Protein 3HSY (pdb70)

Structure (mmCIF, N/CA/C/O backbone):
data_3HSY
#
_entry.id   3HSY
#
_cell.length_a   82.452
_cell.length_b   93.695
_cell.length_c   101.466
_cell.angle_alpha   90.00
_cell.angle_beta   90.00
_cell.angle_gamma   90.00
#
_symmetry.space_group_name_H-M   'P 21 21 21'
#
loop_
_entity.id
_entity.type
_entity.pdbx_description
1 polymer 'Glutamate receptor 2'
2 branched beta-D-mannopyranose-(1-4)-2-acetamido-2-deoxy-beta-D-glucopyranose-(1-4)-2-acetamido-2-deoxy-beta-D-glucopyranose
3 non-polymer 2-acetamido-2-deoxy-beta-D-glucopyranose
4 non-polymer 'SULFATE ION'
5 water water
#
loop_
_atom_site.group_PDB
_atom_site.id
_atom_site.type_symbol
_atom_site.label_atom_id
_atom_site.label_alt_id
_atom_site.label_comp_id
_atom_site.label_asym_id
_atom_site.label_entity_id
_atom_site.label_seq_id
_atom_site.pdbx_PDB_ins_code
_atom_site.Cartn_x
_atom_site.Cartn_y
_atom_site.Cartn_z
_atom_site.occupancy
_atom_site.B_iso_or_equiv
_atom_site.auth_seq_id
_atom_site.auth_comp_id
_atom_site.auth_asym_id
_atom_site.auth_atom_id
_atom_site.pdbx_PDB_model_num
ATOM 1 N N . ASN A 1 1 ? -18.319 -4.972 11.057 1.00 51.62 4 ASN A N 1
ATOM 2 C CA . ASN A 1 1 ? -17.947 -3.634 10.615 1.00 53.23 4 ASN A CA 1
ATOM 3 C C . ASN A 1 1 ? -17.346 -3.641 9.211 1.00 46.11 4 ASN A C 1
ATOM 4 O O . ASN A 1 1 ? -17.248 -4.689 8.575 1.00 36.55 4 ASN A O 1
ATOM 9 N N . SER A 1 2 ? -16.953 -2.469 8.724 1.00 46.19 5 SER A N 1
ATOM 10 C CA . SER A 1 2 ? -16.348 -2.383 7.401 1.00 41.55 5 SER A CA 1
ATOM 11 C C . SER A 1 2 ? -14.837 -2.258 7.516 1.00 34.35 5 SER A C 1
ATOM 12 O O . SER A 1 2 ? -14.316 -1.616 8.426 1.00 36.55 5 SER A O 1
ATOM 15 N N . ILE A 1 3 ? -14.136 -2.892 6.586 1.00 31.00 6 ILE A N 1
ATOM 16 C CA . ILE A 1 3 ? -12.685 -2.834 6.552 1.00 25.15 6 ILE A CA 1
ATOM 17 C C . ILE A 1 3 ? -12.281 -2.175 5.246 1.00 23.30 6 ILE A C 1
ATOM 18 O O . ILE A 1 3 ? -12.606 -2.684 4.178 1.00 23.45 6 ILE A O 1
ATOM 23 N N . GLN A 1 4 ? -11.587 -1.040 5.334 1.00 23.24 7 GLN A N 1
ATOM 24 C CA . GLN A 1 4 ? -11.161 -0.299 4.148 1.00 20.92 7 GLN A CA 1
ATOM 25 C C . GLN A 1 4 ? -9.969 -0.968 3.475 1.00 18.41 7 GLN A C 1
ATOM 26 O O . GLN A 1 4 ? -8.975 -1.266 4.127 1.00 18.96 7 GLN A O 1
ATOM 32 N N . ILE A 1 5 ? -10.062 -1.182 2.169 1.00 17.28 8 ILE A N 1
ATOM 33 C CA . ILE A 1 5 ? -8.910 -1.659 1.411 1.00 18.67 8 ILE A CA 1
ATOM 34 C C . ILE A 1 5 ? -8.768 -0.844 0.140 1.00 22.68 8 ILE A C 1
ATOM 35 O O . ILE A 1 5 ? -9.731 -0.226 -0.312 1.00 21.39 8 ILE A O 1
ATOM 40 N N . GLY A 1 6 ? -7.564 -0.828 -0.424 1.00 18.77 9 GLY A N 1
ATOM 41 C CA . GLY A 1 6 ? -7.324 -0.077 -1.640 1.00 14.56 9 GLY A CA 1
ATOM 42 C C . GLY A 1 6 ? -7.257 -1.003 -2.837 1.00 20.44 9 GLY A C 1
ATOM 43 O O . GLY A 1 6 ? -7.021 -2.201 -2.680 1.00 16.77 9 GLY A O 1
ATOM 44 N N . GLY A 1 7 ? -7.495 -0.442 -4.026 1.00 19.45 10 GLY A N 1
ATOM 45 C CA . GLY A 1 7 ? -7.379 -1.166 -5.281 1.00 15.89 10 GLY A CA 1
ATOM 46 C C . GLY A 1 7 ? -6.651 -0.287 -6.285 1.00 18.18 10 GLY A C 1
ATOM 47 O O . GLY A 1 7 ? -7.133 0.783 -6.647 1.00 29.17 10 GLY A O 1
ATOM 48 N N . LEU A 1 8 ? -5.467 -0.710 -6.701 1.00 18.39 11 LEU A N 1
ATOM 49 C CA . LEU A 1 8 ? -4.663 0.070 -7.640 1.00 16.23 11 LEU A CA 1
ATOM 50 C C . LEU A 1 8 ? -4.597 -0.681 -8.964 1.00 19.82 11 LEU A C 1
ATOM 51 O O . LEU A 1 8 ? -3.807 -1.612 -9.106 1.00 19.72 11 LEU A O 1
ATOM 56 N N . PHE A 1 9 ? -5.437 -0.278 -9.914 1.00 18.71 12 PHE A N 1
ATOM 57 C CA . PHE A 1 9 ? -5.596 -1.004 -11.177 1.00 19.79 12 PHE A CA 1
ATOM 58 C C . PHE A 1 9 ? -5.004 -0.240 -12.357 1.00 23.96 12 PHE A C 1
ATOM 59 O O . PHE A 1 9 ? -5.113 0.977 -12.425 1.00 25.21 12 PHE A O 1
ATOM 67 N N . PRO A 1 10 ? -4.369 -0.961 -13.291 1.00 19.63 13 PRO A N 1
ATOM 68 C CA . PRO A 1 10 ? -3.902 -0.339 -14.534 1.00 25.66 13 PRO A CA 1
ATOM 69 C C . PRO A 1 10 ? -5.085 0.047 -15.399 1.00 25.43 13 PRO A C 1
ATOM 70 O O . PRO A 1 10 ? -6.092 -0.663 -15.416 1.00 27.65 13 PRO A O 1
ATOM 74 N N . ARG A 1 11 ? -4.976 1.156 -16.117 1.00 31.81 14 ARG A N 1
ATOM 75 C CA . ARG A 1 11 ? -6.024 1.511 -17.058 1.00 38.08 14 ARG A CA 1
ATOM 76 C C . ARG A 1 11 ? -6.149 0.386 -18.075 1.00 34.86 14 ARG A C 1
ATOM 77 O O . ARG A 1 11 ? -5.149 -0.081 -18.618 1.00 32.57 14 ARG A O 1
ATOM 85 N N . GLY A 1 12 ? -7.373 -0.067 -18.309 1.00 35.37 15 GLY A N 1
ATOM 86 C CA . GLY A 1 12 ? -7.605 -1.130 -19.271 1.00 36.74 15 GLY A CA 1
ATOM 87 C C . GLY A 1 12 ? -7.566 -2.548 -18.723 1.00 34.78 15 GLY A C 1
ATOM 88 O O . GLY A 1 12 ? -7.801 -3.497 -19.469 1.00 35.46 15 GLY A O 1
ATOM 89 N N . ALA A 1 13 ? -7.267 -2.708 -17.433 1.00 28.32 16 ALA A N 1
ATOM 90 C CA . ALA A 1 13 ? -7.286 -4.033 -16.814 1.00 19.19 16 ALA A CA 1
ATOM 91 C C . ALA A 1 13 ? -8.723 -4.408 -16.479 1.00 25.02 16 ALA A C 1
ATOM 92 O O . ALA A 1 13 ? -9.053 -4.657 -15.318 1.00 20.78 16 ALA A O 1
ATOM 94 N N . ASP A 1 14 ? -9.576 -4.434 -17.502 1.00 21.42 17 ASP A N 1
ATOM 95 C CA . ASP A 1 14 ? -11.010 -4.635 -17.314 1.00 17.75 17 ASP A CA 1
ATOM 96 C C . ASP A 1 14 ? -11.346 -6.008 -16.769 1.00 19.11 17 ASP A C 1
ATOM 97 O O . ASP A 1 14 ? -12.126 -6.134 -15.829 1.00 20.28 17 ASP A O 1
ATOM 102 N N . GLN A 1 15 ? -10.794 -7.056 -17.372 1.00 16.45 18 GLN A N 1
ATOM 103 C CA . GLN A 1 15 ? -11.152 -8.380 -16.904 1.00 15.33 18 GLN A CA 1
ATOM 104 C C . GLN A 1 15 ? -10.721 -8.558 -15.464 1.00 16.11 18 GLN A C 1
ATOM 105 O O . GLN A 1 15 ? -11.437 -9.162 -14.669 1.00 17.73 18 GLN A O 1
ATOM 111 N N . GLU A 1 16 ? -9.553 -8.026 -15.122 1.00 15.69 19 GLU A N 1
ATOM 112 C CA . GLU A 1 16 ? -9.048 -8.190 -13.763 1.00 14.77 19 GLU A CA 1
ATOM 113 C C . GLU A 1 16 ? -9.948 -7.492 -12.738 1.00 17.09 19 GLU A C 1
ATOM 114 O O . GLU A 1 16 ? -10.218 -8.024 -11.665 1.00 15.41 19 GLU A O 1
ATOM 120 N N . TYR A 1 17 ? -10.423 -6.301 -13.070 1.00 16.37 20 TYR A N 1
ATOM 121 C CA . TYR A 1 17 ? -11.321 -5.613 -12.161 1.00 17.11 20 TYR A CA 1
ATOM 122 C C . TYR A 1 17 ? -12.650 -6.361 -12.042 1.00 17.33 20 TYR A C 1
ATOM 123 O O . TYR A 1 17 ? -13.226 -6.444 -10.959 1.00 15.84 20 TYR A O 1
ATOM 132 N N . SER A 1 18 ? -13.144 -6.912 -13.149 1.00 17.10 21 SER A N 1
ATOM 133 C CA . SER A 1 18 ? -14.358 -7.712 -13.067 1.00 21.89 21 SER A CA 1
ATOM 134 C C . SER A 1 18 ? -14.130 -8.908 -12.155 1.00 18.87 21 SER A C 1
ATOM 135 O O . SER A 1 18 ? -15.002 -9.282 -11.383 1.00 16.95 21 SER A O 1
ATOM 138 N N . ALA A 1 19 ? -12.950 -9.512 -12.233 1.00 14.29 22 ALA A N 1
ATOM 139 C CA . ALA A 1 19 ? -12.674 -10.665 -11.391 1.00 12.73 22 ALA A CA 1
ATOM 140 C C . ALA A 1 19 ? -12.602 -10.253 -9.923 1.00 13.07 22 ALA A C 1
ATOM 141 O O . ALA A 1 19 ? -13.025 -10.998 -9.042 1.00 16.38 22 ALA A O 1
ATOM 143 N N . PHE A 1 20 ? -12.060 -9.063 -9.677 1.00 13.92 23 PHE A N 1
ATOM 144 C CA . PHE A 1 20 ? -11.997 -8.491 -8.330 1.00 15.02 23 PHE A CA 1
ATOM 145 C C . PHE A 1 20 ? -13.411 -8.300 -7.788 1.00 16.21 23 PHE A C 1
ATOM 146 O O . PHE A 1 20 ? -13.716 -8.709 -6.669 1.00 14.93 23 PHE A O 1
ATOM 154 N N . ARG A 1 21 ? -14.278 -7.688 -8.590 1.00 16.22 24 ARG A N 1
ATOM 155 C CA . ARG A 1 21 ? -15.668 -7.478 -8.179 1.00 15.77 24 ARG A CA 1
ATOM 156 C C . ARG A 1 21 ? -16.408 -8.794 -7.924 1.00 17.91 24 ARG A C 1
ATOM 157 O O . ARG A 1 21 ? -17.182 -8.910 -6.966 1.00 20.73 24 ARG A O 1
ATOM 165 N N . VAL A 1 22 ? -16.206 -9.772 -8.798 1.00 15.54 25 VAL A N 1
ATOM 166 C CA . VAL A 1 22 ? -16.849 -11.077 -8.627 1.00 16.67 25 VAL A CA 1
ATOM 167 C C . VAL A 1 22 ? -16.342 -11.740 -7.352 1.00 19.20 25 VAL A C 1
ATOM 168 O O . VAL A 1 22 ? -17.096 -12.395 -6.635 1.00 21.90 25 VAL A O 1
ATOM 172 N N . GLY A 1 23 ? -15.058 -11.558 -7.056 1.00 16.64 26 GLY A N 1
ATOM 173 C CA . GLY A 1 23 ? -14.512 -12.081 -5.813 1.00 16.88 26 GLY A CA 1
ATOM 174 C C . GLY A 1 23 ? -15.106 -11.379 -4.595 1.00 18.03 26 GLY A C 1
ATOM 175 O O . GLY A 1 23 ? -15.348 -12.004 -3.564 1.00 17.31 26 GLY A O 1
ATOM 176 N N . MET A 1 24 ? -15.329 -10.073 -4.703 1.00 18.94 27 MET A N 1
ATOM 177 C CA . MET A 1 24 ? -15.884 -9.327 -3.570 1.00 23.45 27 MET A CA 1
ATOM 178 C C . MET A 1 24 ? -17.265 -9.865 -3.202 1.00 26.25 27 MET A C 1
ATOM 179 O O . MET A 1 24 ? -17.632 -9.915 -2.027 1.00 26.87 27 MET A O 1
ATOM 184 N N . VAL A 1 25 ? -18.025 -10.271 -4.211 1.00 21.38 28 VAL A N 1
ATOM 185 C CA . VAL A 1 25 ? -19.351 -10.849 -3.977 1.00 25.29 28 VAL A CA 1
ATOM 186 C C . VAL A 1 25 ? -19.241 -12.259 -3.419 1.00 21.35 28 VAL A C 1
ATOM 187 O O . VAL A 1 25 ? -19.881 -12.604 -2.430 1.00 26.08 28 VAL A O 1
ATOM 191 N N . GLN A 1 26 ? -18.401 -13.072 -4.047 1.00 21.90 29 GLN A N 1
ATOM 192 C CA . GLN A 1 26 ? -18.326 -14.483 -3.709 1.00 21.22 29 GLN A CA 1
ATOM 193 C C . GLN A 1 26 ? -17.810 -14.733 -2.295 1.00 25.17 29 GLN A C 1
ATOM 194 O O . GLN A 1 26 ? -18.245 -15.670 -1.630 1.00 23.25 29 GLN A O 1
ATOM 200 N N . PHE A 1 27 ? -16.873 -13.902 -1.844 1.00 20.74 30 PHE A N 1
ATOM 201 C CA . PHE A 1 27 ? -16.215 -14.138 -0.562 1.00 23.38 30 PHE A CA 1
ATOM 202 C C . PHE A 1 27 ? -16.741 -13.197 0.518 1.00 23.81 30 PHE A C 1
ATOM 203 O O . PHE A 1 27 ? -16.163 -13.087 1.599 1.00 25.50 30 PHE A O 1
ATOM 211 N N . SER A 1 28 ? -17.848 -12.528 0.225 1.00 29.20 31 SER A N 1
ATOM 212 C CA . SER A 1 28 ? -18.487 -11.679 1.222 1.00 33.66 31 SER A CA 1
ATOM 213 C C . SER A 1 28 ? -18.924 -12.535 2.407 1.00 36.34 31 SER A C 1
ATOM 214 O O . SER A 1 28 ? -19.291 -13.698 2.236 1.00 30.06 31 SER A O 1
ATOM 217 N N . THR A 1 29 ? -18.860 -11.956 3.604 1.00 33.14 32 THR A N 1
ATOM 218 C CA . THR A 1 29 ? -19.246 -12.637 4.837 1.00 42.78 32 THR A CA 1
ATOM 219 C C . THR A 1 29 ? -20.030 -11.680 5.730 1.00 41.57 32 THR A C 1
ATOM 220 O O . THR A 1 29 ? -19.914 -10.459 5.598 1.00 38.30 32 THR A O 1
ATOM 224 N N . SER A 1 30 ? -20.824 -12.237 6.641 1.00 34.26 33 SER A N 1
ATOM 225 C CA . SER A 1 30 ? -21.603 -11.424 7.570 1.00 33.37 33 SER A CA 1
ATOM 226 C C . SER A 1 30 ? -20.730 -10.803 8.660 1.00 35.69 33 SER A C 1
ATOM 227 O O . SER A 1 30 ? -21.160 -9.895 9.366 1.00 38.16 33 SER A O 1
ATOM 230 N N . GLU A 1 31 ? -19.500 -11.289 8.788 1.00 41.88 34 GLU A N 1
ATOM 231 C CA . GLU A 1 31 ? -18.602 -10.854 9.856 1.00 47.86 34 GLU A CA 1
ATOM 232 C C . GLU A 1 31 ? -18.094 -9.424 9.662 1.00 43.28 34 GLU A C 1
ATOM 233 O O . GLU A 1 31 ? -17.967 -8.659 10.621 1.00 43.11 34 GLU A O 1
ATOM 239 N N . PHE A 1 32 ? -17.785 -9.076 8.419 1.00 30.25 35 PHE A N 1
ATOM 240 C CA . PHE A 1 32 ? -17.296 -7.744 8.096 1.00 32.31 35 PHE A CA 1
ATOM 241 C C . PHE A 1 32 ? -17.525 -7.495 6.618 1.00 33.56 35 PHE A C 1
ATOM 242 O O . PHE A 1 32 ? -17.710 -8.434 5.842 1.00 32.66 35 PHE A O 1
ATOM 250 N N . ARG A 1 33 ? -17.504 -6.228 6.229 1.00 33.11 36 ARG A N 1
ATOM 251 C CA . ARG A 1 33 ? -17.599 -5.874 4.825 1.00 34.64 36 ARG A CA 1
ATOM 252 C C . ARG A 1 33 ? -16.285 -5.254 4.371 1.00 30.99 36 ARG A C 1
ATOM 253 O O . ARG A 1 33 ? -15.756 -4.369 5.039 1.00 33.78 36 ARG A O 1
ATOM 261 N N . LEU A 1 34 ? -15.745 -5.738 3.256 1.00 29.58 37 LEU A N 1
ATOM 262 C CA . LEU A 1 34 ? -14.581 -5.108 2.643 1.00 31.29 37 LEU A CA 1
ATOM 263 C C . LEU A 1 34 ? -15.041 -3.909 1.836 1.00 30.90 37 LEU A C 1
ATOM 264 O O . LEU A 1 34 ? -15.873 -4.037 0.943 1.00 26.67 37 LEU A O 1
ATOM 269 N N . THR A 1 35 ? -14.501 -2.740 2.150 1.00 29.39 38 THR A N 1
ATOM 270 C CA . THR A 1 35 ? -14.896 -1.529 1.451 1.00 30.41 38 THR A CA 1
ATOM 271 C C . THR A 1 35 ? -13.727 -1.042 0.629 1.00 22.76 38 THR A C 1
ATOM 272 O O . THR A 1 35 ? -12.801 -0.452 1.162 1.00 24.64 38 THR A O 1
ATOM 276 N N . PRO A 1 36 ? -13.756 -1.315 -0.679 1.00 24.38 39 PRO A N 1
ATOM 277 C CA . PRO A 1 36 ? -12.614 -0.948 -1.516 1.00 22.26 39 PRO A CA 1
ATOM 278 C C . PRO A 1 36 ? -12.662 0.478 -2.031 1.00 23.03 39 PRO A C 1
ATOM 279 O O . PRO A 1 36 ? -13.729 0.994 -2.373 1.00 31.05 39 PRO A O 1
ATOM 283 N N A HIS A 1 37 ? -11.488 1.096 -2.107 0.56 19.48 40 HIS A N 1
ATOM 284 N N B HIS A 1 37 ? -11.516 1.146 -2.032 0.44 20.26 40 HIS A N 1
ATOM 285 C CA A HIS A 1 37 ? -11.320 2.397 -2.734 0.56 24.01 40 HIS A CA 1
ATOM 286 C CA B HIS A 1 37 ? -11.407 2.378 -2.789 0.44 23.33 40 HIS A CA 1
ATOM 287 C C A HIS A 1 37 ? -10.438 2.218 -3.966 0.56 22.14 40 HIS A C 1
ATOM 288 C C B HIS A 1 37 ? -10.485 2.145 -3.964 0.44 22.32 40 HIS A C 1
ATOM 289 O O A HIS A 1 37 ? -9.240 1.952 -3.841 0.56 23.04 40 HIS A O 1
ATOM 290 O O B HIS A 1 37 ? -9.318 1.783 -3.803 0.44 23.25 40 HIS A O 1
ATOM 303 N N . ILE A 1 38 ? -11.032 2.363 -5.149 1.00 21.45 41 ILE A N 1
ATOM 304 C CA . ILE A 1 38 ? -10.352 2.039 -6.390 1.00 26.00 41 ILE A CA 1
ATOM 305 C C . ILE A 1 38 ? -9.697 3.243 -7.048 1.00 30.08 41 ILE A C 1
ATOM 306 O O . ILE A 1 38 ? -10.272 4.334 -7.099 1.00 27.17 41 ILE A O 1
ATOM 311 N N . ASP A 1 39 ? -8.478 3.041 -7.534 1.00 26.25 42 ASP A N 1
ATOM 312 C CA . ASP A 1 39 ? -7.809 4.030 -8.369 1.00 30.70 42 ASP A CA 1
ATOM 313 C C . ASP A 1 39 ? -7.409 3.344 -9.665 1.00 29.09 42 ASP A C 1
ATOM 314 O O . ASP A 1 39 ? -6.947 2.208 -9.646 1.00 26.11 42 ASP A O 1
ATOM 319 N N . ASN A 1 40 ? -7.616 4.023 -10.789 1.00 20.92 43 ASN A N 1
ATOM 320 C CA . ASN A 1 40 ? -7.155 3.539 -12.081 1.00 20.69 43 ASN A CA 1
ATOM 321 C C . ASN A 1 40 ? -6.058 4.482 -12.537 1.00 33.09 43 ASN A C 1
ATOM 322 O O . ASN A 1 40 ? -6.283 5.689 -12.625 1.00 29.73 43 ASN A O 1
ATOM 327 N N . LEU A 1 41 ? -4.878 3.951 -12.828 1.00 26.61 44 LEU A N 1
ATOM 328 C CA . LEU A 1 41 ? -3.750 4.817 -13.170 1.00 24.75 44 LEU A CA 1
ATOM 329 C C . LEU A 1 41 ? -2.748 4.125 -14.075 1.00 22.24 44 LEU A C 1
ATOM 330 O O . LEU A 1 41 ? -2.867 2.928 -14.348 1.00 20.88 44 LEU A O 1
ATOM 335 N N . GLU A 1 42 ? -1.756 4.883 -14.545 1.00 19.36 45 GLU A N 1
ATOM 336 C CA . GLU A 1 42 ? -0.677 4.294 -15.317 1.00 21.43 45 GLU A CA 1
ATOM 337 C C . GLU A 1 42 ? 0.332 3.751 -14.335 1.00 21.05 45 GLU A C 1
ATOM 338 O O . GLU A 1 42 ? 1.069 4.526 -13.713 1.00 15.19 45 GLU A O 1
ATOM 344 N N . VAL A 1 43 ? 0.380 2.429 -14.200 1.00 18.32 46 VAL A N 1
ATOM 345 C CA . VAL A 1 43 ? 1.279 1.823 -13.223 1.00 15.75 46 VAL A CA 1
ATOM 346 C C . VAL A 1 43 ? 2.763 1.972 -13.572 1.00 15.14 46 VAL A C 1
ATOM 347 O O . VAL A 1 43 ? 3.618 1.829 -12.706 1.00 21.20 46 VAL A O 1
ATOM 351 N N . ALA A 1 44 ? 3.069 2.296 -14.824 1.00 18.12 47 ALA A N 1
ATOM 352 C CA . ALA A 1 44 ? 4.453 2.565 -15.203 1.00 20.32 47 ALA A CA 1
ATOM 353 C C . ALA A 1 44 ? 4.959 3.929 -14.706 1.00 17.94 47 ALA A C 1
ATOM 354 O O . ALA A 1 44 ? 6.138 4.248 -14.849 1.00 18.36 47 ALA A O 1
ATOM 356 N N . ASN A 1 45 ? 4.065 4.729 -14.131 1.00 17.62 48 ASN A N 1
ATOM 357 C CA . ASN A 1 45 ? 4.390 6.097 -13.722 1.00 17.22 48 ASN A CA 1
ATOM 358 C C . ASN A 1 45 ? 4.575 6.165 -12.204 1.00 16.68 48 ASN A C 1
ATOM 359 O O . ASN A 1 45 ? 3.597 6.177 -11.468 1.00 14.86 48 ASN A O 1
ATOM 364 N N . SER A 1 46 ? 5.820 6.203 -11.725 1.00 14.30 49 SER A N 1
ATOM 365 C CA . SER A 1 46 ? 6.053 6.096 -10.270 1.00 13.80 49 SER A CA 1
ATOM 366 C C . SER A 1 46 ? 5.487 7.283 -9.483 1.00 11.18 49 SER A C 1
ATOM 367 O O . SER A 1 46 ? 5.098 7.154 -8.331 1.00 12.76 49 SER A O 1
ATOM 370 N N . PHE A 1 47 ? 5.453 8.449 -10.105 1.00 11.15 50 PHE A N 1
ATOM 371 C CA . PHE A 1 47 ? 4.794 9.593 -9.464 1.00 9.25 50 PHE A CA 1
ATOM 372 C C . PHE A 1 47 ? 3.303 9.316 -9.249 1.00 12.26 50 PHE A C 1
ATOM 373 O O . PHE A 1 47 ? 2.765 9.554 -8.171 1.00 14.38 50 PHE A O 1
ATOM 381 N N . ALA A 1 48 ? 2.633 8.847 -10.296 1.00 11.41 51 ALA A N 1
ATOM 382 C CA . ALA A 1 48 ? 1.206 8.538 -10.203 1.00 14.60 51 ALA A CA 1
ATOM 383 C C . ALA A 1 48 ? 0.932 7.447 -9.171 1.00 13.90 51 ALA A C 1
ATOM 384 O O . ALA A 1 48 ? -0.068 7.502 -8.436 1.00 14.88 51 ALA A O 1
ATOM 386 N N . VAL A 1 49 ? 1.821 6.459 -9.124 1.00 10.76 52 VAL A N 1
ATOM 387 C CA . VAL A 1 49 ? 1.690 5.357 -8.176 1.00 11.53 52 VAL A CA 1
ATOM 388 C C . VAL A 1 49 ? 1.868 5.890 -6.761 1.00 14.31 52 VAL A C 1
ATOM 389 O O . VAL A 1 49 ? 1.114 5.534 -5.860 1.00 15.47 52 VAL A O 1
ATOM 393 N N . THR A 1 50 ? 2.845 6.772 -6.574 1.00 12.09 53 THR A N 1
ATOM 394 C CA . THR A 1 50 ? 3.036 7.422 -5.277 1.00 11.81 53 THR A CA 1
ATOM 395 C C . THR A 1 50 ? 1.803 8.197 -4.857 1.00 16.81 53 THR A C 1
ATOM 396 O O . THR A 1 50 ? 1.365 8.110 -3.702 1.00 16.73 53 THR A O 1
ATOM 400 N N . ASN A 1 51 ? 1.244 8.973 -5.779 1.00 13.68 54 ASN A N 1
ATOM 401 C CA A ASN A 1 51 ? 0.036 9.738 -5.480 0.64 12.81 54 ASN A CA 1
ATOM 402 C CA B ASN A 1 51 ? 0.040 9.737 -5.480 0.36 13.78 54 ASN A CA 1
ATOM 403 C C . ASN A 1 51 ? -1.132 8.841 -5.065 1.00 18.39 54 ASN A C 1
ATOM 404 O O . ASN A 1 51 ? -1.841 9.127 -4.095 1.00 18.22 54 ASN A O 1
ATOM 413 N N . ALA A 1 52 ? -1.324 7.750 -5.796 1.00 16.58 55 ALA A N 1
ATOM 414 C CA . ALA A 1 52 ? -2.400 6.807 -5.480 1.00 20.10 55 ALA A CA 1
ATOM 415 C C . ALA A 1 52 ? -2.164 6.115 -4.145 1.00 17.26 55 ALA A C 1
ATOM 416 O O . ALA A 1 52 ? -3.085 5.985 -3.331 1.00 17.16 55 ALA A O 1
ATOM 418 N N . PHE A 1 53 ? -0.926 5.682 -3.911 1.00 15.79 56 PHE A N 1
ATOM 419 C CA . PHE A 1 53 ? -0.572 5.037 -2.650 1.00 17.55 56 PHE A CA 1
ATOM 420 C C . PHE A 1 53 ? -0.872 5.981 -1.489 1.00 19.48 56 PHE A C 1
ATOM 421 O O . PHE A 1 53 ? -1.508 5.598 -0.514 1.00 18.27 56 PHE A O 1
ATOM 429 N N . CYS A 1 54 ? -0.428 7.229 -1.598 1.00 14.28 57 CYS A N 1
ATOM 430 C CA . CYS A 1 54 ? -0.638 8.172 -0.501 1.00 17.28 57 CYS A CA 1
ATOM 431 C C . CYS A 1 54 ? -2.121 8.456 -0.259 1.00 17.27 57 CYS A C 1
ATOM 432 O O . CYS A 1 54 ? -2.544 8.611 0.883 1.00 18.26 57 CYS A O 1
ATOM 435 N N . SER A 1 55 ? -2.892 8.542 -1.337 1.00 18.87 58 SER A N 1
ATOM 436 C CA A SER A 1 55 ? -4.339 8.713 -1.252 0.51 23.93 58 SER A CA 1
ATOM 437 C CA B SER A 1 55 ? -4.334 8.728 -1.219 0.49 23.59 58 SER A CA 1
ATOM 438 C C . SER A 1 55 ? -4.975 7.593 -0.429 1.00 22.82 58 SER A C 1
ATOM 439 O O . SER A 1 55 ? -5.773 7.835 0.476 1.00 19.33 58 SER A O 1
ATOM 444 N N . GLN A 1 56 ? -4.625 6.357 -0.761 1.00 18.80 59 GLN A N 1
ATOM 445 C CA . GLN A 1 56 ? -5.144 5.202 -0.027 1.00 18.40 59 GLN A CA 1
ATOM 446 C C . GLN A 1 56 ? -4.717 5.246 1.436 1.00 22.16 59 GLN A C 1
ATOM 447 O O . GLN A 1 56 ? -5.532 5.041 2.341 1.00 22.23 59 GLN A O 1
ATOM 453 N N . PHE A 1 57 ? -3.427 5.488 1.655 1.00 19.59 60 PHE A N 1
ATOM 454 C CA . PHE A 1 57 ? -2.863 5.580 2.996 1.00 18.00 60 PHE A CA 1
ATOM 455 C C . PHE A 1 57 ? -3.667 6.569 3.833 1.00 22.74 60 PHE A C 1
ATOM 456 O O . PHE A 1 57 ? -3.999 6.301 4.990 1.00 24.28 60 PHE A O 1
ATOM 464 N N . SER A 1 58 ? -3.988 7.713 3.243 1.00 18.45 61 SER A N 1
ATOM 465 C CA . SER A 1 58 ? -4.695 8.748 3.985 1.00 17.58 61 SER A CA 1
ATOM 466 C C . SER A 1 58 ? -6.149 8.398 4.264 1.00 26.78 61 SER A C 1
ATOM 467 O O . SER A 1 58 ? -6.757 8.955 5.183 1.00 25.67 61 SER A O 1
ATOM 470 N N . ARG A 1 59 ? -6.705 7.486 3.472 1.00 22.28 62 ARG A N 1
ATOM 471 C CA . ARG A 1 59 ? -8.062 6.996 3.719 1.00 25.50 62 ARG A CA 1
ATOM 472 C C . ARG A 1 59 ? -8.044 5.916 4.788 1.00 31.14 62 ARG A C 1
ATOM 473 O O . ARG A 1 59 ? -9.083 5.357 5.138 1.00 35.66 62 ARG A O 1
ATOM 481 N N . GLY A 1 60 ? -6.855 5.612 5.292 1.00 24.58 63 GLY A N 1
ATOM 482 C CA . GLY A 1 60 ? -6.704 4.636 6.357 1.00 26.21 63 GLY A CA 1
ATOM 483 C C . GLY A 1 60 ? -6.818 3.189 5.910 1.00 36.22 63 GLY A C 1
ATOM 484 O O . GLY A 1 60 ? -7.159 2.321 6.717 1.00 28.63 63 GLY A O 1
ATOM 485 N N . VAL A 1 61 ? -6.524 2.909 4.641 1.00 27.48 64 VAL A N 1
ATOM 486 C CA . VAL A 1 61 ? -6.697 1.544 4.139 1.00 23.96 64 VAL A CA 1
ATOM 487 C C . VAL A 1 61 ? -5.853 0.566 4.931 1.00 24.56 64 VAL A C 1
ATOM 488 O O . VAL A 1 61 ? -4.741 0.889 5.337 1.00 28.25 64 VAL A O 1
ATOM 492 N N . TYR A 1 62 ? -6.398 -0.621 5.182 1.00 32.01 65 TYR A N 1
ATOM 493 C CA . TYR A 1 62 ? -5.669 -1.659 5.908 1.00 32.63 65 TYR A CA 1
ATOM 494 C C . TYR A 1 62 ? -4.800 -2.567 5.031 1.00 33.92 65 TYR A C 1
ATOM 495 O O . TYR A 1 62 ? -3.936 -3.279 5.525 1.00 35.65 65 TYR A O 1
ATOM 504 N N . ALA A 1 63 ? -5.069 -2.560 3.735 1.00 25.59 66 ALA A N 1
ATOM 505 C CA . ALA A 1 63 ? -4.280 -3.311 2.779 1.00 17.10 66 ALA A CA 1
ATOM 506 C C . ALA A 1 63 ? -4.564 -2.757 1.397 1.00 14.40 66 ALA A C 1
ATOM 507 O O . ALA A 1 63 ? -5.618 -2.184 1.167 1.00 18.54 66 ALA A O 1
ATOM 509 N N . ILE A 1 64 ? -3.644 -2.954 0.469 1.00 12.17 67 ILE A N 1
ATOM 510 C CA . ILE A 1 64 ? -3.890 -2.519 -0.887 1.00 11.62 67 ILE A CA 1
ATOM 511 C C . ILE A 1 64 ? -3.730 -3.674 -1.859 1.00 10.74 67 ILE A C 1
ATOM 512 O O . ILE A 1 64 ? -2.688 -4.305 -1.892 1.00 13.57 67 ILE A O 1
ATOM 517 N N . PHE A 1 65 ? -4.752 -3.927 -2.666 1.00 10.59 68 PHE A N 1
ATOM 518 C CA . PHE A 1 65 ? -4.586 -4.845 -3.773 1.00 11.85 68 PHE A CA 1
ATOM 519 C C . PHE A 1 65 ? -4.189 -4.038 -5.010 1.00 10.84 68 PHE A C 1
ATOM 520 O O . PHE A 1 65 ? -4.814 -3.038 -5.319 1.00 13.87 68 PHE A O 1
ATOM 528 N N . GLY A 1 66 ? -3.172 -4.466 -5.745 1.00 12.20 69 GLY A N 1
ATOM 529 C CA . GLY A 1 66 ? -2.879 -3.765 -6.986 1.00 13.02 69 GLY A CA 1
ATOM 530 C C . GLY A 1 66 ? -1.823 -4.388 -7.871 1.00 14.25 69 GLY A C 1
ATOM 531 O O . GLY A 1 66 ? -1.432 -5.539 -7.691 1.00 13.95 69 GLY A O 1
ATOM 532 N N . PHE A 1 67 ? -1.341 -3.583 -8.812 1.00 12.51 70 PHE A N 1
ATOM 533 C CA . PHE A 1 67 ? -0.378 -4.015 -9.807 1.00 12.56 70 PHE A CA 1
ATOM 534 C C . PHE A 1 67 ? 0.794 -3.052 -9.813 1.00 13.31 70 PHE A C 1
ATOM 535 O O . PHE A 1 67 ? 0.644 -1.877 -9.480 1.00 13.91 70 PHE A O 1
ATOM 543 N N . TYR A 1 68 ? 1.961 -3.549 -10.199 1.00 12.96 71 TYR A N 1
ATOM 544 C CA . TYR A 1 68 ? 3.083 -2.664 -10.491 1.00 11.50 71 TYR A CA 1
ATOM 545 C C . TYR A 1 68 ? 3.706 -3.096 -11.798 1.00 13.60 71 TYR A C 1
ATOM 546 O O . TYR A 1 68 ? 3.292 -4.085 -12.408 1.00 15.01 71 TYR A O 1
ATOM 555 N N . ASP A 1 69 ? 4.708 -2.363 -12.242 1.00 12.20 72 ASP A N 1
ATOM 556 C CA . ASP A 1 69 ? 5.496 -2.894 -13.335 1.00 15.53 72 ASP A CA 1
ATOM 557 C C . ASP A 1 69 ? 6.966 -2.633 -13.075 1.00 15.19 72 ASP A C 1
ATOM 558 O O . ASP A 1 69 ? 7.335 -2.193 -11.985 1.00 13.42 72 ASP A O 1
ATOM 563 N N . LYS A 1 70 ? 7.818 -2.925 -14.056 1.00 11.62 73 LYS A N 1
ATOM 564 C CA . LYS A 1 70 ? 9.244 -2.849 -13.788 1.00 15.89 73 LYS A CA 1
ATOM 565 C C . LYS A 1 70 ? 9.658 -1.451 -13.325 1.00 15.93 73 LYS A C 1
ATOM 566 O O . LYS A 1 70 ? 10.599 -1.305 -12.541 1.00 16.13 73 LYS A O 1
ATOM 572 N N . LYS A 1 71 ? 8.942 -0.428 -13.789 1.00 13.32 74 LYS A N 1
ATOM 573 C CA . LYS A 1 71 ? 9.308 0.946 -13.457 1.00 15.03 74 LYS A CA 1
ATOM 574 C C . LYS A 1 71 ? 8.821 1.405 -12.086 1.00 16.16 74 LYS A C 1
ATOM 575 O O . LYS A 1 71 ? 9.384 2.339 -11.519 1.00 15.65 74 LYS A O 1
ATOM 581 N N . SER A 1 72 ? 7.770 0.773 -11.569 1.00 11.20 75 SER A N 1
ATOM 582 C CA . SER A 1 72 ? 7.166 1.222 -10.308 1.00 11.74 75 SER A CA 1
ATOM 583 C C . SER A 1 72 ? 7.315 0.246 -9.141 1.00 12.92 75 SER A C 1
ATOM 584 O O . SER A 1 72 ? 6.954 0.570 -8.009 1.00 11.83 75 SER A O 1
ATOM 587 N N . VAL A 1 73 ? 7.859 -0.935 -9.400 1.00 14.70 76 VAL A N 1
ATOM 588 C CA . VAL A 1 73 ? 7.942 -1.947 -8.346 1.00 12.53 76 VAL A CA 1
ATOM 589 C C . VAL A 1 73 ? 8.733 -1.445 -7.138 1.00 8.78 76 VAL A C 1
ATOM 590 O O . VAL A 1 73 ? 8.392 -1.759 -5.983 1.00 10.90 76 VAL A O 1
ATOM 594 N N . ASN A 1 74 ? 9.781 -0.659 -7.376 1.00 12.83 77 ASN A N 1
ATOM 595 C CA . ASN A 1 74 ? 10.589 -0.156 -6.262 1.00 12.65 77 ASN A CA 1
ATOM 596 C C . ASN A 1 74 ? 9.851 0.892 -5.428 1.00 12.01 77 ASN A C 1
ATOM 597 O O . ASN A 1 74 ? 10.021 0.976 -4.210 1.00 14.03 77 ASN A O 1
ATOM 602 N N . THR A 1 75 ? 9.005 1.685 -6.076 1.00 10.33 78 THR A N 1
ATOM 603 C CA . THR A 1 75 ? 8.154 2.612 -5.329 1.00 10.15 78 THR A CA 1
ATOM 604 C C . THR A 1 75 ? 7.241 1.857 -4.379 1.00 12.76 78 THR A C 1
ATOM 605 O O . THR A 1 75 ? 7.144 2.176 -3.187 1.00 11.03 78 THR A O 1
ATOM 609 N N . ILE A 1 76 ? 6.574 0.842 -4.906 1.00 11.48 79 ILE A N 1
ATOM 610 C CA . ILE A 1 76 ? 5.678 0.031 -4.101 1.00 11.37 79 ILE A CA 1
ATOM 611 C C . ILE A 1 76 ? 6.403 -0.646 -2.951 1.00 11.92 79 ILE A C 1
ATOM 612 O O . ILE A 1 76 ? 5.961 -0.580 -1.801 1.00 14.43 79 ILE A O 1
ATOM 617 N N . THR A 1 77 ? 7.521 -1.293 -3.249 1.00 13.19 80 THR A N 1
ATOM 618 C CA A THR A 1 77 ? 8.223 -2.047 -2.218 0.55 14.13 80 THR A CA 1
ATOM 619 C CA B THR A 1 77 ? 8.264 -2.043 -2.246 0.45 14.30 80 THR A CA 1
ATOM 620 C C . THR A 1 77 ? 8.739 -1.110 -1.126 1.00 17.10 80 THR A C 1
ATOM 621 O O . THR A 1 77 ? 8.622 -1.410 0.065 1.00 13.73 80 THR A O 1
ATOM 628 N N . SER A 1 78 ? 9.283 0.035 -1.518 1.00 13.52 81 SER A N 1
ATOM 629 C CA . SER A 1 78 ? 9.796 0.970 -0.537 1.00 13.38 81 SER A CA 1
ATOM 630 C C . SER A 1 78 ? 8.692 1.628 0.293 1.00 10.41 81 SER A C 1
ATOM 631 O O . SER A 1 78 ? 8.836 1.776 1.503 1.00 14.55 81 SER A O 1
ATOM 634 N N . PHE A 1 79 ? 7.610 2.058 -0.352 1.00 12.17 82 PHE A N 1
ATOM 635 C CA . PHE A 1 79 ? 6.513 2.672 0.389 1.00 12.99 82 PHE A CA 1
ATOM 636 C C . PHE A 1 79 ? 5.830 1.651 1.303 1.00 13.82 82 PHE A C 1
ATOM 637 O O . PHE A 1 79 ? 5.544 1.955 2.461 1.00 13.71 82 PHE A O 1
ATOM 645 N N . CYS A 1 80 ? 5.579 0.443 0.799 1.00 13.25 83 CYS A N 1
ATOM 646 C CA . CYS A 1 80 ? 5.003 -0.594 1.663 1.00 13.69 83 CYS A CA 1
ATOM 647 C C . CYS A 1 80 ? 5.864 -0.843 2.892 1.00 12.65 83 CYS A C 1
ATOM 648 O O . CYS A 1 80 ? 5.353 -0.930 4.012 1.00 16.27 83 CYS A O 1
ATOM 651 N N . GLY A 1 81 ? 7.166 -0.992 2.676 1.00 12.70 84 GLY A N 1
ATOM 652 C CA . GLY A 1 81 ? 8.078 -1.313 3.763 1.00 17.71 84 GLY A CA 1
ATOM 653 C C . GLY A 1 81 ? 8.201 -0.186 4.773 1.00 20.03 84 GLY A C 1
ATOM 654 O O . GLY A 1 81 ? 8.352 -0.420 5.971 1.00 19.40 84 GLY A O 1
ATOM 655 N N . THR A 1 82 ? 8.150 1.045 4.281 1.00 15.43 85 THR A N 1
ATOM 656 C CA . THR A 1 82 ? 8.249 2.225 5.129 1.00 18.01 85 THR A CA 1
ATOM 657 C C . THR A 1 82 ? 6.990 2.415 5.972 1.00 20.50 85 THR A C 1
ATOM 658 O O . THR A 1 82 ? 7.072 2.629 7.182 1.00 17.94 85 THR A O 1
ATOM 662 N N . LEU A 1 83 ? 5.829 2.337 5.329 1.00 14.11 86 LEU A N 1
ATOM 663 C CA . LEU A 1 83 ? 4.554 2.637 5.997 1.00 11.55 86 LEU A CA 1
ATOM 664 C C . LEU A 1 83 ? 3.869 1.418 6.620 1.00 17.89 86 LEU A C 1
ATOM 665 O O . LEU A 1 83 ? 2.849 1.557 7.312 1.00 19.25 86 LEU A O 1
ATOM 670 N N . HIS A 1 84 ? 4.425 0.235 6.371 1.00 16.12 87 HIS A N 1
ATOM 671 C CA . HIS A 1 84 ? 3.854 -1.028 6.867 1.00 15.06 87 HIS A CA 1
ATOM 672 C C . HIS A 1 84 ? 2.452 -1.284 6.333 1.00 19.10 87 HIS A C 1
ATOM 673 O O . HIS A 1 84 ? 1.588 -1.833 7.023 1.00 15.95 87 HIS A O 1
ATOM 680 N N . VAL A 1 85 ? 2.237 -0.893 5.090 1.00 13.59 88 VAL A N 1
ATOM 681 C CA . VAL A 1 85 ? 0.978 -1.132 4.419 1.00 13.76 88 VAL A CA 1
ATOM 682 C C . VAL A 1 85 ? 1.198 -2.312 3.481 1.00 14.50 88 VAL A C 1
ATOM 683 O O . VAL A 1 85 ? 2.146 -2.298 2.693 1.00 16.60 88 VAL A O 1
ATOM 687 N N . SER A 1 86 ? 0.345 -3.336 3.572 1.00 10.65 89 SER A N 1
ATOM 688 C CA . SER A 1 86 ? 0.563 -4.544 2.784 1.00 11.24 89 SER A CA 1
ATOM 689 C C . SER A 1 86 ? 0.015 -4.369 1.375 1.00 12.74 89 SER A C 1
ATOM 690 O O . SER A 1 86 ? -1.083 -3.869 1.200 1.00 15.64 89 SER A O 1
ATOM 693 N N . PHE A 1 87 ? 0.776 -4.814 0.383 1.00 11.25 90 PHE A N 1
ATOM 694 C CA . PHE A 1 87 ? 0.359 -4.739 -1.013 1.00 12.01 90 PHE A CA 1
ATOM 695 C C . PHE A 1 87 ? 0.241 -6.163 -1.535 1.00 14.45 90 PHE A C 1
ATOM 696 O O . PHE A 1 87 ? 1.224 -6.910 -1.554 1.00 16.12 90 PHE A O 1
ATOM 704 N N . ILE A 1 88 ? -0.969 -6.551 -1.933 1.00 12.13 91 ILE A N 1
ATOM 705 C CA . ILE A 1 88 ? -1.215 -7.880 -2.477 1.00 9.79 91 ILE A CA 1
ATOM 706 C C . ILE A 1 88 ? -1.379 -7.740 -3.979 1.00 11.24 91 ILE A C 1
ATOM 707 O O . ILE A 1 88 ? -2.166 -6.915 -4.431 1.00 12.94 91 ILE A O 1
ATOM 712 N N . THR A 1 89 ? -0.646 -8.538 -4.753 1.00 10.91 92 THR A N 1
ATOM 713 C CA . THR A 1 89 ? -0.536 -8.268 -6.183 1.00 10.45 92 THR A CA 1
ATOM 714 C C . THR A 1 89 ? -0.431 -9.525 -7.048 1.00 12.25 92 THR A C 1
ATOM 715 O O . THR A 1 89 ? 0.165 -10.516 -6.639 1.00 12.70 92 THR A O 1
ATOM 719 N N . PRO A 1 90 ? -1.007 -9.478 -8.262 1.00 10.18 93 PRO A N 1
ATOM 720 C CA . PRO A 1 90 ? -0.819 -10.540 -9.249 1.00 10.60 93 PRO A CA 1
ATOM 721 C C . PRO A 1 90 ? 0.344 -10.238 -10.201 1.00 12.00 93 PRO A C 1
ATOM 722 O O . PRO A 1 90 ? 0.581 -10.987 -11.151 1.00 12.62 93 PRO A O 1
ATOM 726 N N . SER A 1 91 ? 1.078 -9.165 -9.932 1.00 12.22 94 SER A N 1
ATOM 727 C CA . SER A 1 91 ? 2.177 -8.767 -10.814 1.00 12.09 94 SER A CA 1
ATOM 728 C C . SER A 1 91 ? 3.390 -9.687 -10.692 1.00 14.35 94 SER A C 1
ATOM 729 O O . SER A 1 91 ? 3.435 -10.568 -9.837 1.00 12.78 94 SER A O 1
ATOM 732 N N . PHE A 1 92 ? 4.376 -9.484 -11.561 1.00 12.87 95 PHE A N 1
ATOM 733 C CA . PHE A 1 92 ? 5.531 -10.381 -11.570 1.00 13.20 95 PHE A CA 1
ATOM 734 C C . PHE A 1 92 ? 6.220 -10.425 -10.208 1.00 14.76 95 PHE A C 1
ATOM 735 O O . PHE A 1 92 ? 6.370 -9.411 -9.536 1.00 15.54 95 PHE A O 1
ATOM 743 N N . PRO A 1 93 ? 6.629 -11.621 -9.775 1.00 15.83 96 PRO A N 1
ATOM 744 C CA . PRO A 1 93 ? 7.255 -11.678 -8.456 1.00 14.49 96 PRO A CA 1
ATOM 745 C C . PRO A 1 93 ? 8.701 -11.194 -8.509 1.00 18.64 96 PRO A C 1
ATOM 746 O O . PRO A 1 93 ? 9.327 -11.137 -9.576 1.00 21.36 96 PRO A O 1
ATOM 750 N N . THR A 1 94 ? 9.227 -10.832 -7.351 1.00 21.42 97 THR A N 1
ATOM 751 C CA . THR A 1 94 ? 10.632 -10.462 -7.266 1.00 25.69 97 THR A CA 1
ATOM 752 C C . THR A 1 94 ? 11.341 -11.316 -6.220 1.00 27.23 97 THR A C 1
ATOM 753 O O . THR A 1 94 ? 10.708 -11.861 -5.310 1.00 29.70 97 THR A O 1
ATOM 757 N N . ASP A 1 95 ? 12.656 -11.427 -6.345 1.00 31.36 98 ASP A N 1
ATOM 758 C CA . ASP A 1 95 ? 13.427 -12.299 -5.462 1.00 40.80 98 ASP A CA 1
ATOM 759 C C . ASP A 1 95 ? 13.996 -11.578 -4.242 1.00 42.84 98 ASP A C 1
ATOM 760 O O . ASP A 1 95 ? 14.393 -12.217 -3.268 1.00 41.02 98 ASP A O 1
ATOM 765 N N . GLY A 1 96 ? 14.035 -10.252 -4.296 1.00 33.80 99 GLY A N 1
ATOM 766 C CA . GLY A 1 96 ? 14.628 -9.479 -3.220 1.00 40.53 99 GLY A CA 1
ATOM 767 C C . GLY A 1 96 ? 13.870 -9.573 -1.910 1.00 47.45 99 GLY A C 1
ATOM 768 O O . GLY A 1 96 ? 12.872 -10.286 -1.798 1.00 47.73 99 GLY A O 1
ATOM 769 N N . THR A 1 97 ? 14.359 -8.849 -0.909 1.00 50.92 100 THR A N 1
ATOM 770 C CA . THR A 1 97 ? 13.676 -8.749 0.369 1.00 52.15 100 THR A CA 1
ATOM 771 C C . THR A 1 97 ? 12.606 -7.685 0.265 1.00 48.61 100 THR A C 1
ATOM 772 O O . THR A 1 97 ? 12.910 -6.496 0.181 1.00 59.48 100 THR A O 1
ATOM 776 N N . HIS A 1 98 ? 11.347 -8.103 0.256 1.00 26.11 101 HIS A N 1
ATOM 777 C CA . HIS A 1 98 ? 10.273 -7.138 0.175 1.00 23.89 101 HIS A CA 1
ATOM 778 C C . HIS A 1 98 ? 9.219 -7.400 1.222 1.00 27.10 101 HIS A C 1
ATOM 779 O O . HIS A 1 98 ? 8.145 -7.913 0.908 1.00 31.53 101 HIS A O 1
ATOM 786 N N . PRO A 1 99 ? 9.513 -7.013 2.470 1.00 21.92 102 PRO A N 1
ATOM 787 C CA . PRO A 1 99 ? 8.472 -7.074 3.486 1.00 27.37 102 PRO A CA 1
ATOM 788 C C . PRO A 1 99 ? 7.277 -6.276 2.990 1.00 22.27 102 PRO A C 1
ATOM 789 O O . PRO A 1 99 ? 7.444 -5.277 2.284 1.00 24.44 102 PRO A O 1
ATOM 793 N N . PHE A 1 100 ? 6.088 -6.733 3.356 1.00 13.88 103 PHE A N 1
ATOM 794 C CA . PHE A 1 100 ? 4.831 -6.041 3.068 1.00 13.74 103 PHE A CA 1
ATOM 795 C C . PHE A 1 100 ? 4.361 -6.136 1.626 1.00 15.00 103 PHE A C 1
ATOM 796 O O . PHE A 1 100 ? 3.466 -5.404 1.220 1.00 15.94 103 PHE A O 1
ATOM 804 N N . VAL A 1 101 ? 4.954 -7.051 0.866 1.00 14.70 104 VAL A N 1
ATOM 805 C CA . VAL A 1 101 ? 4.468 -7.327 -0.481 1.00 15.45 104 VAL A CA 1
ATOM 806 C C . VAL A 1 101 ? 4.107 -8.811 -0.529 1.00 19.24 104 VAL A C 1
ATOM 807 O O . VAL A 1 101 ? 4.936 -9.677 -0.232 1.00 23.72 104 VAL A O 1
ATOM 811 N N . ILE A 1 102 ? 2.850 -9.096 -0.855 1.00 11.80 105 ILE A N 1
ATOM 812 C CA . ILE A 1 102 ? 2.363 -10.463 -0.932 1.00 12.81 105 ILE A CA 1
ATOM 813 C C . ILE A 1 102 ? 2.173 -10.761 -2.401 1.00 12.14 105 ILE A C 1
ATOM 814 O O . ILE A 1 102 ? 1.330 -10.142 -3.068 1.00 12.62 105 ILE A O 1
ATOM 819 N N . GLN A 1 103 ? 2.962 -11.701 -2.919 1.00 10.70 106 GLN A N 1
ATOM 820 C CA . GLN A 1 103 ? 2.993 -11.916 -4.370 1.00 10.58 106 GLN A CA 1
ATOM 821 C C . GLN A 1 103 ? 2.152 -13.130 -4.756 1.00 12.27 106 GLN A C 1
ATOM 822 O O . GLN A 1 103 ? 2.537 -14.271 -4.508 1.00 12.58 106 GLN A O 1
ATOM 828 N N . MET A 1 104 ? 0.971 -12.869 -5.324 1.00 10.32 107 MET A N 1
ATOM 829 C CA . MET A 1 104 ? 0.038 -13.953 -5.683 1.00 9.65 107 MET A CA 1
ATOM 830 C C . MET A 1 104 ? 0.591 -14.814 -6.806 1.00 11.85 107 MET A C 1
ATOM 831 O O . MET A 1 104 ? 0.200 -15.967 -6.943 1.00 11.72 107 MET A O 1
ATOM 836 N N . ARG A 1 105 ? 1.463 -14.251 -7.639 1.00 10.41 108 ARG A N 1
ATOM 837 C CA . ARG A 1 105 ? 1.942 -15.012 -8.803 1.00 9.82 108 ARG A CA 1
ATOM 838 C C . ARG A 1 105 ? 3.126 -15.899 -8.454 1.00 10.08 108 ARG A C 1
ATOM 839 O O . ARG A 1 105 ? 4.158 -15.401 -8.026 1.00 12.52 108 ARG A O 1
ATOM 847 N N . PRO A 1 106 ? 2.993 -17.219 -8.651 1.00 11.73 109 PRO A N 1
ATOM 848 C CA . PRO A 1 106 ? 4.120 -18.121 -8.386 1.00 12.76 109 PRO A CA 1
ATOM 849 C C . PRO A 1 106 ? 5.307 -17.827 -9.304 1.00 18.96 109 PRO A C 1
ATOM 850 O O . PRO A 1 106 ? 5.136 -17.394 -10.444 1.00 15.04 109 PRO A O 1
ATOM 854 N N . ASP A 1 107 ? 6.509 -18.056 -8.792 1.00 18.49 110 ASP A N 1
ATOM 855 C CA . ASP A 1 107 ? 7.731 -17.947 -9.581 1.00 16.99 110 ASP A CA 1
ATOM 856 C C . ASP A 1 107 ? 7.771 -19.068 -10.624 1.00 15.17 110 ASP A C 1
ATOM 857 O O . ASP A 1 107 ? 7.454 -20.227 -10.322 1.00 19.29 110 ASP A O 1
ATOM 862 N N . LEU A 1 108 ? 8.101 -18.707 -11.859 1.00 14.02 111 LEU A N 1
ATOM 863 C CA . LEU A 1 108 ? 8.112 -19.642 -12.979 1.00 13.43 111 LEU A CA 1
ATOM 864 C C . LEU A 1 108 ? 9.525 -20.156 -13.272 1.00 13.99 111 LEU A C 1
ATOM 865 O O . LEU A 1 108 ? 9.688 -21.133 -13.999 1.00 15.92 111 LEU A O 1
ATOM 870 N N . LYS A 1 109 ? 10.542 -19.499 -12.716 1.00 14.80 112 LYS A N 1
ATOM 871 C CA . LYS A 1 109 ? 11.934 -19.808 -13.092 1.00 16.91 112 LYS A CA 1
ATOM 872 C C . LYS A 1 109 ? 12.291 -21.280 -12.907 1.00 18.52 112 LYS A C 1
ATOM 873 O O . LYS A 1 109 ? 12.898 -21.896 -13.777 1.00 17.73 112 LYS A O 1
ATOM 879 N N . GLY A 1 110 ? 11.920 -21.843 -11.768 1.00 16.15 113 GLY A N 1
ATOM 880 C CA . GLY A 1 110 ? 12.228 -23.239 -11.497 1.00 21.02 113 GLY A CA 1
ATOM 881 C C . GLY A 1 110 ? 11.587 -24.197 -12.484 1.00 18.30 113 GLY A C 1
ATOM 882 O O . GLY A 1 110 ? 12.229 -25.145 -12.936 1.00 18.31 113 GLY A O 1
ATOM 883 N N . ALA A 1 111 ? 10.321 -23.959 -12.827 1.00 17.91 114 ALA A N 1
ATOM 884 C CA . ALA A 1 111 ? 9.635 -24.837 -13.777 1.00 16.78 114 ALA A CA 1
ATOM 885 C C . ALA A 1 111 ? 10.253 -24.699 -15.154 1.00 17.58 114 ALA A C 1
ATOM 886 O O . ALA A 1 111 ? 10.379 -25.680 -15.882 1.00 15.61 114 ALA A O 1
ATOM 888 N N . LEU A 1 112 ? 10.658 -23.481 -15.505 1.00 14.19 115 LEU A N 1
ATOM 889 C CA . LEU A 1 112 ? 11.273 -23.256 -16.811 1.00 15.09 115 LEU A CA 1
ATOM 890 C C . LEU A 1 112 ? 12.609 -24.002 -16.927 1.00 15.93 115 LEU A C 1
ATOM 891 O O . LEU A 1 112 ? 12.853 -24.686 -17.917 1.00 15.55 115 LEU A O 1
ATOM 896 N N . LEU A 1 113 ? 13.473 -23.847 -15.928 1.00 18.04 116 LEU A N 1
ATOM 897 C CA . LEU A 1 113 ? 14.751 -24.559 -15.915 1.00 16.07 116 LEU A CA 1
ATOM 898 C C . LEU A 1 113 ? 14.554 -26.071 -15.980 1.00 19.97 116 LEU A C 1
ATOM 899 O O . LEU A 1 113 ? 15.263 -26.763 -16.710 1.00 19.12 116 LEU A O 1
ATOM 904 N N . SER A 1 114 ? 13.589 -26.585 -15.227 1.00 18.30 117 SER A N 1
ATOM 905 C CA . SER A 1 114 ? 13.291 -28.013 -15.258 1.00 15.79 117 SER A CA 1
ATOM 906 C C . SER A 1 114 ? 12.809 -28.483 -16.622 1.00 18.86 117 SER A C 1
ATOM 907 O O . SER A 1 114 ? 13.103 -29.615 -17.026 1.00 17.45 117 SER A O 1
ATOM 910 N N . LEU A 1 115 ? 12.068 -27.627 -17.330 1.00 15.55 118 LEU A N 1
ATOM 911 C CA . LEU A 1 115 ? 11.549 -27.990 -18.652 1.00 19.55 118 LEU A CA 1
ATOM 912 C C . LEU A 1 115 ? 12.659 -28.034 -19.701 1.00 15.63 118 LEU A C 1
ATOM 913 O O . LEU A 1 115 ? 12.687 -28.919 -20.550 1.00 17.39 118 LEU A O 1
ATOM 918 N N . ILE A 1 116 ? 13.570 -27.071 -19.647 1.00 18.72 119 ILE A N 1
ATOM 919 C CA . ILE A 1 116 ? 14.715 -27.080 -20.547 1.00 16.63 119 ILE A CA 1
ATOM 920 C C . ILE A 1 116 ? 15.467 -28.395 -20.384 1.00 21.15 119 ILE A C 1
ATOM 921 O O . ILE A 1 116 ? 15.884 -29.017 -21.370 1.00 20.33 119 ILE A O 1
ATOM 926 N N . GLU A 1 117 ? 15.627 -28.815 -19.134 1.00 21.24 120 GLU A N 1
ATOM 927 C CA . GLU A 1 117 ? 16.352 -30.054 -18.822 1.00 23.67 120 GLU A CA 1
ATOM 928 C C . GLU A 1 117 ? 15.585 -31.291 -19.269 1.00 28.12 120 GLU A C 1
ATOM 929 O O . GLU A 1 117 ? 16.179 -32.270 -19.722 1.00 24.86 120 GLU A O 1
ATOM 935 N N . TYR A 1 118 ? 14.262 -31.238 -19.141 1.00 22.58 121 TYR A N 1
ATOM 936 C CA . TYR A 1 118 ? 13.395 -32.342 -19.545 1.00 24.15 121 TYR A CA 1
ATOM 937 C C . TYR A 1 118 ? 13.474 -32.600 -21.051 1.00 28.89 121 TYR A C 1
ATOM 938 O O . TYR A 1 118 ? 13.452 -33.751 -21.495 1.00 27.62 121 TYR A O 1
ATOM 947 N N . TYR A 1 119 ? 13.557 -31.528 -21.833 1.00 20.92 122 TYR A N 1
ATOM 948 C CA . TYR A 1 119 ? 13.663 -31.641 -23.284 1.00 20.37 122 TYR A CA 1
ATOM 949 C C . TYR A 1 119 ? 15.107 -31.904 -23.697 1.00 20.46 122 TYR A C 1
ATOM 950 O O . TYR A 1 119 ? 15.411 -32.050 -24.882 1.00 22.41 122 TYR A O 1
ATOM 959 N N . GLN A 1 120 ? 15.989 -31.948 -22.706 1.00 23.24 123 GLN A N 1
ATOM 960 C CA . GLN A 1 120 ? 17.421 -32.147 -22.925 1.00 26.83 123 GLN A CA 1
ATOM 961 C C . GLN A 1 120 ? 18.072 -31.118 -23.852 1.00 28.35 123 GLN A C 1
ATOM 962 O O . GLN A 1 120 ? 18.994 -31.439 -24.601 1.00 26.12 123 GLN A O 1
ATOM 968 N N . TRP A 1 121 ? 17.602 -29.877 -23.791 1.00 23.39 124 TRP A N 1
ATOM 969 C CA . TRP A 1 121 ? 18.214 -28.797 -24.552 1.00 19.75 124 TRP A CA 1
ATOM 970 C C . TRP A 1 121 ? 19.581 -28.460 -23.974 1.00 24.78 124 TRP A C 1
ATOM 971 O O . TRP A 1 121 ? 19.733 -28.363 -22.760 1.00 32.41 124 TRP A O 1
ATOM 982 N N . ASP A 1 122 ? 20.575 -28.263 -24.832 1.00 25.08 125 ASP A N 1
ATOM 983 C CA . ASP A 1 122 ? 21.852 -27.752 -24.346 1.00 27.78 125 ASP A CA 1
ATOM 984 C C . ASP A 1 122 ? 22.305 -26.544 -25.148 1.00 29.03 125 ASP A C 1
ATOM 985 O O . ASP A 1 122 ? 23.313 -25.915 -24.833 1.00 33.30 125 ASP A O 1
ATOM 990 N N . LYS A 1 123 ? 21.539 -26.221 -26.182 1.00 26.24 126 LYS A N 1
ATOM 991 C CA . LYS A 1 123 ? 21.825 -25.074 -27.028 1.00 22.48 126 LYS A CA 1
ATOM 992 C C . LYS A 1 123 ? 20.512 -24.426 -27.440 1.00 23.60 126 LYS A C 1
ATOM 993 O O . LYS A 1 123 ? 19.667 -25.061 -28.067 1.00 22.93 126 LYS A O 1
ATOM 999 N N . PHE A 1 124 ? 20.326 -23.165 -27.078 1.00 22.09 127 PHE A N 1
ATOM 1000 C CA . PHE A 1 124 ? 19.041 -22.525 -27.335 1.00 16.40 127 PHE A CA 1
ATOM 1001 C C . PHE A 1 124 ? 19.109 -21.011 -27.221 1.00 22.22 127 PHE A C 1
ATOM 1002 O O . PHE A 1 124 ? 20.097 -20.454 -26.737 1.00 21.23 127 PHE A O 1
ATOM 1010 N N . ALA A 1 125 ? 18.061 -20.347 -27.697 1.00 19.76 128 ALA A N 1
ATOM 1011 C CA . ALA A 1 125 ? 17.962 -18.901 -27.568 1.00 17.19 128 ALA A CA 1
ATOM 1012 C C . ALA A 1 125 ? 16.984 -18.560 -26.461 1.00 18.27 128 ALA A C 1
ATOM 1013 O O . ALA A 1 125 ? 15.997 -19.270 -26.256 1.00 17.32 128 ALA A O 1
ATOM 1015 N N . TYR A 1 126 ? 17.277 -17.486 -25.736 1.00 14.81 129 TYR A N 1
ATOM 1016 C CA . TYR A 1 126 ? 16.359 -16.922 -24.761 1.00 16.57 129 TYR A CA 1
ATOM 1017 C C . TYR A 1 126 ? 16.084 -15.490 -25.226 1.00 16.03 129 TYR A C 1
ATOM 1018 O O . TYR A 1 126 ? 16.946 -14.613 -25.108 1.00 14.96 129 TYR A O 1
ATOM 1027 N N . LEU A 1 127 ? 14.907 -15.273 -25.809 1.00 11.92 130 LEU A N 1
ATOM 1028 C CA . LEU A 1 127 ? 14.545 -13.974 -26.355 1.00 12.19 130 LEU A CA 1
ATOM 1029 C C . LEU A 1 127 ? 13.591 -13.330 -25.372 1.00 15.20 130 LEU A C 1
ATOM 1030 O O . LEU A 1 127 ? 12.514 -13.855 -25.138 1.00 14.58 130 LEU A O 1
ATOM 1035 N N . TYR A 1 128 ? 13.991 -12.216 -24.771 1.00 11.50 131 TYR A N 1
ATOM 1036 C CA . TYR A 1 128 ? 13.254 -11.741 -23.601 1.00 15.34 131 TYR A CA 1
ATOM 1037 C C . TYR A 1 128 ? 13.088 -10.231 -23.601 1.00 15.29 131 TYR A C 1
ATOM 1038 O O . TYR A 1 128 ? 13.756 -9.521 -24.345 1.00 16.14 131 TYR A O 1
ATOM 1047 N N . ASP A 1 129 ? 12.166 -9.737 -22.780 1.00 14.04 132 ASP A N 1
ATOM 1048 C CA . ASP A 1 129 ? 12.192 -8.325 -22.420 1.00 18.83 132 ASP A CA 1
ATOM 1049 C C . ASP A 1 129 ? 12.165 -8.238 -20.898 1.00 16.08 132 ASP A C 1
ATOM 1050 O O . ASP A 1 129 ? 12.060 -9.264 -20.229 1.00 17.28 132 ASP A O 1
ATOM 1055 N N . SER A 1 130 ? 12.342 -7.040 -20.352 1.00 19.10 133 SER A N 1
ATOM 1056 C CA . SER A 1 130 ? 12.509 -6.893 -18.910 1.00 21.92 133 SER A CA 1
ATOM 1057 C C . SER A 1 130 ? 11.194 -6.634 -18.197 1.00 24.54 133 SER A C 1
ATOM 1058 O O . SER A 1 130 ? 11.187 -6.261 -17.028 1.00 26.41 133 SER A O 1
ATOM 1061 N N . ASP A 1 131 ? 10.082 -6.832 -18.892 1.00 25.72 134 ASP A N 1
ATOM 1062 C CA . ASP A 1 131 ? 8.785 -6.448 -18.341 1.00 27.13 134 ASP A CA 1
ATOM 1063 C C . ASP A 1 131 ? 8.319 -7.272 -17.126 1.00 29.27 134 ASP A C 1
ATOM 1064 O O . ASP A 1 131 ? 7.445 -6.831 -16.379 1.00 32.29 134 ASP A O 1
ATOM 1069 N N A ARG A 1 132 ? 8.913 -8.451 -16.944 0.55 28.90 135 ARG A N 1
ATOM 1070 N N B ARG A 1 132 ? 8.868 -8.465 -16.928 0.45 29.05 135 ARG A N 1
ATOM 1071 C CA A ARG A 1 132 ? 8.589 -9.332 -15.818 0.55 26.37 135 ARG A CA 1
ATOM 1072 C CA B ARG A 1 132 ? 8.547 -9.220 -15.714 0.45 26.06 135 ARG A CA 1
ATOM 1073 C C A ARG A 1 132 ? 9.794 -9.525 -14.893 0.55 29.94 135 ARG A C 1
ATOM 1074 C C B ARG A 1 132 ? 9.800 -9.526 -14.909 0.45 29.75 135 ARG A C 1
ATOM 1075 O O A ARG A 1 132 ? 9.868 -10.518 -14.168 0.55 34.99 135 ARG A O 1
ATOM 1076 O O B ARG A 1 132 ? 9.919 -10.588 -14.298 0.45 35.00 135 ARG A O 1
ATOM 1091 N N . GLY A 1 133 ? 10.730 -8.579 -14.913 1.00 23.05 136 GLY A N 1
ATOM 1092 C CA . GLY A 1 133 ? 11.967 -8.711 -14.158 1.00 29.97 136 GLY A CA 1
ATOM 1093 C C . GLY A 1 133 ? 13.100 -9.339 -14.957 1.00 29.62 136 GLY A C 1
ATOM 1094 O O . GLY A 1 133 ? 12.885 -9.825 -16.065 1.00 21.63 136 GLY A O 1
ATOM 1095 N N . LEU A 1 134 ? 14.310 -9.328 -14.398 1.00 27.09 137 LEU A N 1
ATOM 1096 C CA . LEU A 1 134 ? 15.450 -9.974 -15.049 1.00 23.75 137 LEU A CA 1
ATOM 1097 C C . LEU A 1 134 ? 15.975 -11.170 -14.239 1.00 19.85 137 LEU A C 1
ATOM 1098 O O . LEU A 1 134 ? 17.037 -11.706 -14.537 1.00 19.63 137 LEU A O 1
ATOM 1103 N N . SER A 1 135 ? 15.233 -11.579 -13.214 1.00 22.36 138 SER A N 1
ATOM 1104 C CA . SER A 1 135 ? 15.641 -12.734 -12.418 1.00 21.06 138 SER A CA 1
ATOM 1105 C C . SER A 1 135 ? 15.665 -14.001 -13.277 1.00 18.45 138 SER A C 1
ATOM 1106 O O . SER A 1 135 ? 16.499 -14.882 -13.073 1.00 21.09 138 SER A O 1
ATOM 1109 N N . THR A 1 136 ? 14.764 -14.087 -14.253 1.00 17.94 139 THR A N 1
ATOM 1110 C CA . THR A 1 136 ? 14.722 -15.275 -15.095 1.00 14.19 139 THR A CA 1
ATOM 1111 C C . THR A 1 136 ? 15.937 -15.293 -16.008 1.00 20.70 139 THR A C 1
ATOM 1112 O O . THR A 1 136 ? 16.569 -16.335 -16.188 1.00 16.20 139 THR A O 1
ATOM 1116 N N . LEU A 1 137 ? 16.275 -14.141 -16.577 1.00 16.53 140 LEU A N 1
ATOM 1117 C CA . LEU A 1 137 ? 17.526 -14.044 -17.329 1.00 16.63 140 LEU A CA 1
ATOM 1118 C C . LEU A 1 137 ? 18.698 -14.538 -16.476 1.00 15.79 140 LEU A C 1
ATOM 1119 O O . LEU A 1 137 ? 19.501 -15.365 -16.916 1.00 17.80 140 LEU A O 1
ATOM 1124 N N . GLN A 1 138 ? 18.804 -14.026 -15.253 1.00 20.84 141 GLN A N 1
ATOM 1125 C CA . GLN A 1 138 ? 19.937 -14.397 -14.405 1.00 19.40 141 GLN A CA 1
ATOM 1126 C C . GLN A 1 138 ? 19.940 -15.898 -14.113 1.00 21.21 141 GLN A C 1
ATOM 1127 O O . GLN A 1 138 ? 20.991 -16.538 -14.079 1.00 22.12 141 GLN A O 1
ATOM 1133 N N . ALA A 1 139 ? 18.756 -16.460 -13.900 1.00 17.52 142 ALA A N 1
ATOM 1134 C CA . ALA A 1 139 ? 18.653 -17.880 -13.586 1.00 17.63 142 ALA A CA 1
ATOM 1135 C C . ALA A 1 139 ? 19.071 -18.750 -14.770 1.00 18.69 142 ALA A C 1
ATOM 1136 O O . ALA A 1 139 ? 19.730 -19.777 -14.584 1.00 21.61 142 ALA A O 1
ATOM 1138 N N . VAL A 1 140 ? 18.677 -18.351 -15.979 1.00 15.19 143 VAL A N 1
ATOM 1139 C CA . VAL A 1 140 ? 19.078 -19.070 -17.192 1.00 15.34 143 VAL A CA 1
ATOM 1140 C C . VAL A 1 140 ? 20.604 -18.999 -17.397 1.00 19.44 143 VAL A C 1
ATOM 1141 O O . VAL A 1 140 ? 21.244 -19.998 -17.744 1.00 22.35 143 VAL A O 1
ATOM 1145 N N . LEU A 1 141 ? 21.177 -17.819 -17.185 1.00 20.29 144 LEU A N 1
ATOM 1146 C CA . LEU A 1 141 ? 22.626 -17.642 -17.310 1.00 19.76 144 LEU A CA 1
ATOM 1147 C C . LEU A 1 141 ? 23.386 -18.456 -16.255 1.00 26.15 144 LEU A C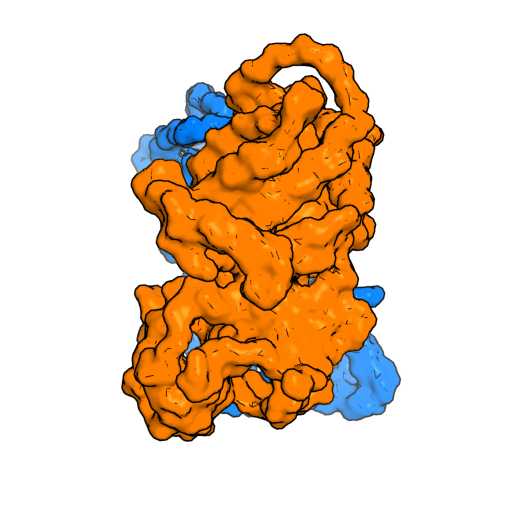 1
ATOM 1148 O O . LEU A 1 141 ? 24.422 -19.062 -16.545 1.00 25.69 144 LEU A O 1
ATOM 1153 N N . ASP A 1 142 ? 22.871 -18.462 -15.032 1.00 24.60 145 ASP A N 1
ATOM 1154 C CA . ASP A 1 142 ? 23.473 -19.262 -13.962 1.00 27.46 145 ASP A CA 1
ATOM 1155 C C . ASP A 1 142 ? 23.495 -20.746 -14.325 1.00 32.63 145 ASP A C 1
ATOM 1156 O O . ASP A 1 142 ? 24.528 -21.412 -14.210 1.00 32.50 145 ASP A O 1
ATOM 1161 N N . SER A 1 143 ? 22.352 -21.265 -14.760 1.00 26.16 146 SER A N 1
ATOM 1162 C CA . SER A 1 143 ? 22.237 -22.673 -15.129 1.00 28.69 146 SER A CA 1
ATOM 1163 C C . SER A 1 143 ? 23.049 -23.023 -16.375 1.00 30.96 146 SER A C 1
ATOM 1164 O O . SER A 1 143 ? 23.565 -24.135 -16.498 1.00 36.03 146 SER A O 1
ATOM 1167 N N . ALA A 1 144 ? 23.148 -22.073 -17.298 1.00 25.16 147 ALA A N 1
ATOM 1168 C CA . ALA A 1 144 ? 23.903 -22.282 -18.527 1.00 26.50 147 ALA A CA 1
ATOM 1169 C C . ALA A 1 144 ? 25.344 -22.651 -18.199 1.00 39.97 147 ALA A C 1
ATOM 1170 O O . ALA A 1 144 ? 25.880 -23.627 -18.725 1.00 39.92 147 ALA A O 1
ATOM 1172 N N . ALA A 1 145 ? 25.960 -21.856 -17.329 1.00 36.12 148 ALA A N 1
ATOM 1173 C CA . ALA A 1 145 ? 27.352 -22.052 -16.934 1.00 42.65 148 ALA A CA 1
ATOM 1174 C C . ALA A 1 145 ? 27.549 -23.341 -16.142 1.00 49.20 148 ALA A C 1
ATOM 1175 O O . ALA A 1 145 ? 28.604 -23.972 -16.215 1.00 53.12 148 ALA A O 1
ATOM 1177 N N . GLU A 1 146 ? 26.532 -23.723 -15.380 1.00 41.31 149 GLU A N 1
ATOM 1178 C CA . GLU A 1 146 ? 26.582 -24.936 -14.574 1.00 43.56 149 GLU A CA 1
ATOM 1179 C C . GLU A 1 146 ? 26.513 -26.182 -15.449 1.00 46.17 149 GLU A C 1
ATOM 1180 O O . GLU A 1 146 ? 27.313 -27.108 -15.303 1.00 42.38 149 GLU A O 1
ATOM 1186 N N . LYS A 1 147 ? 25.554 -26.198 -16.367 1.00 36.60 150 LYS A N 1
ATOM 1187 C CA . LYS A 1 147 ? 25.266 -27.395 -17.141 1.00 40.64 150 LYS A CA 1
ATOM 1188 C C . LYS A 1 147 ? 25.893 -27.388 -18.531 1.00 41.05 150 LYS A C 1
ATOM 1189 O O . LYS A 1 147 ? 25.624 -28.275 -19.340 1.00 47.37 150 LYS A O 1
ATOM 1195 N N . LYS A 1 148 ? 26.733 -26.395 -18.800 1.00 38.41 151 LYS A N 1
ATOM 1196 C CA . LYS A 1 148 ? 27.374 -26.265 -20.103 1.00 49.69 151 LYS A CA 1
ATOM 1197 C C . LYS A 1 148 ? 26.351 -26.080 -21.226 1.00 46.18 151 LYS A C 1
ATOM 1198 O O . LYS A 1 148 ? 26.403 -26.759 -22.252 1.00 48.86 151 LYS A O 1
ATOM 1204 N N . TRP A 1 149 ? 25.420 -25.155 -21.014 1.00 36.50 152 TRP A N 1
ATOM 1205 C CA . TRP A 1 149 ? 24.466 -24.763 -22.040 1.00 33.00 152 TRP A CA 1
ATOM 1206 C C . TRP A 1 149 ? 25.059 -23.633 -22.861 1.00 31.74 152 TRP A C 1
ATOM 1207 O O . TRP A 1 149 ? 25.763 -22.778 -22.321 1.00 29.56 152 TRP A O 1
ATOM 1218 N N . GLN A 1 150 ? 24.778 -23.625 -24.163 1.00 28.91 153 GLN A N 1
ATOM 1219 C CA . GLN A 1 150 ? 25.137 -22.490 -25.008 1.00 25.62 153 GLN A CA 1
ATOM 1220 C C . GLN A 1 150 ? 23.873 -21.699 -25.273 1.00 22.34 153 GLN A C 1
ATOM 1221 O O . GLN A 1 150 ? 23.024 -22.126 -26.050 1.00 26.09 153 GLN A O 1
ATOM 1227 N N . VAL A 1 151 ? 23.749 -20.557 -24.608 1.00 26.70 154 VAL A N 1
ATOM 1228 C CA . VAL A 1 151 ? 22.528 -19.765 -24.662 1.00 22.20 154 VAL A CA 1
ATOM 1229 C C . VAL A 1 151 ? 22.786 -18.464 -25.393 1.00 25.42 154 VAL A C 1
ATOM 1230 O O . VAL A 1 151 ? 23.753 -17.750 -25.101 1.00 24.31 154 VAL A O 1
ATOM 1234 N N . THR A 1 152 ? 21.914 -18.160 -26.344 1.00 17.02 155 THR A N 1
ATOM 1235 C CA . THR A 1 152 ? 21.909 -16.864 -26.990 1.00 19.36 155 THR A CA 1
ATOM 1236 C C . THR A 1 152 ? 20.799 -16.037 -26.357 1.00 21.09 155 THR A C 1
ATOM 1237 O O . THR A 1 152 ? 19.623 -16.283 -26.602 1.00 20.39 155 THR A O 1
ATOM 1241 N N . ALA A 1 153 ? 21.184 -15.064 -25.541 1.00 19.10 156 ALA A N 1
ATOM 1242 C CA . ALA A 1 153 ? 20.227 -14.286 -24.756 1.00 16.35 156 ALA A CA 1
ATOM 1243 C C . ALA A 1 153 ? 20.093 -12.877 -25.307 1.00 21.92 156 ALA A C 1
ATOM 1244 O O . ALA A 1 153 ? 20.996 -12.052 -25.130 1.00 22.10 156 ALA A O 1
ATOM 1246 N N . ILE A 1 154 ? 18.961 -12.588 -25.947 1.00 16.21 157 ILE A N 1
ATOM 1247 C CA . ILE A 1 154 ? 18.796 -11.325 -26.665 1.00 14.93 157 ILE A CA 1
ATOM 1248 C C . ILE A 1 154 ? 17.592 -10.549 -26.152 1.00 15.47 157 ILE A C 1
ATOM 1249 O O . ILE A 1 154 ? 16.489 -11.085 -26.044 1.00 15.07 157 ILE A O 1
ATOM 1254 N N . ASN A 1 155 ? 17.829 -9.285 -25.818 1.00 12.65 158 ASN A N 1
ATOM 1255 C CA . ASN A 1 155 ? 16.791 -8.395 -25.315 1.00 11.94 158 ASN A CA 1
ATOM 1256 C C . ASN A 1 155 ? 15.985 -7.868 -26.494 1.00 14.41 158 ASN A C 1
ATOM 1257 O O . ASN A 1 155 ? 16.469 -7.043 -27.271 1.00 18.54 158 ASN A O 1
ATOM 1262 N N . VAL A 1 156 ? 14.773 -8.385 -26.661 1.00 15.09 159 VAL A N 1
ATOM 1263 C CA . VAL A 1 156 ? 13.928 -7.931 -27.752 1.00 16.62 159 VAL A CA 1
ATOM 1264 C C . VAL A 1 156 ? 13.079 -6.722 -27.344 1.00 21.66 159 VAL A C 1
ATOM 1265 O O . VAL A 1 156 ? 12.330 -6.188 -28.153 1.00 26.31 159 VAL A O 1
ATOM 1269 N N . GLY A 1 157 ? 13.221 -6.283 -26.096 1.00 19.73 160 GLY A N 1
ATOM 1270 C CA . GLY A 1 157 ? 12.363 -5.243 -25.553 1.00 23.04 160 GLY A CA 1
ATOM 1271 C C . GLY A 1 157 ? 12.606 -3.846 -26.085 1.00 43.64 160 GLY A C 1
ATOM 1272 O O . GLY A 1 157 ? 11.751 -2.970 -25.951 1.00 46.36 160 GLY A O 1
ATOM 1273 N N . ASN A 1 158 ? 13.768 -3.631 -26.690 1.00 58.75 161 ASN A N 1
ATOM 1274 C CA . ASN A 1 158 ? 14.122 -2.303 -27.176 1.00 85.74 161 ASN A CA 1
ATOM 1275 C C . ASN A 1 158 ? 14.109 -2.187 -28.697 1.00 99.80 161 ASN A C 1
ATOM 1276 O O . ASN A 1 158 ? 14.549 -1.182 -29.253 1.00 103.09 161 ASN A O 1
ATOM 1281 N N . ILE A 1 159 ? 13.591 -3.214 -29.363 1.00 108.13 162 ILE A N 1
ATOM 1282 C CA . ILE A 1 159 ? 13.546 -3.241 -30.822 1.00 115.53 162 ILE A CA 1
ATOM 1283 C C . ILE A 1 159 ? 12.531 -2.255 -31.394 1.00 127.88 162 ILE A C 1
ATOM 1284 O O . ILE A 1 159 ? 11.359 -2.262 -31.017 1.00 129.13 162 ILE A O 1
ATOM 1289 N N . ASN A 1 160 ? 12.995 -1.412 -32.312 1.00 136.85 163 ASN A N 1
ATOM 1290 C CA . ASN A 1 160 ? 12.144 -0.416 -32.955 1.00 143.56 163 ASN A CA 1
ATOM 1291 C C . ASN A 1 160 ? 11.147 -1.045 -33.923 1.00 142.75 163 ASN A C 1
ATOM 1292 O O . ASN A 1 160 ? 10.179 -0.406 -34.337 1.00 141.81 163 ASN A O 1
ATOM 1297 N N . ARG A 1 181 ? 17.105 -24.195 -33.580 1.00 36.58 184 ARG A N 1
ATOM 1298 C CA . ARG A 1 181 ? 15.744 -23.682 -33.581 1.00 27.25 184 ARG A CA 1
ATOM 1299 C C . ARG A 1 181 ? 14.969 -23.995 -32.316 1.00 24.93 184 ARG A C 1
ATOM 1300 O O . ARG A 1 181 ? 13.766 -24.197 -32.369 1.00 24.84 184 ARG A O 1
ATOM 1308 N N . ARG A 1 182 ? 15.674 -24.035 -31.194 1.00 17.60 185 ARG A N 1
ATOM 1309 C CA . ARG A 1 182 ? 15.050 -24.108 -29.880 1.00 16.69 185 ARG A CA 1
ATOM 1310 C C . ARG A 1 182 ? 15.058 -22.720 -29.258 1.00 20.47 185 ARG A C 1
ATOM 1311 O O . ARG A 1 182 ? 16.114 -22.116 -29.079 1.00 18.32 185 ARG A O 1
ATOM 1319 N N . VAL A 1 183 ? 13.871 -22.220 -28.934 1.00 14.64 186 VAL A N 1
ATOM 1320 C CA . VAL A 1 183 ? 13.713 -20.814 -28.607 1.00 14.76 186 VAL A CA 1
ATOM 1321 C C . VAL A 1 183 ? 12.775 -20.653 -27.420 1.00 15.02 186 VAL A C 1
ATOM 1322 O O . VAL A 1 183 ? 11.661 -21.174 -27.436 1.00 16.39 186 VAL A O 1
ATOM 1326 N N . ILE A 1 184 ? 13.241 -19.955 -26.386 1.00 13.55 187 ILE A N 1
ATOM 1327 C CA . ILE A 1 184 ? 12.388 -19.560 -25.277 1.00 13.35 187 ILE A CA 1
ATOM 1328 C C . ILE A 1 184 ? 11.973 -18.121 -25.524 1.00 16.14 187 ILE A C 1
ATOM 1329 O O . ILE A 1 184 ? 12.815 -17.257 -25.799 1.00 15.07 187 ILE A O 1
ATOM 1334 N N . LEU A 1 185 ? 10.678 -17.862 -25.436 1.00 11.34 188 LEU A N 1
ATOM 1335 C CA . LEU A 1 185 ? 10.163 -16.505 -25.571 1.00 12.81 188 LEU A CA 1
ATOM 1336 C C . LEU A 1 185 ? 9.626 -16.034 -24.236 1.00 15.32 188 LEU A C 1
ATOM 1337 O O . LEU A 1 185 ? 8.624 -16.566 -23.735 1.00 14.59 188 LEU A O 1
ATOM 1342 N N . ASP A 1 186 ? 10.291 -15.031 -23.669 1.00 12.57 189 ASP A N 1
ATOM 1343 C CA . ASP A 1 186 ? 9.905 -14.488 -22.373 1.00 12.74 189 ASP A CA 1
ATOM 1344 C C . ASP A 1 186 ? 9.720 -13.003 -22.590 1.00 16.69 189 ASP A C 1
ATOM 1345 O O . ASP A 1 186 ? 10.552 -12.189 -22.185 1.00 16.37 189 ASP A O 1
ATOM 1350 N N . CYS A 1 187 ? 8.637 -12.658 -23.274 1.00 17.73 190 CYS A N 1
ATOM 1351 C CA . CYS A 1 187 ? 8.423 -11.284 -23.694 1.00 19.13 190 CYS A CA 1
ATOM 1352 C C . CYS A 1 187 ? 6.945 -10.966 -23.783 1.00 25.16 190 CYS A C 1
ATOM 1353 O O . CYS A 1 187 ? 6.098 -11.848 -23.596 1.00 23.42 190 CYS A O 1
ATOM 1356 N N . GLU A 1 188 ? 6.638 -9.701 -24.056 1.00 30.01 191 GLU A N 1
ATOM 1357 C CA . GLU A 1 188 ? 5.256 -9.265 -24.202 1.00 34.69 191 GLU A CA 1
ATOM 1358 C C . GLU A 1 188 ? 4.556 -10.078 -25.278 1.00 27.65 191 GLU A C 1
ATOM 1359 O O . GLU A 1 188 ? 5.170 -10.523 -26.241 1.00 26.78 191 GLU A O 1
ATOM 1365 N N . ARG A 1 189 ? 3.255 -10.274 -25.116 1.00 40.62 192 ARG A N 1
ATOM 1366 C CA . ARG A 1 189 ? 2.495 -11.082 -26.059 1.00 36.14 192 ARG A CA 1
ATOM 1367 C C . ARG A 1 189 ? 2.623 -10.572 -27.497 1.00 34.91 192 ARG A C 1
ATOM 1368 O O . ARG A 1 189 ? 2.722 -11.362 -28.437 1.00 30.88 192 ARG A O 1
ATOM 1376 N N . ASP A 1 190 ? 2.653 -9.252 -27.664 1.00 41.28 193 ASP A N 1
ATOM 1377 C CA . ASP A 1 190 ? 2.793 -8.655 -28.990 1.00 46.04 193 ASP A CA 1
ATOM 1378 C C . ASP A 1 190 ? 4.072 -9.112 -29.677 1.00 44.35 193 ASP A C 1
ATOM 1379 O O . ASP A 1 190 ? 4.090 -9.369 -30.882 1.00 42.98 193 ASP A O 1
ATOM 1384 N N . LYS A 1 191 ? 5.145 -9.207 -28.902 1.00 29.36 194 LYS A N 1
ATOM 1385 C CA . LYS A 1 191 ? 6.446 -9.564 -29.452 1.00 31.92 194 LYS A CA 1
ATOM 1386 C C . LYS A 1 191 ? 6.548 -11.038 -29.826 1.00 24.19 194 LYS A C 1
ATOM 1387 O O . LYS A 1 191 ? 7.254 -11.399 -30.765 1.00 22.62 194 LYS A O 1
ATOM 1393 N N . VAL A 1 192 ? 5.843 -11.892 -29.093 1.00 27.30 195 VAL A N 1
ATOM 1394 C CA . VAL A 1 192 ? 5.780 -13.296 -29.463 1.00 25.68 195 VAL A CA 1
ATOM 1395 C C . VAL A 1 192 ? 5.272 -13.394 -30.895 1.00 19.70 195 VAL A C 1
ATOM 1396 O O . VAL A 1 192 ? 5.874 -14.060 -31.732 1.00 21.27 195 VAL A O 1
ATOM 1400 N N . ASN A 1 193 ? 4.176 -12.698 -31.177 1.00 27.35 196 ASN A N 1
ATOM 1401 C CA . ASN A 1 193 ? 3.578 -12.732 -32.507 1.00 25.54 196 ASN A CA 1
ATOM 1402 C C . ASN A 1 193 ? 4.576 -12.273 -33.562 1.00 25.32 196 ASN A C 1
ATOM 1403 O O . ASN A 1 193 ? 4.803 -12.959 -34.560 1.00 29.47 196 ASN A O 1
ATOM 1408 N N . ASP A 1 194 ? 5.181 -11.113 -33.323 1.00 29.58 197 ASP A N 1
ATOM 1409 C CA . ASP A 1 194 ? 6.172 -10.566 -34.239 1.00 32.91 197 ASP A CA 1
ATOM 1410 C C . ASP A 1 194 ? 7.320 -11.541 -34.496 1.00 29.65 197 ASP A C 1
ATOM 1411 O O . ASP A 1 194 ? 7.760 -11.708 -35.629 1.00 25.59 197 ASP A O 1
ATOM 1416 N N . ILE A 1 195 ? 7.818 -12.180 -33.444 1.00 22.66 198 ILE A N 1
ATOM 1417 C CA . ILE A 1 195 ? 8.957 -13.080 -33.601 1.00 16.87 198 ILE A CA 1
ATOM 1418 C C . ILE A 1 195 ? 8.589 -14.332 -34.390 1.00 23.22 198 ILE A C 1
ATOM 1419 O O . ILE A 1 195 ? 9.273 -14.703 -35.349 1.00 25.94 198 ILE A O 1
ATOM 1424 N N . VAL A 1 196 ? 7.502 -14.984 -33.989 1.00 18.67 199 VAL A N 1
ATOM 1425 C CA . VAL A 1 196 ? 7.066 -16.185 -34.691 1.00 19.47 199 VAL A CA 1
ATOM 1426 C C . VAL A 1 196 ? 6.702 -15.859 -36.144 1.00 24.40 199 VAL A C 1
ATOM 1427 O O . VAL A 1 196 ? 7.068 -16.589 -37.057 1.00 32.43 199 VAL A O 1
ATOM 1431 N N . ASP A 1 197 ? 5.985 -14.758 -36.342 1.00 26.18 200 ASP A N 1
ATOM 1432 C CA . ASP A 1 197 ? 5.638 -14.299 -37.688 1.00 27.98 200 ASP A CA 1
ATOM 1433 C C . ASP A 1 197 ? 6.889 -14.209 -38.548 1.00 31.66 200 ASP A C 1
ATOM 1434 O O . ASP A 1 197 ? 6.868 -14.531 -39.734 1.00 35.46 200 ASP A O 1
ATOM 1439 N N . GLN A 1 198 ? 7.982 -13.754 -37.948 1.00 29.41 201 GLN A N 1
ATOM 1440 C CA . GLN A 1 198 ? 9.228 -13.591 -38.688 1.00 27.48 201 GLN A CA 1
ATOM 1441 C C . GLN A 1 198 ? 9.796 -14.939 -39.123 1.00 28.04 201 GLN A C 1
ATOM 1442 O O . GLN A 1 198 ? 10.252 -15.096 -40.254 1.00 31.78 201 GLN A O 1
ATOM 1448 N N . VAL A 1 199 ? 9.765 -15.917 -38.223 1.00 25.88 202 VAL A N 1
ATOM 1449 C CA . VAL A 1 199 ? 10.281 -17.245 -38.531 1.00 20.55 202 VAL A CA 1
ATOM 1450 C C . VAL A 1 199 ? 9.519 -17.903 -39.679 1.00 28.84 202 VAL A C 1
ATOM 1451 O O . VAL A 1 199 ? 10.110 -18.546 -40.540 1.00 32.99 202 VAL A O 1
ATOM 1455 N N . ILE A 1 200 ? 8.203 -17.749 -39.683 1.00 25.67 203 ILE A N 1
ATOM 1456 C CA . ILE A 1 200 ? 7.398 -18.360 -40.734 1.00 23.96 203 ILE A CA 1
ATOM 1457 C C . ILE A 1 200 ? 7.636 -17.622 -42.042 1.00 32.93 203 ILE A C 1
ATOM 1458 O O . ILE A 1 200 ? 7.614 -18.219 -43.120 1.00 37.63 203 ILE A O 1
ATOM 1463 N N . THR A 1 201 ? 7.875 -16.318 -41.937 1.00 34.10 204 THR A N 1
ATOM 1464 C CA . THR A 1 201 ? 8.129 -15.503 -43.119 1.00 33.26 204 THR A CA 1
ATOM 1465 C C . THR A 1 201 ? 9.440 -15.913 -43.785 1.00 40.03 204 THR A C 1
ATOM 1466 O O . THR A 1 201 ? 9.484 -16.129 -44.996 1.00 44.98 204 THR A O 1
ATOM 1470 N N . ILE A 1 202 ? 10.504 -16.028 -42.994 1.00 39.67 205 ILE A N 1
ATOM 1471 C CA . ILE A 1 202 ? 11.788 -16.500 -43.507 1.00 41.82 205 ILE A CA 1
ATOM 1472 C C . ILE A 1 202 ? 11.617 -17.802 -44.282 1.00 43.58 205 ILE A C 1
ATOM 1473 O O . ILE A 1 202 ? 12.269 -18.016 -45.305 1.00 38.05 205 ILE A O 1
ATOM 1478 N N . GLY A 1 203 ? 10.741 -18.670 -43.779 1.00 44.33 206 GLY A N 1
ATOM 1479 C CA . GLY A 1 203 ? 10.377 -19.893 -44.475 1.00 45.64 206 GLY A CA 1
ATOM 1480 C C . GLY A 1 203 ? 11.392 -21.019 -44.402 1.00 43.91 206 GLY A C 1
ATOM 1481 O O . GLY A 1 203 ? 11.339 -21.958 -45.194 1.00 45.51 206 GLY A O 1
ATOM 1482 N N . LYS A 1 204 ? 12.312 -20.935 -43.450 1.00 39.51 207 LYS A N 1
ATOM 1483 C CA . LYS A 1 204 ? 13.331 -21.966 -43.286 1.00 41.39 207 LYS A CA 1
ATOM 1484 C C . LYS A 1 204 ? 13.059 -22.867 -42.077 1.00 42.73 207 LYS A C 1
ATOM 1485 O O . LYS A 1 204 ? 13.021 -22.396 -40.939 1.00 38.25 207 LYS A O 1
ATOM 1491 N N . HIS A 1 205 ? 12.869 -24.159 -42.338 1.00 42.65 208 HIS A N 1
ATOM 1492 C CA . HIS A 1 205 ? 12.634 -25.161 -41.290 1.00 49.29 208 HIS A CA 1
ATOM 1493 C C . HIS A 1 205 ? 11.561 -24.763 -40.272 1.00 41.39 208 HIS A C 1
ATOM 1494 O O . HIS A 1 205 ? 11.710 -25.012 -39.078 1.00 37.27 208 HIS A O 1
ATOM 1501 N N . VAL A 1 206 ? 10.472 -24.172 -40.750 1.00 36.17 209 VAL A N 1
ATOM 1502 C CA . VAL A 1 206 ? 9.442 -23.632 -39.859 1.00 30.95 209 VAL A CA 1
ATOM 1503 C C . VAL A 1 206 ? 8.913 -24.657 -38.849 1.00 29.93 209 VAL A C 1
ATOM 1504 O O . VAL A 1 206 ? 8.733 -24.351 -37.661 1.00 24.23 209 VAL A O 1
ATOM 1508 N N . LYS A 1 207 ? 8.669 -25.876 -39.317 1.00 26.31 210 LYS A N 1
ATOM 1509 C CA . LYS A 1 207 ? 8.129 -26.925 -38.456 1.00 28.65 210 LYS A CA 1
ATOM 1510 C C . LYS A 1 207 ? 9.180 -27.505 -37.521 1.00 29.49 210 LYS A C 1
ATOM 1511 O O . LYS A 1 207 ? 8.850 -28.243 -36.595 1.00 27.22 210 LYS A O 1
ATOM 1517 N N . GLY A 1 208 ? 10.444 -27.182 -37.773 1.00 26.78 211 GLY A N 1
ATOM 1518 C CA . GLY A 1 208 ? 11.538 -27.746 -37.003 1.00 26.56 211 GLY A CA 1
ATOM 1519 C C . GLY A 1 208 ? 11.876 -26.928 -35.772 1.00 31.90 211 GLY A C 1
ATOM 1520 O O . GLY A 1 208 ? 12.780 -27.274 -35.005 1.00 32.73 211 GLY A O 1
ATOM 1521 N N . TYR A 1 209 ? 11.146 -25.837 -35.579 1.00 23.31 212 TYR A N 1
ATOM 1522 C CA . TYR A 1 209 ? 11.352 -24.988 -34.407 1.00 19.78 212 TYR A CA 1
ATOM 1523 C C . TYR A 1 209 ? 10.622 -25.551 -33.192 1.00 17.85 212 TYR A C 1
ATOM 1524 O O . TYR A 1 209 ? 9.644 -26.271 -33.327 1.00 18.71 212 TYR A O 1
ATOM 1533 N N . HIS A 1 210 ? 11.123 -25.241 -32.001 1.00 19.58 213 HIS A N 1
ATOM 1534 C CA . HIS A 1 210 ? 10.425 -25.597 -30.773 1.00 18.26 213 HIS A CA 1
ATOM 1535 C C . HIS A 1 210 ? 10.480 -24.373 -29.890 1.00 16.04 213 HIS A C 1
ATOM 1536 O O . HIS A 1 210 ? 11.565 -23.970 -29.469 1.00 18.34 213 HIS A O 1
ATOM 1543 N N . TYR A 1 211 ? 9.315 -23.781 -29.643 1.00 14.49 214 TYR A N 1
ATOM 1544 C CA . TYR A 1 211 ? 9.193 -22.597 -28.783 1.00 12.08 214 TYR A CA 1
ATOM 1545 C C . TYR A 1 211 ? 8.740 -23.012 -27.391 1.00 14.98 214 TYR A C 1
ATOM 1546 O O . TYR A 1 211 ? 7.843 -23.830 -27.255 1.00 17.73 214 TYR A O 1
ATOM 1555 N N . ILE A 1 212 ? 9.364 -22.444 -26.363 1.00 12.85 215 ILE A N 1
ATOM 1556 C CA . ILE A 1 212 ? 8.813 -22.521 -25.017 1.00 10.34 215 ILE A CA 1
ATOM 1557 C C . ILE A 1 212 ? 8.347 -21.115 -24.660 1.00 13.36 215 ILE A C 1
ATOM 1558 O O . ILE A 1 212 ? 9.131 -20.169 -24.719 1.00 12.84 215 ILE A O 1
ATOM 1563 N N . ILE A 1 213 ? 7.069 -20.962 -24.329 1.00 13.55 216 ILE A N 1
ATOM 1564 C CA . ILE A 1 213 ? 6.530 -19.646 -24.015 1.00 10.09 216 ILE A CA 1
ATOM 1565 C C . ILE A 1 213 ? 6.564 -19.484 -22.504 1.00 12.62 216 ILE A C 1
ATOM 1566 O O . ILE A 1 213 ? 5.852 -20.181 -21.784 1.00 14.49 216 ILE A O 1
ATOM 1571 N N . ALA A 1 214 ? 7.434 -18.601 -22.026 1.00 11.84 217 ALA A N 1
ATOM 1572 C CA . ALA A 1 214 ? 7.687 -18.498 -20.589 1.00 12.53 217 ALA A CA 1
ATOM 1573 C C . ALA A 1 214 ? 6.693 -17.580 -19.880 1.00 15.08 217 ALA A C 1
ATOM 1574 O O . ALA A 1 214 ? 7.072 -16.522 -19.383 1.00 18.72 217 ALA A O 1
ATOM 1576 N N . ASN A 1 215 ? 5.426 -17.992 -19.830 1.00 14.47 218 ASN A N 1
ATOM 1577 C CA . ASN A 1 215 ? 4.428 -17.286 -19.032 1.00 13.64 218 ASN A CA 1
ATOM 1578 C C . ASN A 1 215 ? 3.442 -18.302 -18.461 1.00 9.85 218 ASN A C 1
ATOM 1579 O O . ASN A 1 215 ? 3.487 -19.469 -18.832 1.00 14.58 218 ASN A O 1
ATOM 1584 N N . LEU A 1 216 ? 2.590 -17.871 -17.538 1.00 11.63 219 LEU A N 1
ATOM 1585 C CA . LEU A 1 216 ? 1.712 -18.803 -16.837 1.00 11.62 219 LEU A CA 1
ATOM 1586 C C . LEU A 1 216 ? 0.328 -18.919 -17.462 1.00 13.75 219 LEU A C 1
ATOM 1587 O O . LEU A 1 216 ? -0.584 -19.472 -16.849 1.00 17.09 219 LEU A O 1
ATOM 1592 N N . GLY A 1 217 ? 0.175 -18.432 -18.691 1.00 13.23 220 GLY A N 1
ATOM 1593 C CA . GLY A 1 217 ? -1.126 -18.435 -19.336 1.00 16.52 220 GLY A CA 1
ATOM 1594 C C . GLY A 1 217 ? -1.142 -19.038 -20.733 1.00 18.50 220 GLY A C 1
ATOM 1595 O O . GLY A 1 217 ? -1.639 -18.420 -21.671 1.00 16.86 220 GLY A O 1
ATOM 1596 N N . PHE A 1 218 ? -0.615 -20.253 -20.865 1.00 14.25 221 PHE A N 1
ATOM 1597 C CA . PHE A 1 218 ? -0.544 -20.925 -22.165 1.00 13.10 221 PHE A CA 1
ATOM 1598 C C . PHE A 1 218 ? -1.869 -20.882 -22.919 1.00 16.45 221 PHE A C 1
ATOM 1599 O O . PHE A 1 218 ? -1.886 -20.611 -24.117 1.00 18.01 221 PHE A O 1
ATOM 1607 N N . THR A 1 219 ? -2.973 -21.148 -22.229 1.00 17.80 222 THR A N 1
ATOM 1608 C CA . THR A 1 219 ? -4.268 -21.231 -22.916 1.00 17.44 222 THR A CA 1
ATOM 1609 C C . THR A 1 219 ? -5.108 -19.964 -22.741 1.00 25.43 222 THR A C 1
ATOM 1610 O O . THR A 1 219 ? -6.299 -19.954 -23.064 1.00 28.13 222 THR A O 1
ATOM 1614 N N . ASP A 1 220 ? -4.479 -18.889 -22.297 1.00 22.00 223 ASP A N 1
ATOM 1615 C CA . ASP A 1 220 ? -5.242 -17.694 -22.070 1.00 27.97 223 ASP A CA 1
ATOM 1616 C C . ASP A 1 220 ? -5.416 -17.063 -23.417 1.00 49.35 223 ASP A C 1
ATOM 1617 O O . ASP A 1 220 ? -4.529 -16.369 -23.908 1.00 47.91 223 ASP A O 1
ATOM 1622 N N . GLY A 1 221 ? -6.566 -17.313 -24.024 1.00 52.85 224 GLY A N 1
ATOM 1623 C CA . GLY A 1 221 ? -6.923 -16.567 -25.201 1.00 49.26 224 GLY A CA 1
ATOM 1624 C C . GLY A 1 221 ? -5.951 -16.527 -26.347 1.00 32.64 224 GLY A C 1
ATOM 1625 O O . GLY A 1 221 ? -5.859 -17.406 -27.198 1.00 46.27 224 GLY A O 1
ATOM 1626 N N . ASP A 1 222 ? -5.278 -15.392 -26.365 1.00 29.80 225 ASP A N 1
ATOM 1627 C CA . ASP A 1 222 ? -4.528 -14.827 -27.495 1.00 30.64 225 ASP A CA 1
ATOM 1628 C C . ASP A 1 222 ? -3.337 -15.638 -28.037 1.00 17.46 225 ASP A C 1
ATOM 1629 O O . ASP A 1 222 ? -3.122 -15.699 -29.254 1.00 23.62 225 ASP A O 1
ATOM 1634 N N . LEU A 1 223 ? -2.549 -16.221 -27.142 1.00 20.91 226 LEU A N 1
ATOM 1635 C CA . LEU A 1 223 ? -1.299 -16.866 -27.536 1.00 18.40 226 LEU A CA 1
ATOM 1636 C C . LEU A 1 223 ? -1.518 -17.929 -28.616 1.00 18.62 226 LEU A C 1
ATOM 1637 O O . LEU A 1 223 ? -0.803 -17.981 -29.621 1.00 18.76 226 LEU A O 1
ATOM 1642 N N . LEU A 1 224 ? -2.510 -18.779 -28.404 1.00 14.96 227 LEU A N 1
ATOM 1643 C CA . LEU A 1 224 ? -2.701 -19.921 -29.312 1.00 14.05 227 LEU A CA 1
ATOM 1644 C C . LEU A 1 224 ? -3.492 -19.582 -30.578 1.00 18.32 227 LEU A C 1
ATOM 1645 O O . LEU A 1 224 ? -3.810 -20.477 -31.381 1.00 13.20 227 LEU A O 1
ATOM 1650 N N . LYS A 1 225 ? -3.808 -18.301 -30.758 1.00 15.92 228 LYS A N 1
ATOM 1651 C CA . LYS A 1 225 ? -4.350 -17.827 -32.025 1.00 17.41 228 LYS A CA 1
ATOM 1652 C C . LYS A 1 225 ? -3.218 -17.560 -33.006 1.00 14.22 228 LYS A C 1
ATOM 1653 O O . LYS A 1 225 ? -3.449 -17.329 -34.191 1.00 17.13 228 LYS A O 1
ATOM 1659 N N . ILE A 1 226 ? -1.988 -17.581 -32.505 1.00 17.65 229 ILE A N 1
ATOM 1660 C CA . ILE A 1 226 ? -0.835 -17.362 -33.371 1.00 15.49 229 ILE A CA 1
ATOM 1661 C C . ILE A 1 226 ? -0.605 -18.566 -34.268 1.00 14.74 229 ILE A C 1
ATOM 1662 O O . ILE A 1 226 ? -0.719 -19.717 -33.828 1.00 15.48 229 ILE A O 1
ATOM 1667 N N . GLN A 1 227 ? -0.281 -18.301 -35.527 1.00 15.95 230 GLN A N 1
ATOM 1668 C CA . GLN A 1 227 ? 0.068 -19.369 -36.457 1.00 15.25 230 GLN A CA 1
ATOM 1669 C C . GLN A 1 227 ? 1.539 -19.736 -36.269 1.00 22.89 230 GLN A C 1
ATOM 1670 O O . GLN A 1 227 ? 2.429 -18.975 -36.656 1.00 19.47 230 GLN A O 1
ATOM 1676 N N . PHE A 1 228 ? 1.786 -20.891 -35.657 1.00 16.18 231 PHE A N 1
ATOM 1677 C CA . PHE A 1 228 ? 3.158 -21.345 -35.406 1.00 16.43 231 PHE A CA 1
ATOM 1678 C C . PHE A 1 228 ? 3.721 -22.190 -36.549 1.00 20.36 231 PHE A C 1
ATOM 1679 O O . PHE A 1 228 ? 4.867 -22.633 -36.486 1.00 23.60 231 PHE A O 1
ATOM 1687 N N . GLY A 1 229 ? 2.906 -22.420 -37.576 1.00 19.81 232 GLY A N 1
ATOM 1688 C CA . GLY A 1 229 ? 3.341 -23.131 -38.771 1.00 18.89 232 GLY A CA 1
ATOM 1689 C C . GLY A 1 229 ? 3.709 -24.588 -38.544 1.00 23.78 232 GLY A C 1
ATOM 1690 O O . GLY A 1 229 ? 4.484 -25.162 -39.306 1.00 24.69 232 GLY A O 1
ATOM 1691 N N . GLY A 1 230 ? 3.162 -25.187 -37.493 1.00 16.56 233 GLY A N 1
ATOM 1692 C CA . GLY A 1 230 ? 3.438 -26.581 -37.178 1.00 21.67 233 GLY A CA 1
ATOM 1693 C C . GLY A 1 230 ? 4.657 -26.827 -36.297 1.00 24.91 233 GLY A C 1
ATOM 1694 O O . GLY A 1 230 ? 5.036 -27.972 -36.036 1.00 24.45 233 GLY A O 1
ATOM 1695 N N . ALA A 1 231 ? 5.284 -25.755 -35.836 1.00 23.08 234 ALA A N 1
ATOM 1696 C CA . ALA A 1 231 ? 6.386 -25.894 -34.896 1.00 18.34 234 ALA A CA 1
ATOM 1697 C C . ALA A 1 231 ? 5.896 -26.504 -33.574 1.00 22.06 234 ALA A C 1
ATOM 1698 O O . ALA A 1 231 ? 4.710 -26.429 -33.246 1.00 19.30 234 ALA A O 1
ATOM 1700 N N . ASN A 1 232 ? 6.809 -27.106 -32.817 1.00 17.37 235 ASN A N 1
ATOM 1701 C CA . ASN A 1 232 ? 6.505 -27.521 -31.455 1.00 16.68 235 ASN A CA 1
ATOM 1702 C C . ASN A 1 232 ? 6.361 -26.279 -30.586 1.00 16.74 235 ASN A C 1
ATOM 1703 O O . ASN A 1 232 ? 7.130 -25.335 -30.747 1.00 14.96 235 ASN A O 1
ATOM 1708 N N . VAL A 1 233 ? 5.387 -26.284 -29.674 1.00 14.36 236 VAL A N 1
ATOM 1709 C CA . VAL A 1 233 ? 5.172 -25.165 -28.753 1.00 12.22 236 VAL A CA 1
ATOM 1710 C C . VAL A 1 233 ? 4.854 -25.718 -27.360 1.00 14.04 236 VAL A C 1
ATOM 1711 O O . VAL A 1 233 ? 3.971 -26.565 -27.205 1.00 16.39 236 VAL A O 1
ATOM 1715 N N . SER A 1 234 ? 5.580 -25.252 -26.351 1.00 11.79 237 SER A N 1
ATOM 1716 C CA . SER A 1 234 ? 5.344 -25.694 -24.986 1.00 12.74 237 SER A CA 1
ATOM 1717 C C . SER A 1 234 ? 5.135 -24.471 -24.102 1.00 15.37 237 SER A C 1
ATOM 1718 O O . SER A 1 234 ? 5.534 -23.362 -24.461 1.00 13.54 237 SER A O 1
ATOM 1721 N N . GLY A 1 235 ? 4.517 -24.670 -22.945 1.00 11.15 238 GLY A N 1
ATOM 1722 C CA . GLY A 1 235 ? 4.306 -23.549 -22.042 1.00 13.51 238 GLY A CA 1
ATOM 1723 C C . GLY A 1 235 ? 3.795 -24.016 -20.696 1.00 17.03 238 GLY A C 1
ATOM 1724 O O . GLY A 1 235 ? 3.926 -25.190 -20.348 1.00 17.22 238 GLY A O 1
ATOM 1725 N N . PHE A 1 236 ? 3.188 -23.093 -19.957 1.00 12.45 239 PHE A N 1
ATOM 1726 C CA . PHE A 1 236 ? 2.879 -23.318 -18.552 1.00 13.16 239 PHE A CA 1
ATOM 1727 C C . PHE A 1 236 ? 1.489 -22.819 -18.247 1.00 15.42 239 PHE A C 1
ATOM 1728 O O . PHE A 1 236 ? 0.987 -21.917 -18.915 1.00 14.73 239 PHE A O 1
ATOM 1736 N N A GLN A 1 237 ? 0.862 -23.395 -17.228 0.57 14.35 240 GLN A N 1
ATOM 1737 N N B GLN A 1 237 ? 0.883 -23.393 -17.211 0.43 14.54 240 GLN A N 1
ATOM 1738 C CA A GLN A 1 237 ? -0.485 -22.990 -16.859 0.57 15.39 240 GLN A CA 1
ATOM 1739 C CA B GLN A 1 237 ? -0.488 -23.077 -16.842 0.43 16.58 240 GLN A CA 1
ATOM 1740 C C A GLN A 1 237 ? -0.667 -23.188 -15.360 0.57 17.01 240 GLN A C 1
ATOM 1741 C C B GLN A 1 237 ? -0.631 -23.191 -15.330 0.43 16.69 240 GLN A C 1
ATOM 1742 O O A GLN A 1 237 ? -0.310 -24.231 -14.812 0.57 17.30 240 GLN A O 1
ATOM 1743 O O B GLN A 1 237 ? -0.212 -24.187 -14.740 0.43 16.85 240 GLN A O 1
ATOM 1754 N N . ILE A 1 238 ? -1.202 -22.168 -14.701 1.00 12.42 241 ILE A N 1
ATOM 1755 C CA . ILE A 1 238 ? -1.414 -22.211 -13.257 1.00 17.26 241 ILE A CA 1
ATOM 1756 C C . ILE A 1 238 ? -2.887 -22.412 -12.920 1.00 19.15 241 ILE A C 1
ATOM 1757 O O . ILE A 1 238 ? -3.229 -22.794 -11.806 1.00 18.42 241 ILE A O 1
ATOM 1762 N N . VAL A 1 239 ? -3.757 -22.155 -13.889 1.00 15.04 242 VAL A N 1
ATOM 1763 C CA . VAL A 1 239 ? -5.185 -22.404 -13.713 1.00 11.20 242 VAL A CA 1
ATOM 1764 C C . VAL A 1 239 ? -5.560 -23.703 -14.422 1.00 16.23 242 VAL A C 1
ATOM 1765 O O . VAL A 1 239 ? -5.418 -23.809 -15.632 1.00 20.62 242 VAL A O 1
ATOM 1769 N N . ASP A 1 240 ? -6.006 -24.695 -13.653 1.00 18.15 243 ASP A N 1
ATOM 1770 C CA . ASP A 1 240 ? -6.301 -26.024 -14.187 1.00 19.83 243 ASP A CA 1
ATOM 1771 C C . ASP A 1 240 ? -7.804 -26.169 -14.332 1.00 20.88 243 ASP A C 1
ATOM 1772 O O . ASP A 1 240 ? -8.518 -26.295 -13.340 1.00 23.93 243 ASP A O 1
ATOM 1777 N N . TYR A 1 241 ? -8.291 -26.149 -15.569 1.00 22.08 244 TYR A N 1
ATOM 1778 C CA . TYR A 1 241 ? -9.737 -26.154 -15.791 1.00 23.86 244 TYR A CA 1
ATOM 1779 C C . TYR A 1 241 ? -10.401 -27.489 -15.472 1.00 28.50 244 TYR A C 1
ATOM 1780 O O . TYR A 1 241 ? -11.623 -27.604 -15.539 1.00 30.03 244 TYR A O 1
ATOM 1789 N N . ASP A 1 242 ? -9.597 -28.484 -15.110 1.00 30.95 245 ASP A N 1
ATOM 1790 C CA . ASP A 1 242 ? -10.131 -29.760 -14.646 1.00 34.38 245 ASP A CA 1
ATOM 1791 C C . ASP A 1 242 ? -10.472 -29.687 -13.164 1.00 34.35 245 ASP A C 1
ATOM 1792 O O . ASP A 1 242 ? -11.207 -30.526 -12.642 1.00 37.01 245 ASP A O 1
ATOM 1797 N N . ASP A 1 243 ? -9.930 -28.679 -12.488 1.00 23.93 246 ASP A N 1
ATOM 1798 C CA . ASP A 1 243 ? -10.210 -28.482 -11.075 1.00 26.74 246 ASP A CA 1
ATOM 1799 C C . ASP A 1 243 ? -11.690 -28.189 -10.892 1.00 33.30 246 ASP A C 1
ATOM 1800 O O . ASP A 1 243 ? -12.272 -27.376 -11.619 1.00 27.73 246 ASP A O 1
ATOM 1805 N N . SER A 1 244 ? -12.292 -28.863 -9.918 1.00 32.54 247 SER A N 1
ATOM 1806 C CA . SER A 1 244 ? -13.665 -28.591 -9.525 1.00 37.01 247 SER A CA 1
ATOM 1807 C C . SER A 1 244 ? -13.909 -27.104 -9.273 1.00 28.60 247 SER A C 1
ATOM 1808 O O . SER A 1 244 ? -14.862 -26.534 -9.797 1.00 30.98 247 SER A O 1
ATOM 1811 N N . LEU A 1 245 ? -13.051 -26.479 -8.467 1.00 28.75 248 LEU A N 1
ATOM 1812 C CA . LEU A 1 245 ? -13.193 -25.057 -8.162 1.00 24.60 248 LEU A CA 1
ATOM 1813 C C . LEU A 1 245 ? -13.252 -24.211 -9.425 1.00 28.38 248 LEU A C 1
ATOM 1814 O O . LEU A 1 245 ? -14.057 -23.287 -9.526 1.00 27.54 248 LEU A O 1
ATOM 1819 N N . VAL A 1 246 ? -12.381 -24.525 -10.380 1.00 25.91 249 VAL A N 1
ATOM 1820 C CA . VAL A 1 246 ? -12.271 -23.725 -11.591 1.00 21.21 249 VAL A CA 1
ATOM 1821 C C . VAL A 1 246 ? -13.469 -23.928 -12.521 1.00 21.87 249 VAL A C 1
ATOM 1822 O O . VAL A 1 246 ? -14.048 -22.961 -13.005 1.00 24.14 249 VAL A O 1
ATOM 1826 N N . SER A 1 247 ? -13.843 -25.179 -12.772 1.00 25.78 250 SER A N 1
ATOM 1827 C CA . SER A 1 247 ? -14.976 -25.431 -13.659 1.00 25.53 250 SER A CA 1
ATOM 1828 C C . SER A 1 247 ? -16.255 -24.806 -13.096 1.00 25.74 250 SER A C 1
ATOM 1829 O O . SER A 1 247 ? -17.047 -24.221 -13.833 1.00 26.97 250 SER A O 1
ATOM 1832 N N . LYS A 1 248 ? -16.448 -24.918 -11.787 1.00 22.33 251 LYS A N 1
ATOM 1833 C CA . LYS A 1 248 ? -17.593 -24.275 -11.137 1.00 26.40 251 LYS A CA 1
ATOM 1834 C C . LYS A 1 248 ? -17.559 -22.758 -11.326 1.00 31.53 251 LYS A C 1
ATOM 1835 O O . LYS A 1 248 ? -18.578 -22.136 -11.642 1.00 26.20 251 LYS A O 1
ATOM 1841 N N . PHE A 1 249 ? -16.382 -22.162 -11.128 1.00 22.89 252 PHE A N 1
ATOM 1842 C CA . PHE A 1 249 ? -16.210 -20.734 -11.359 1.00 19.37 252 PHE A CA 1
ATOM 1843 C C . PHE A 1 249 ? -16.546 -20.347 -12.799 1.00 19.03 252 PHE A C 1
ATOM 1844 O O . PHE A 1 249 ? -17.261 -19.376 -13.035 1.00 22.48 252 PHE A O 1
ATOM 1852 N N . ILE A 1 250 ? -16.028 -21.105 -13.760 1.00 21.88 253 ILE A N 1
ATOM 1853 C CA . ILE A 1 250 ? -16.239 -20.785 -15.175 1.00 25.99 253 ILE A CA 1
ATOM 1854 C C . ILE A 1 250 ? -17.700 -20.943 -15.575 1.00 30.33 253 ILE A C 1
ATOM 1855 O O . ILE A 1 250 ? -18.209 -20.190 -16.413 1.00 28.24 253 ILE A O 1
ATOM 1860 N N . GLU A 1 251 ? -18.370 -21.921 -14.977 1.00 28.51 254 GLU A N 1
ATOM 1861 C CA . GLU A 1 251 ? -19.796 -22.111 -15.233 1.00 32.39 254 GLU A CA 1
ATOM 1862 C C . GLU A 1 251 ? -20.553 -20.811 -14.985 1.00 37.60 254 GLU A C 1
ATOM 1863 O O . GLU A 1 251 ? -21.480 -20.472 -15.725 1.00 36.05 254 GLU A O 1
ATOM 1869 N N . ARG A 1 252 ? -20.157 -20.083 -13.942 1.00 29.57 255 ARG A N 1
ATOM 1870 C CA . ARG A 1 252 ? -20.817 -18.822 -13.611 1.00 28.66 255 ARG A CA 1
ATOM 1871 C C . ARG A 1 252 ? -20.221 -17.650 -14.381 1.00 29.56 255 ARG A C 1
ATOM 1872 O O . ARG A 1 252 ? -20.945 -16.811 -14.907 1.00 32.36 255 ARG A O 1
ATOM 1880 N N . TRP A 1 253 ? -18.895 -17.598 -14.442 1.00 23.35 256 TRP A N 1
ATOM 1881 C CA . TRP A 1 253 ? -18.207 -16.527 -15.145 1.00 22.50 256 TRP A CA 1
ATOM 1882 C C . TRP A 1 253 ? -18.628 -16.445 -16.612 1.00 26.18 256 TRP A C 1
ATOM 1883 O O . TRP A 1 253 ? -18.807 -15.354 -17.154 1.00 27.18 256 TRP A O 1
ATOM 1894 N N . SER A 1 254 ? -18.781 -17.604 -17.245 1.00 25.76 257 SER A N 1
ATOM 1895 C CA . SER A 1 254 ? -19.076 -17.667 -18.672 1.00 29.95 257 SER A CA 1
ATOM 1896 C C . SER A 1 254 ? -20.480 -17.160 -19.002 1.00 37.11 257 SER A C 1
ATOM 1897 O O . SER A 1 254 ? -20.800 -16.920 -20.169 1.00 37.13 257 SER A O 1
ATOM 1900 N N . THR A 1 255 ? -21.310 -16.984 -17.978 1.00 29.51 258 THR A N 1
ATOM 1901 C CA . THR A 1 255 ? -22.682 -16.545 -18.202 1.00 39.88 258 THR A CA 1
ATOM 1902 C C . THR A 1 255 ? -22.969 -15.156 -17.632 1.00 35.73 258 THR A C 1
ATOM 1903 O O . THR A 1 255 ? -24.095 -14.671 -17.711 1.00 35.12 258 THR A O 1
ATOM 1907 N N . LEU A 1 256 ? -21.955 -14.516 -17.060 1.00 36.49 259 LEU A N 1
ATOM 1908 C CA . LEU A 1 256 ? -22.109 -13.164 -16.535 1.00 33.55 259 LEU A CA 1
ATOM 1909 C C . LEU A 1 256 ? -22.433 -12.161 -17.638 1.00 35.80 259 LEU A C 1
ATOM 1910 O O . LEU A 1 256 ? -22.019 -12.322 -18.789 1.00 34.38 259 LEU A O 1
ATOM 1915 N N . GLU A 1 257 ? -23.164 -11.114 -17.272 1.00 30.82 260 GLU A N 1
ATOM 1916 C CA . GLU A 1 257 ? -23.491 -10.044 -18.205 1.00 44.14 260 GLU A CA 1
ATOM 1917 C C . GLU A 1 257 ? -22.249 -9.218 -18.506 1.00 36.05 260 GLU A C 1
ATOM 1918 O O . GLU A 1 257 ? -21.769 -8.473 -17.655 1.00 35.16 260 GLU A O 1
ATOM 1924 N N . GLU A 1 258 ? -21.742 -9.350 -19.726 1.00 34.45 261 GLU A N 1
ATOM 1925 C CA . GLU A 1 258 ? -20.509 -8.682 -20.123 1.00 33.00 261 GLU A CA 1
ATOM 1926 C C . GLU A 1 258 ? -20.597 -7.158 -19.990 1.00 32.47 261 GLU A C 1
ATOM 1927 O O . GLU A 1 258 ? -19.591 -6.485 -19.755 1.00 35.39 261 GLU A O 1
ATOM 1933 N N . LYS A 1 259 ? -21.802 -6.619 -20.152 1.00 36.23 262 LYS A N 1
ATOM 1934 C CA . LYS A 1 259 ? -22.039 -5.196 -19.939 1.00 42.46 262 LYS A CA 1
ATOM 1935 C C . LYS A 1 259 ? -21.702 -4.823 -18.502 1.00 39.31 262 LYS A C 1
ATOM 1936 O O . LYS A 1 259 ? -21.070 -3.800 -18.236 1.00 44.68 262 LYS A O 1
ATOM 1942 N N . GLU A 1 260 ? -22.141 -5.662 -17.573 1.00 34.91 263 GLU A N 1
ATOM 1943 C CA . GLU A 1 260 ? -21.936 -5.408 -16.155 1.00 32.18 263 GLU A CA 1
ATOM 1944 C C . GLU A 1 260 ? -20.506 -5.763 -15.743 1.00 27.71 263 GLU A C 1
ATOM 1945 O O . GLU A 1 260 ? -19.899 -5.076 -14.931 1.00 31.88 263 GLU A O 1
ATOM 1951 N N . TYR A 1 261 ? -19.974 -6.834 -16.323 1.00 24.43 264 TYR A N 1
ATOM 1952 C CA . TYR A 1 261 ? -18.634 -7.314 -15.980 1.00 25.66 264 TYR A CA 1
ATOM 1953 C C . TYR A 1 261 ? -17.744 -7.443 -17.212 1.00 27.82 264 TYR A C 1
ATOM 1954 O O . TYR A 1 261 ? -17.572 -8.538 -17.732 1.00 25.94 264 TYR A O 1
ATOM 1963 N N . PRO A 1 262 ? -17.181 -6.327 -17.687 1.00 24.76 265 PRO A N 1
ATOM 1964 C CA . PRO A 1 262 ? -16.337 -6.387 -18.883 1.00 27.23 265 PRO A CA 1
ATOM 1965 C C . PRO A 1 262 ? -15.238 -7.436 -18.765 1.00 26.10 265 PRO A C 1
ATOM 1966 O O . PRO A 1 262 ? -14.633 -7.584 -17.698 1.00 24.79 265 PRO A O 1
ATOM 1970 N N . GLY A 1 263 ? -14.995 -8.165 -19.850 1.00 26.19 266 GLY A N 1
ATOM 1971 C CA . GLY A 1 263 ? -14.009 -9.230 -19.838 1.00 25.76 266 GLY A CA 1
ATOM 1972 C C . GLY A 1 263 ? -14.573 -10.570 -19.406 1.00 21.57 266 GLY A C 1
ATOM 1973 O O . GLY A 1 263 ? -13.940 -11.607 -19.587 1.00 25.67 266 GLY A O 1
ATOM 1974 N N . ALA A 1 264 ? -15.766 -10.562 -18.826 1.00 24.53 267 ALA A N 1
ATOM 1975 C CA . ALA A 1 264 ? -16.389 -11.812 -18.411 1.00 22.19 267 ALA A CA 1
ATOM 1976 C C . ALA A 1 264 ? -17.148 -12.445 -19.577 1.00 28.29 267 ALA A C 1
ATOM 1977 O O . ALA A 1 264 ? -16.959 -12.063 -20.729 1.00 29.23 267 ALA A O 1
ATOM 1979 N N . HIS A 1 265 ? -17.998 -13.415 -19.267 1.00 24.69 268 HIS A N 1
ATOM 1980 C CA . HIS A 1 265 ? -18.736 -14.132 -20.296 1.00 30.19 268 HIS A CA 1
ATOM 1981 C C . HIS A 1 265 ? -17.768 -14.756 -21.302 1.00 34.67 268 HIS A C 1
ATOM 1982 O O . HIS A 1 265 ? -17.980 -14.685 -22.515 1.00 34.63 268 HIS A O 1
ATOM 1989 N N . THR A 1 266 ? -16.700 -15.353 -20.778 1.00 29.66 269 THR A N 1
ATOM 1990 C CA . THR A 1 266 ? -15.699 -16.055 -21.578 1.00 26.45 269 THR A CA 1
ATOM 1991 C C . THR A 1 266 ? -15.526 -17.466 -21.025 1.00 30.08 269 THR A C 1
ATOM 1992 O O . THR A 1 266 ? -15.870 -17.733 -19.873 1.00 25.12 269 THR A O 1
ATOM 1996 N N . ALA A 1 267 ? -14.976 -18.367 -21.835 1.00 28.20 270 ALA A N 1
ATOM 1997 C CA . ALA A 1 267 ? -14.800 -19.759 -21.424 1.00 27.67 270 ALA A CA 1
ATOM 1998 C C . ALA A 1 267 ? -13.522 -19.950 -20.618 1.00 32.13 270 ALA A C 1
ATOM 1999 O O . ALA A 1 267 ? -13.346 -20.966 -19.934 1.00 26.02 270 ALA A O 1
ATOM 2001 N N . THR A 1 268 ? -12.626 -18.974 -20.723 1.00 26.55 271 THR A N 1
ATOM 2002 C CA . THR A 1 268 ? -11.377 -18.992 -19.985 1.00 24.83 271 THR A CA 1
ATOM 2003 C C . THR A 1 268 ? -11.204 -17.663 -19.267 1.00 22.61 271 THR A C 1
ATOM 2004 O O . THR A 1 268 ? -11.883 -16.690 -19.567 1.00 27.80 271 THR A O 1
ATOM 2008 N N . ILE A 1 269 ? -10.277 -17.639 -18.323 1.00 24.83 272 ILE A N 1
ATOM 2009 C CA . ILE A 1 269 ? -9.981 -16.432 -17.573 1.00 26.79 272 ILE A CA 1
ATOM 2010 C C . ILE A 1 269 ? -8.470 -16.248 -17.631 1.00 20.78 272 ILE A C 1
ATOM 2011 O O . ILE A 1 269 ? -7.739 -17.221 -17.505 1.00 23.68 272 ILE A O 1
ATOM 2016 N N . LYS A 1 270 ? -7.995 -15.026 -17.861 1.00 17.98 273 LYS A N 1
ATOM 2017 C CA . LYS A 1 270 ? -6.551 -14.793 -17.868 1.00 18.28 273 LYS A CA 1
ATOM 2018 C C . LYS A 1 270 ? -5.984 -15.108 -16.488 1.00 15.54 273 LYS A C 1
ATOM 2019 O O . LYS A 1 270 ? -6.661 -14.919 -15.485 1.00 14.71 273 LYS A O 1
ATOM 2025 N N . TYR A 1 271 ? -4.737 -15.564 -16.411 1.00 12.74 274 TYR A N 1
ATOM 2026 C CA . TYR A 1 271 ? -4.258 -15.998 -15.101 1.00 12.95 274 TYR A CA 1
ATOM 2027 C C . TYR A 1 271 ? -4.146 -14.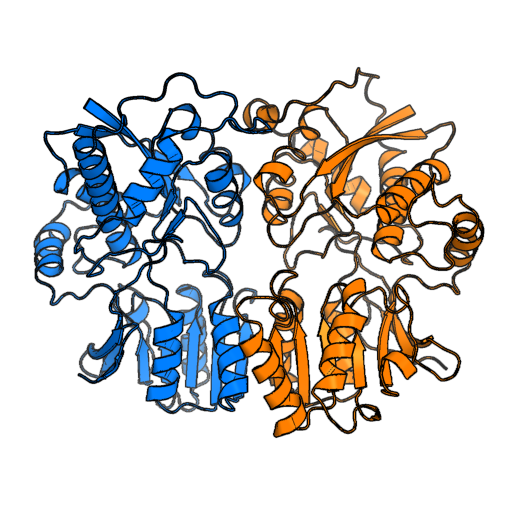824 -14.124 1.00 15.21 274 TYR A C 1
ATOM 2028 O O . TYR A 1 271 ? -4.321 -15.000 -12.922 1.00 14.39 274 TYR A O 1
ATOM 2037 N N . THR A 1 272 ? -3.881 -13.623 -14.632 1.00 11.53 275 THR A N 1
ATOM 2038 C CA . THR A 1 272 ? -3.818 -12.434 -13.786 1.00 11.09 275 THR A CA 1
ATOM 2039 C C . THR A 1 272 ? -5.200 -12.129 -13.214 1.00 12.47 275 THR A C 1
ATOM 2040 O O . THR A 1 272 ? -5.317 -11.700 -12.070 1.00 13.00 275 THR A O 1
ATOM 2044 N N . SER A 1 273 ? -6.248 -12.371 -13.999 1.00 12.60 276 SER A N 1
ATOM 2045 C CA . SER A 1 273 ? -7.608 -12.214 -13.467 1.00 13.44 276 SER A CA 1
ATOM 2046 C C . SER A 1 273 ? -7.919 -13.290 -12.414 1.00 15.52 276 SER A C 1
ATOM 2047 O O . SER A 1 273 ? -8.559 -13.006 -11.391 1.00 12.73 276 SER A O 1
ATOM 2050 N N . ALA A 1 274 ? -7.475 -14.523 -12.657 1.00 15.32 277 ALA A N 1
ATOM 2051 C CA . ALA A 1 274 ? -7.693 -15.592 -11.683 1.00 13.65 277 ALA A CA 1
ATOM 2052 C C . ALA A 1 274 ? -6.975 -15.271 -10.374 1.00 14.62 277 ALA A C 1
ATOM 2053 O O . ALA A 1 274 ? -7.507 -15.507 -9.291 1.00 13.23 277 ALA A O 1
ATOM 2055 N N . LEU A 1 275 ? -5.762 -14.734 -10.477 1.00 13.82 278 LEU A N 1
ATOM 2056 C CA . LEU A 1 275 ? -4.999 -14.366 -9.284 1.00 11.16 278 LEU A CA 1
ATOM 2057 C C . LEU A 1 275 ? -5.627 -13.204 -8.532 1.00 10.90 278 LEU A C 1
ATOM 2058 O O . LEU A 1 275 ? -5.454 -13.080 -7.317 1.00 13.33 278 LEU A O 1
ATOM 2063 N N . THR A 1 276 ? -6.321 -12.335 -9.266 1.00 11.52 279 THR A N 1
ATOM 2064 C CA . THR A 1 276 ? -7.011 -11.187 -8.679 1.00 10.70 279 THR A CA 1
ATOM 2065 C C . THR A 1 276 ? -8.195 -11.678 -7.853 1.00 14.39 279 THR A C 1
ATOM 2066 O O . THR A 1 276 ? -8.392 -11.246 -6.727 1.00 11.82 279 THR A O 1
ATOM 2070 N N . TYR A 1 277 ? -8.973 -12.595 -8.414 1.00 13.57 280 TYR A N 1
ATOM 2071 C CA . TYR A 1 277 ? -10.059 -13.242 -7.676 1.00 14.97 280 TYR A CA 1
ATOM 2072 C C . TYR A 1 277 ? -9.496 -13.963 -6.446 1.00 15.13 280 TYR A C 1
ATOM 2073 O O . TYR A 1 277 ? -10.038 -13.865 -5.343 1.00 13.07 280 TYR A O 1
ATOM 2082 N N . ASP A 1 278 ? -8.404 -14.690 -6.633 1.00 12.49 281 ASP A N 1
ATOM 2083 C CA . ASP A 1 278 ? -7.799 -15.415 -5.521 1.00 12.40 281 ASP A CA 1
ATO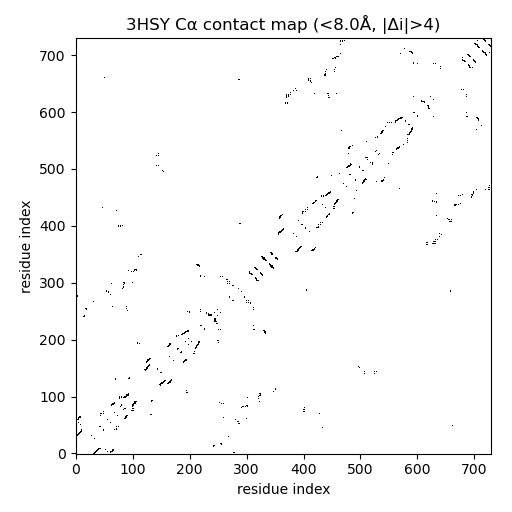M 2084 C C . ASP A 1 278 ? -7.315 -14.447 -4.454 1.00 14.21 281 ASP A C 1
ATOM 2085 O O . ASP A 1 278 ? -7.377 -14.744 -3.258 1.00 13.09 281 ASP A O 1
ATOM 2090 N N . ALA A 1 279 ? -6.814 -13.297 -4.881 1.00 12.62 282 ALA A N 1
ATOM 2091 C CA . ALA A 1 279 ? -6.350 -12.298 -3.915 1.00 13.98 282 ALA A CA 1
ATOM 2092 C C . ALA A 1 279 ? -7.471 -11.823 -2.983 1.00 12.02 282 ALA A C 1
ATOM 2093 O O . ALA A 1 279 ? -7.241 -11.557 -1.791 1.00 12.19 282 ALA A O 1
ATOM 2095 N N . VAL A 1 280 ? -8.681 -11.698 -3.522 1.00 13.22 283 VAL A N 1
ATOM 2096 C CA . VAL A 1 280 ? -9.823 -11.313 -2.690 1.00 13.16 283 VAL A CA 1
ATOM 2097 C C . VAL A 1 280 ? -10.096 -12.413 -1.644 1.00 13.44 283 VAL A C 1
ATOM 2098 O O . VAL A 1 280 ? -10.307 -12.122 -0.468 1.00 15.81 283 VAL A O 1
ATOM 2102 N N . GLN A 1 281 ? -10.038 -13.671 -2.065 1.00 13.96 284 GLN A N 1
ATOM 2103 C CA . GLN A 1 281 ? -10.128 -14.781 -1.120 1.00 16.75 284 GLN A CA 1
ATOM 2104 C C . GLN A 1 281 ? -9.062 -14.688 -0.016 1.00 13.18 284 GLN A C 1
ATOM 2105 O O . GLN A 1 281 ? -9.364 -14.857 1.168 1.00 16.68 284 GLN A O 1
ATOM 2111 N N . VAL A 1 282 ? -7.813 -14.448 -0.413 1.00 12.78 285 VAL A N 1
ATOM 2112 C CA . VAL A 1 282 ? -6.714 -14.347 0.549 1.00 11.72 285 VAL A CA 1
ATOM 2113 C C . VAL A 1 282 ? -6.927 -13.200 1.526 1.00 17.36 285 VAL A C 1
ATOM 2114 O O . VAL A 1 282 ? -6.740 -13.367 2.730 1.00 13.95 285 VAL A O 1
ATOM 2118 N N . MET A 1 283 ? -7.308 -12.031 1.018 1.00 12.35 286 MET A N 1
ATOM 2119 C CA . MET A 1 283 ? -7.531 -10.883 1.900 1.00 12.44 286 MET A CA 1
ATOM 2120 C C . MET A 1 283 ? -8.654 -11.147 2.898 1.00 16.05 286 MET A C 1
ATOM 2121 O O . MET A 1 283 ? -8.530 -10.854 4.083 1.00 13.07 286 MET A O 1
ATOM 2126 N N . THR A 1 284 ? -9.753 -11.699 2.406 1.00 11.05 287 THR A N 1
ATOM 2127 C CA . THR A 1 284 ? -10.886 -12.027 3.257 1.00 15.38 287 THR A CA 1
ATOM 2128 C C . THR A 1 284 ? -10.470 -13.004 4.356 1.00 16.86 287 THR A C 1
ATOM 2129 O O . THR A 1 284 ? -10.807 -12.837 5.529 1.00 16.90 287 THR A O 1
ATOM 2133 N N . GLU A 1 285 ? -9.715 -14.022 3.977 1.00 15.07 288 GLU A N 1
ATOM 2134 C CA . GLU A 1 285 ? -9.285 -15.022 4.949 1.00 17.94 288 GLU A CA 1
ATOM 2135 C C . GLU A 1 285 ? -8.367 -14.413 6.002 1.00 14.73 288 GLU A C 1
ATOM 2136 O O . GLU A 1 285 ? -8.452 -14.746 7.192 1.00 18.07 288 GLU A O 1
ATOM 2142 N N . ALA A 1 286 ? -7.473 -13.532 5.569 1.00 12.71 289 ALA A N 1
ATOM 2143 C CA . ALA A 1 286 ? -6.575 -12.880 6.515 1.00 13.84 289 ALA A CA 1
ATOM 2144 C C . ALA A 1 286 ? -7.365 -12.087 7.552 1.00 13.23 289 ALA A C 1
ATOM 2145 O O . ALA A 1 286 ? -7.093 -12.165 8.750 1.00 15.73 289 ALA A O 1
ATOM 2147 N N . PHE A 1 287 ? -8.342 -11.308 7.094 1.00 14.51 290 PHE A N 1
ATOM 2148 C CA . PHE A 1 287 ? -9.091 -10.472 8.019 1.00 14.01 290 PHE A CA 1
ATOM 2149 C C . PHE A 1 287 ? -9.995 -11.305 8.938 1.00 16.10 290 PHE A C 1
ATOM 2150 O O . PHE A 1 287 ? -10.218 -10.941 10.096 1.00 18.98 290 PHE A O 1
ATOM 2158 N N . ARG A 1 288 ? -10.496 -12.428 8.430 1.00 16.64 291 ARG A N 1
ATOM 2159 C CA . ARG A 1 288 ? -11.224 -13.363 9.279 1.00 16.99 291 ARG A CA 1
ATOM 2160 C C . ARG A 1 288 ? -10.318 -13.883 10.388 1.00 18.73 291 ARG A C 1
ATOM 2161 O O . ARG A 1 288 ? -10.722 -13.947 11.554 1.00 20.07 291 ARG A O 1
ATOM 2169 N N . ASN A 1 289 ? -9.087 -14.237 10.028 1.00 16.00 292 ASN A N 1
ATOM 2170 C CA . ASN A 1 289 ? -8.140 -14.781 11.000 1.00 16.67 292 ASN A CA 1
ATOM 2171 C C . ASN A 1 289 ? -7.708 -13.751 12.036 1.00 21.28 292 ASN A C 1
ATOM 2172 O O . ASN A 1 289 ? -7.575 -14.072 13.218 1.00 21.16 292 ASN A O 1
ATOM 2177 N N . LEU A 1 290 ? -7.498 -12.514 11.594 1.00 14.97 293 LEU A N 1
ATOM 2178 C CA . LEU A 1 290 ? -7.199 -11.432 12.537 1.00 17.81 293 LEU A CA 1
ATOM 2179 C C . LEU A 1 290 ? -8.349 -11.247 13.522 1.00 21.14 293 LEU A C 1
ATOM 2180 O O . LEU A 1 290 ? -8.128 -11.102 14.725 1.00 20.62 293 LEU A O 1
ATOM 2185 N N . ARG A 1 291 ? -9.578 -11.261 13.007 1.00 19.71 294 ARG A N 1
ATOM 2186 C CA . ARG A 1 291 ? -10.755 -11.127 13.858 1.00 23.90 294 ARG A CA 1
ATOM 2187 C C . ARG A 1 291 ? -10.776 -12.237 14.910 1.00 22.76 294 ARG A C 1
ATOM 2188 O O . ARG A 1 291 ? -11.088 -11.989 16.080 1.00 25.62 294 ARG A O 1
ATOM 2196 N N . LYS A 1 292 ? -10.433 -13.454 14.495 1.00 24.11 295 LYS A N 1
ATOM 2197 C CA . LYS A 1 292 ? -10.378 -14.596 15.407 1.00 25.18 295 LYS A CA 1
ATOM 2198 C C . LYS A 1 292 ? -9.343 -14.407 16.516 1.00 26.98 295 LYS A C 1
ATOM 2199 O O . LYS A 1 292 ? -9.502 -14.919 17.628 1.00 29.50 295 LYS A O 1
ATOM 2205 N N . GLN A 1 293 ? -8.287 -13.661 16.219 1.00 20.08 296 GLN A N 1
ATOM 2206 C CA . GLN A 1 293 ? -7.237 -13.426 17.208 1.00 27.25 296 GLN A CA 1
ATOM 2207 C C . GLN A 1 293 ? -7.447 -12.135 17.998 1.00 32.76 296 GLN A C 1
ATOM 2208 O O . GLN A 1 293 ? -6.605 -11.746 18.816 1.00 29.49 296 GLN A O 1
ATOM 2214 N N . ARG A 1 294 ? -8.573 -11.477 17.739 1.00 23.30 297 ARG A N 1
ATOM 2215 C CA . ARG A 1 294 ? -8.941 -10.229 18.409 1.00 21.46 297 ARG A CA 1
ATOM 2216 C C . ARG A 1 294 ? -7.990 -9.074 18.112 1.00 24.28 297 ARG A C 1
ATOM 2217 O O . ARG A 1 294 ? -7.860 -8.136 18.899 1.00 25.23 297 ARG A O 1
ATOM 2225 N N . ILE A 1 295 ? -7.346 -9.136 16.956 1.00 18.58 298 ILE A N 1
ATOM 2226 C CA . ILE A 1 295 ? -6.482 -8.049 16.515 1.00 19.08 298 ILE A CA 1
ATOM 2227 C C . ILE A 1 295 ? -7.302 -6.978 15.802 1.00 25.92 298 ILE A C 1
ATOM 2228 O O . ILE A 1 295 ? -7.952 -7.258 14.795 1.00 23.62 298 ILE A O 1
ATOM 2233 N N . GLU A 1 296 ? -7.266 -5.754 16.321 1.00 18.98 299 GLU A N 1
ATOM 2234 C CA . GLU A 1 296 ? -8.132 -4.686 15.826 1.00 22.50 299 GLU A CA 1
ATOM 2235 C C . GLU A 1 296 ? -7.852 -4.319 14.367 1.00 34.61 299 GLU A C 1
ATOM 2236 O O . GLU A 1 296 ? -6.708 -4.050 13.987 1.00 29.39 299 GLU A O 1
ATOM 2242 N N . ILE A 1 297 ? -8.913 -4.326 13.560 1.00 36.67 300 ILE A N 1
ATOM 2243 C CA . ILE A 1 297 ? -8.830 -3.988 12.140 1.00 43.72 300 ILE A CA 1
ATOM 2244 C C . ILE A 1 297 ? -9.994 -3.083 11.747 1.00 58.78 300 ILE A C 1
ATOM 2245 O O . ILE A 1 297 ? -10.319 -2.957 10.567 1.00 67.90 300 ILE A O 1
ATOM 2250 N N . SER A 1 298 ? -10.619 -2.455 12.738 1.00 59.39 301 SER A N 1
ATOM 2251 C CA . SER A 1 298 ? -11.819 -1.655 12.509 1.00 70.21 301 SER A CA 1
ATOM 2252 C C . SER A 1 298 ? -11.571 -0.402 11.665 1.00 76.86 301 SER A C 1
ATOM 2253 O O . SER A 1 298 ? -12.030 -0.313 10.525 1.00 74.50 301 SER A O 1
ATOM 2256 N N . ARG A 1 299 ? -10.851 0.563 12.229 1.00 84.49 302 ARG A N 1
ATOM 2257 C CA . ARG A 1 299 ? -10.629 1.838 11.554 1.00 94.23 302 ARG A CA 1
ATOM 2258 C C . ARG A 1 299 ? -9.410 2.562 12.124 1.00 95.27 302 ARG A C 1
ATOM 2259 O O . ARG A 1 299 ? -9.315 2.769 13.334 1.00 97.02 302 ARG A O 1
ATOM 2267 N N . ARG A 1 300 ? -8.481 2.944 11.251 1.00 92.91 303 ARG A N 1
ATOM 2268 C CA . ARG A 1 300 ? -7.308 3.705 11.673 1.00 91.88 303 ARG A CA 1
ATOM 2269 C C . ARG A 1 300 ? -7.698 5.114 12.111 1.00 99.12 303 ARG A C 1
ATOM 2270 O O . ARG A 1 300 ? -8.537 5.760 11.482 1.00 100.40 303 ARG A O 1
ATOM 2278 N N . GLY A 1 301 ? -7.079 5.587 13.188 1.00 104.29 304 GLY A N 1
ATOM 2279 C CA . GLY A 1 301 ? -7.398 6.889 13.747 1.00 106.37 304 GLY A CA 1
ATOM 2280 C C . GLY A 1 301 ? -6.900 8.055 12.914 1.00 106.66 304 GLY A C 1
ATOM 2281 O O . GLY A 1 301 ? -7.600 8.539 12.024 1.00 106.46 304 GLY A O 1
ATOM 2282 N N . ASN A 1 302 ? -5.687 8.510 13.207 1.00 105.29 305 ASN A N 1
ATOM 2283 C CA . ASN A 1 302 ? -5.117 9.658 12.513 1.00 102.02 305 ASN A CA 1
ATOM 2284 C C . ASN A 1 302 ? -3.817 9.323 11.787 1.00 97.93 305 ASN A C 1
ATOM 2285 O O . ASN A 1 302 ? -2.792 9.062 12.416 1.00 97.16 305 ASN A O 1
ATOM 2287 N N . ALA A 1 303 ? -3.871 9.331 10.459 1.00 94.57 306 ALA A N 1
ATOM 2288 C CA . ALA A 1 303 ? -2.688 9.090 9.641 1.00 90.78 306 ALA A CA 1
ATOM 2289 C C . ALA A 1 303 ? -2.069 10.417 9.224 1.00 89.54 306 ALA A C 1
ATOM 2290 O O . ALA A 1 303 ? -2.728 11.246 8.596 1.00 94.29 306 ALA A O 1
ATOM 2292 N N . GLY A 1 304 ? -0.804 10.619 9.578 1.00 79.60 307 GLY A N 1
ATOM 2293 C CA . GLY A 1 304 ? -0.123 11.869 9.293 1.00 69.74 307 GLY A CA 1
ATOM 2294 C C . GLY A 1 304 ? 0.147 12.070 7.814 1.00 57.44 307 GLY A C 1
ATOM 2295 O O . GLY A 1 304 ? -0.510 11.466 6.964 1.00 50.22 307 GLY A O 1
ATOM 2296 N N . ASP A 1 305 ? 1.109 12.932 7.500 1.00 49.04 308 ASP A N 1
ATOM 2297 C CA . ASP A 1 305 ? 1.510 13.120 6.115 1.00 49.85 308 ASP A CA 1
ATOM 2298 C C . ASP A 1 305 ? 2.079 11.800 5.606 1.00 35.63 308 ASP A C 1
ATOM 2299 O O . ASP A 1 305 ? 2.836 11.130 6.304 1.00 32.39 308 ASP A O 1
ATOM 2304 N N . CYS A 1 306 ? 1.680 11.417 4.403 1.00 28.25 309 CYS A N 1
ATOM 2305 C CA . CYS A 1 306 ? 2.160 10.191 3.791 1.00 23.20 309 CYS A CA 1
ATOM 2306 C C . CYS A 1 306 ? 3.674 10.265 3.642 1.00 19.51 309 CYS A C 1
ATOM 2307 O O . CYS A 1 306 ? 4.401 9.284 3.855 1.00 23.30 309 CYS A O 1
ATOM 2310 N N . LEU A 1 307 ? 4.150 11.447 3.277 1.00 22.41 310 LEU A N 1
ATOM 2311 C CA . LEU A 1 307 ? 5.573 11.636 3.034 1.00 29.49 310 LEU A CA 1
ATOM 2312 C C . LEU A 1 307 ? 6.261 12.246 4.255 1.00 47.57 310 LEU A C 1
ATOM 2313 O O . LEU A 1 307 ? 6.983 13.235 4.148 1.00 51.89 310 LEU A O 1
ATOM 2318 N N . ALA A 1 308 ? 6.018 11.651 5.418 1.00 53.92 311 ALA A N 1
ATOM 2319 C CA . ALA A 1 308 ? 6.684 12.068 6.644 1.00 50.51 311 ALA A CA 1
ATOM 2320 C C . ALA A 1 308 ? 7.940 11.232 6.843 1.00 55.38 311 ALA A C 1
ATOM 2321 O O . ALA A 1 308 ? 7.921 10.009 6.692 1.00 47.54 311 ALA A O 1
ATOM 2323 N N . ASN A 1 309 ? 9.038 11.899 7.173 1.00 62.42 312 ASN A N 1
ATOM 2324 C CA . ASN A 1 309 ? 10.306 11.217 7.364 1.00 69.96 312 ASN A CA 1
ATOM 2325 C C . ASN A 1 309 ? 10.984 11.728 8.629 1.00 73.51 312 ASN A C 1
ATOM 2326 O O . ASN A 1 309 ? 11.309 12.913 8.728 1.00 75.85 312 ASN A O 1
ATOM 2331 N N . PRO A 1 310 ? 11.190 10.835 9.610 1.00 69.13 313 PRO A N 1
ATOM 2332 C CA . PRO A 1 310 ? 10.852 9.408 9.524 1.00 59.95 313 PRO A CA 1
ATOM 2333 C C . PRO A 1 310 ? 9.343 9.147 9.506 1.00 48.08 313 PRO A C 1
ATOM 2334 O O . PRO A 1 310 ? 8.548 9.988 9.935 1.00 36.49 313 PRO A O 1
ATOM 2338 N N . ALA A 1 311 ? 8.954 7.978 9.009 1.00 44.80 314 ALA A N 1
ATOM 2339 C CA . ALA A 1 311 ? 7.554 7.581 9.029 1.00 39.34 314 ALA A CA 1
ATOM 2340 C C . ALA A 1 311 ? 7.184 7.132 10.432 1.00 38.35 314 ALA A C 1
ATOM 2341 O O . ALA A 1 311 ? 8.053 6.737 11.214 1.00 40.88 314 ALA A O 1
ATOM 2343 N N . VAL A 1 312 ? 5.896 7.195 10.754 1.00 35.99 315 VAL A N 1
ATOM 2344 C CA . VAL A 1 312 ? 5.418 6.720 12.048 1.00 48.55 315 VAL A CA 1
ATOM 2345 C C . VAL A 1 312 ? 5.141 5.219 12.004 1.00 48.59 315 VAL A C 1
ATOM 2346 O O . VAL A 1 312 ? 4.531 4.721 11.058 1.00 37.81 315 VAL A O 1
ATOM 2350 N N . PRO A 1 313 ? 5.603 4.490 13.030 1.00 59.43 316 PRO A N 1
ATOM 2351 C CA . PRO A 1 313 ? 5.396 3.040 13.108 1.00 62.21 316 PRO A CA 1
ATOM 2352 C C . PRO A 1 313 ? 3.932 2.684 13.350 1.00 61.81 316 PRO A C 1
ATOM 2353 O O . PRO A 1 313 ? 3.432 2.884 14.455 1.00 69.80 316 PRO A O 1
ATOM 2357 N N . TRP A 1 314 ? 3.260 2.166 12.326 1.00 58.56 317 TRP A N 1
ATOM 2358 C CA . TRP A 1 314 ? 1.892 1.675 12.473 1.00 53.15 317 TRP A CA 1
ATOM 2359 C C . TRP A 1 314 ? 1.902 0.227 12.941 1.00 47.94 317 TRP A C 1
ATOM 2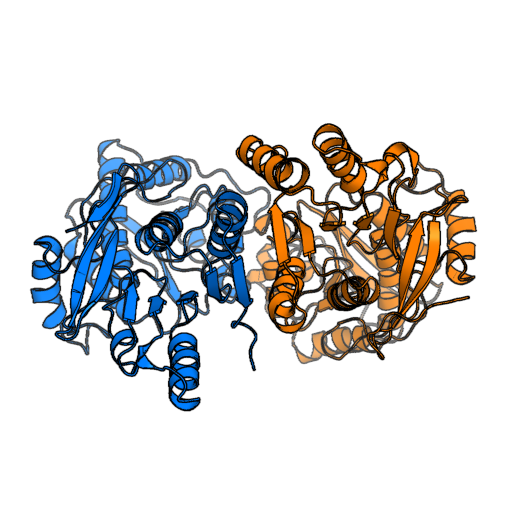360 O O . TRP A 1 314 ? 2.230 -0.676 12.171 1.00 37.09 317 TRP A O 1
ATOM 2371 N N . GLY A 1 315 ? 1.523 0.013 14.197 1.00 38.58 318 GLY A N 1
ATOM 2372 C CA . GLY A 1 315 ? 1.592 -1.298 14.820 1.00 38.58 318 GLY A CA 1
ATOM 2373 C C . GLY A 1 315 ? 0.775 -2.425 14.215 1.00 31.02 318 GLY A C 1
ATOM 2374 O O . GLY A 1 315 ? 1.262 -3.550 14.113 1.00 34.70 318 GLY A O 1
ATOM 2375 N N . GLN A 1 316 ? -0.467 -2.154 13.822 1.00 23.33 319 GLN A N 1
ATOM 2376 C CA . GLN A 1 316 ? -1.303 -3.219 13.288 1.00 18.24 319 GLN A CA 1
ATOM 2377 C C . GLN A 1 316 ? -0.726 -3.747 11.986 1.00 20.70 319 GLN A C 1
ATOM 2378 O O . GLN A 1 316 ? -0.948 -4.900 11.615 1.00 22.09 319 GLN A O 1
ATOM 2384 N N . GLY A 1 317 ? -0.012 -2.888 11.266 1.00 20.08 320 GLY A N 1
ATOM 2385 C CA . GLY A 1 317 ? 0.493 -3.263 9.963 1.00 21.89 320 GLY A CA 1
ATOM 2386 C C . GLY A 1 317 ? 1.276 -4.557 9.972 1.00 18.68 320 GLY A C 1
ATOM 2387 O O . GLY A 1 317 ? 1.125 -5.390 9.077 1.00 16.78 320 GLY A O 1
ATOM 2388 N N . VAL A 1 318 ? 2.123 -4.737 10.983 1.00 19.04 321 VAL A N 1
ATOM 2389 C CA . VAL A 1 318 ? 2.935 -5.944 11.057 1.00 15.04 321 VAL A CA 1
ATOM 2390 C C . VAL A 1 318 ? 2.049 -7.190 11.188 1.00 16.21 321 VAL A C 1
ATOM 2391 O O . VAL A 1 318 ? 2.308 -8.207 10.548 1.00 16.16 321 VAL A O 1
ATOM 2395 N N . GLU A 1 319 ? 1.006 -7.116 12.018 1.00 17.03 322 GLU A N 1
ATOM 2396 C CA . GLU A 1 319 ? 0.105 -8.270 12.164 1.00 16.89 322 GLU A CA 1
ATOM 2397 C C . GLU A 1 319 ? -0.722 -8.549 10.906 1.00 17.88 322 GLU A C 1
ATOM 2398 O O . GLU A 1 319 ? -0.997 -9.708 10.577 1.00 14.68 322 GLU A O 1
ATOM 2404 N N . ILE A 1 320 ? -1.137 -7.496 10.208 1.00 17.10 323 ILE A N 1
ATOM 2405 C CA . ILE A 1 320 ? -1.887 -7.684 8.958 1.00 13.60 323 ILE A CA 1
ATOM 2406 C C . ILE A 1 320 ? -1.013 -8.364 7.911 1.00 12.99 323 ILE A C 1
ATOM 2407 O O . ILE A 1 320 ? -1.454 -9.280 7.194 1.00 13.54 323 ILE A O 1
ATOM 2412 N N . GLU A 1 321 ? 0.241 -7.928 7.832 1.00 12.68 324 GLU A N 1
ATOM 2413 C CA . GLU A 1 321 ? 1.186 -8.565 6.913 1.00 15.98 324 GLU A CA 1
ATOM 2414 C C . GLU A 1 321 ? 1.366 -10.026 7.296 1.00 14.80 324 GLU A C 1
ATOM 2415 O O . GLU A 1 321 ? 1.363 -10.908 6.452 1.00 14.10 324 GLU A O 1
ATOM 2421 N N . ARG A 1 322 ? 1.536 -10.286 8.588 1.00 13.96 325 ARG A N 1
ATOM 2422 C CA . ARG A 1 322 ? 1.717 -11.653 9.042 1.00 13.27 325 ARG A CA 1
ATOM 2423 C C . ARG A 1 322 ? 0.504 -12.516 8.694 1.00 19.02 325 ARG A C 1
ATOM 2424 O O . ARG A 1 322 ? 0.644 -13.650 8.229 1.00 15.94 325 ARG A O 1
ATOM 2432 N N . ALA A 1 323 ? -0.687 -11.972 8.913 1.00 14.29 326 ALA A N 1
ATOM 2433 C CA . ALA A 1 323 ? -1.911 -12.715 8.635 1.00 11.09 326 ALA A CA 1
ATOM 2434 C C . ALA A 1 323 ? -2.063 -13.028 7.142 1.00 13.44 326 ALA A C 1
ATOM 2435 O O . ALA A 1 323 ? -2.421 -14.146 6.779 1.00 15.50 326 ALA A O 1
ATOM 2437 N N . LEU A 1 324 ? -1.795 -12.048 6.282 1.00 15.86 327 LEU A N 1
ATOM 2438 C CA . LEU A 1 324 ? -1.868 -12.300 4.837 1.00 15.46 327 LEU A CA 1
ATOM 2439 C C . LEU A 1 324 ? -0.903 -13.431 4.427 1.00 12.20 327 LEU A C 1
ATOM 2440 O O . LEU A 1 324 ? -1.258 -14.323 3.654 1.00 14.17 327 LEU A O 1
ATOM 2445 N N . LYS A 1 325 ? 0.328 -13.384 4.935 1.00 12.59 328 LYS A N 1
ATOM 2446 C CA . LYS A 1 325 ? 1.330 -14.399 4.597 1.00 12.49 328 LYS A CA 1
ATOM 2447 C C . LYS A 1 325 ? 1.048 -15.769 5.206 1.00 17.53 328 LYS A C 1
ATOM 2448 O O . LYS A 1 325 ? 1.616 -16.767 4.791 1.00 15.85 328 LYS A O 1
ATOM 2454 N N . GLN A 1 326 ? 0.157 -15.809 6.193 1.00 16.90 329 GLN A N 1
ATOM 2455 C CA . GLN A 1 326 ? -0.140 -17.035 6.910 1.00 17.65 329 GLN A CA 1
ATOM 2456 C C . GLN A 1 326 ? -1.325 -17.760 6.265 1.00 19.47 329 GLN A C 1
ATOM 2457 O O . GLN A 1 326 ? -1.574 -18.935 6.536 1.00 15.40 329 GLN A O 1
ATOM 2463 N N . VAL A 1 327 ? -2.040 -17.059 5.385 1.00 14.24 330 VAL A N 1
ATOM 2464 C CA . VAL A 1 327 ? -3.235 -17.630 4.765 1.00 14.21 330 VAL A CA 1
ATOM 2465 C C . VAL A 1 327 ? -2.948 -18.929 3.994 1.00 14.05 330 VAL A C 1
ATOM 2466 O O . VAL A 1 327 ? -1.954 -19.040 3.275 1.00 14.46 330 VAL A O 1
ATOM 2470 N N . GLN A 1 328 ? -3.818 -19.916 4.156 1.00 13.78 331 GLN A N 1
ATOM 2471 C CA . GLN A 1 328 ? -3.782 -21.098 3.303 1.00 16.01 331 GLN A CA 1
ATOM 2472 C C . GLN A 1 328 ? -5.181 -21.352 2.787 1.00 22.64 331 GLN A C 1
ATOM 2473 O O . GLN A 1 328 ? -6.086 -21.641 3.571 1.00 21.68 331 GLN A O 1
ATOM 2479 N N . VAL A 1 329 ? -5.359 -21.254 1.473 1.00 17.98 332 VAL A N 1
ATOM 2480 C CA . VAL A 1 329 ? -6.647 -21.544 0.852 1.00 19.81 332 VAL A CA 1
ATOM 2481 C C . VAL A 1 329 ? -6.411 -22.160 -0.517 1.00 22.46 332 VAL A C 1
ATOM 2482 O O . VAL A 1 329 ? -5.326 -22.053 -1.070 1.00 18.51 332 VAL A O 1
ATOM 2486 N N . GLU A 1 330 ? -7.431 -22.816 -1.053 1.00 17.77 333 GLU A N 1
ATOM 2487 C CA . GLU A 1 330 ? -7.363 -23.315 -2.414 1.00 18.35 333 GLU A CA 1
ATOM 2488 C C . GLU A 1 330 ? -8.151 -22.368 -3.302 1.00 20.70 333 GLU A C 1
ATOM 2489 O O . GLU A 1 330 ? -9.288 -22.007 -2.982 1.00 20.06 333 GLU A O 1
ATOM 2495 N N . GLY A 1 331 ? -7.561 -21.965 -4.421 1.00 15.25 334 GLY A N 1
ATOM 2496 C CA . GLY A 1 331 ? -8.239 -21.039 -5.304 1.00 14.53 334 GLY A CA 1
ATOM 2497 C C . GLY A 1 331 ? -8.132 -21.476 -6.746 1.00 14.69 334 GLY A C 1
ATOM 2498 O O . GLY A 1 331 ? -7.792 -22.621 -7.033 1.00 14.99 334 GLY A O 1
ATOM 2499 N N . LEU A 1 332 ? -8.426 -20.555 -7.651 1.00 13.08 335 LEU A N 1
ATOM 2500 C CA . LEU A 1 332 ? -8.328 -20.848 -9.073 1.00 14.09 335 LEU A CA 1
ATOM 2501 C C . LEU A 1 332 ? -6.895 -21.183 -9.467 1.00 17.57 335 LEU A C 1
ATOM 2502 O O . LEU A 1 332 ? -6.672 -21.961 -10.390 1.00 15.50 335 LEU A O 1
ATOM 2507 N N . SER A 1 333 ? -5.922 -20.595 -8.777 1.00 12.69 336 SER A N 1
ATOM 2508 C CA . SER A 1 333 ? -4.517 -20.885 -9.078 1.00 12.19 336 SER A CA 1
ATOM 2509 C C . SER A 1 333 ? -3.987 -22.018 -8.222 1.00 13.52 336 SER A C 1
ATOM 2510 O O . SER A 1 333 ? -2.780 -22.153 -8.017 1.00 16.36 336 SER A O 1
ATOM 2513 N N . GLY A 1 334 ? -4.895 -22.838 -7.706 1.00 13.40 337 GLY A N 1
ATOM 2514 C CA . GLY A 1 334 ? -4.474 -24.013 -6.958 1.00 15.12 337 GLY A CA 1
ATOM 2515 C C . GLY A 1 334 ? -4.266 -23.731 -5.486 1.00 19.50 337 GLY A C 1
ATOM 2516 O O . GLY A 1 334 ? -4.932 -22.872 -4.904 1.00 16.03 337 GLY A O 1
ATOM 2517 N N . ASN A 1 335 ? -3.354 -24.475 -4.873 1.00 14.95 338 ASN A N 1
ATOM 2518 C CA . ASN A 1 335 ? -3.085 -24.293 -3.454 1.00 15.14 338 ASN A CA 1
ATOM 2519 C C . ASN A 1 335 ? -2.282 -23.027 -3.233 1.00 16.76 338 ASN A C 1
ATOM 2520 O O . ASN A 1 335 ? -1.242 -22.830 -3.856 1.00 16.08 338 ASN A O 1
ATOM 2525 N N . ILE A 1 336 ? -2.804 -22.165 -2.366 1.00 12.86 339 ILE A N 1
ATOM 2526 C CA . ILE A 1 336 ? -2.189 -20.878 -2.071 1.00 12.01 339 ILE A CA 1
ATOM 2527 C C . ILE A 1 336 ? -1.600 -20.905 -0.675 1.00 18.50 339 ILE A C 1
ATOM 2528 O O . ILE A 1 336 ? -2.304 -21.155 0.307 1.00 15.87 339 ILE A O 1
ATOM 2533 N N . LYS A 1 337 ? -0.299 -20.657 -0.601 1.00 14.58 340 LYS A N 1
ATOM 2534 C CA . LYS A 1 337 ? 0.424 -20.626 0.659 1.00 14.65 340 LYS A CA 1
ATOM 2535 C C . LYS A 1 337 ? 1.639 -19.748 0.399 1.00 17.15 340 LYS A C 1
ATOM 2536 O O . LYS A 1 337 ? 2.146 -19.732 -0.726 1.00 15.84 340 LYS A O 1
ATOM 2542 N N . PHE A 1 338 ? 2.091 -19.019 1.421 1.00 13.21 341 PHE A N 1
ATOM 2543 C CA . PHE A 1 338 ? 3.202 -18.085 1.270 1.00 14.29 341 PHE A CA 1
ATOM 2544 C C . PHE A 1 338 ? 4.322 -18.367 2.254 1.00 15.26 341 PHE A C 1
ATOM 2545 O O . PHE A 1 338 ? 4.087 -18.880 3.350 1.00 15.86 341 PHE A O 1
ATOM 2553 N N . ASP A 1 339 ? 5.540 -18.015 1.864 1.00 18.01 342 ASP A N 1
ATOM 2554 C CA . ASP A 1 339 ? 6.641 -17.992 2.819 1.00 23.20 342 ASP A CA 1
ATOM 2555 C C . ASP A 1 339 ? 6.725 -16.619 3.486 1.00 21.42 342 ASP A C 1
ATOM 2556 O O . ASP A 1 339 ? 5.881 -15.749 3.237 1.00 16.34 342 ASP A O 1
ATOM 2561 N N . GLN A 1 340 ? 7.727 -16.433 4.346 1.00 19.55 343 GLN A N 1
ATOM 2562 C CA . GLN A 1 340 ? 7.837 -15.208 5.144 1.00 21.28 343 GLN A CA 1
ATOM 2563 C C . GLN A 1 340 ? 8.151 -13.976 4.316 1.00 21.20 343 GLN A C 1
ATOM 2564 O O . GLN A 1 340 ? 8.034 -12.852 4.803 1.00 23.78 343 GLN A O 1
ATOM 2570 N N . ASN A 1 341 ? 8.552 -14.173 3.066 1.00 18.63 344 ASN A N 1
ATOM 2571 C CA A ASN A 1 341 ? 8.818 -13.057 2.175 0.57 18.95 344 ASN A CA 1
ATOM 2572 C CA B ASN A 1 341 ? 8.812 -13.037 2.186 0.43 19.19 344 ASN A CA 1
ATOM 2573 C C . ASN A 1 341 ? 7.670 -12.814 1.201 1.00 21.59 344 ASN A C 1
ATOM 2574 O O . ASN A 1 341 ? 7.834 -12.111 0.211 1.00 17.55 344 ASN A O 1
ATOM 2583 N N . GLY A 1 342 ? 6.511 -13.411 1.485 1.00 17.91 345 GLY A N 1
ATOM 2584 C CA . GLY A 1 342 ? 5.335 -13.193 0.658 1.00 17.48 345 GLY A CA 1
ATOM 2585 C C . GLY A 1 342 ? 5.382 -13.895 -0.692 1.00 17.56 345 GLY A C 1
ATOM 2586 O O . GLY A 1 342 ? 4.671 -13.518 -1.621 1.00 17.70 345 GLY A O 1
ATOM 2587 N N . LYS A 1 343 ? 6.220 -14.919 -0.812 1.00 12.38 346 LYS A N 1
ATOM 2588 C CA . LYS A 1 343 ? 6.322 -15.654 -2.071 1.00 11.93 346 LYS A CA 1
ATOM 2589 C C . LYS A 1 343 ? 5.454 -16.915 -2.015 1.00 15.02 346 LYS A C 1
ATOM 2590 O O . LYS A 1 343 ? 5.420 -17.600 -0.994 1.00 15.34 346 LYS A O 1
ATOM 2596 N N . ARG A 1 344 ? 4.766 -17.232 -3.109 1.00 13.26 347 ARG A N 1
ATOM 2597 C CA . ARG A 1 344 ? 3.983 -18.475 -3.160 1.00 13.91 347 ARG A CA 1
ATOM 2598 C C . ARG A 1 344 ? 4.876 -19.680 -2.941 1.00 14.98 347 ARG A C 1
ATOM 2599 O O . ARG A 1 344 ? 5.949 -19.770 -3.528 1.00 14.76 347 ARG A O 1
ATOM 2607 N N . ILE A 1 345 ? 4.423 -20.613 -2.110 1.00 13.47 348 ILE A N 1
ATOM 2608 C CA . ILE A 1 345 ? 5.118 -21.888 -1.948 1.00 14.75 348 ILE A CA 1
ATOM 2609 C C . ILE A 1 345 ? 4.109 -23.026 -2.010 1.00 15.87 348 ILE A C 1
ATOM 2610 O O . ILE A 1 345 ? 2.912 -22.809 -1.830 1.00 16.43 348 ILE A O 1
ATOM 2615 N N . ASN A 1 346 ? 4.563 -24.240 -2.242 1.00 19.42 349 ASN A N 1
ATOM 2616 C CA . ASN A 1 346 ? 3.670 -25.400 -2.251 1.00 22.48 349 ASN A CA 1
ATOM 2617 C C . ASN A 1 346 ? 2.662 -25.283 -3.378 1.00 22.33 349 ASN A C 1
ATOM 2618 O O . ASN A 1 346 ? 1.587 -25.709 -3.244 1.00 20.48 349 ASN A O 1
ATOM 2623 N N . TYR A 1 347 ? 3.049 -24.668 -4.477 1.00 19.48 350 TYR A N 1
ATOM 2624 C CA . TYR A 1 347 ? 2.153 -24.552 -5.618 1.00 16.14 350 TYR A CA 1
ATOM 2625 C C . TYR A 1 347 ? 2.559 -25.567 -6.676 1.00 15.30 350 TYR A C 1
ATOM 2626 O O . TYR A 1 347 ? 3.611 -26.223 -6.567 1.00 16.93 350 TYR A O 1
ATOM 2635 N N . THR A 1 348 ? 1.736 -25.680 -7.714 1.00 15.98 351 THR A N 1
ATOM 2636 C CA . THR A 1 348 ? 2.006 -26.604 -8.808 1.00 15.32 351 THR A CA 1
ATOM 2637 C C . THR A 1 348 ? 1.824 -25.834 -10.100 1.00 18.89 351 THR A C 1
ATOM 2638 O O . THR A 1 348 ? 0.879 -25.056 -10.226 1.00 19.48 351 THR A O 1
ATOM 2642 N N . ILE A 1 349 ? 2.727 -26.039 -11.053 1.00 14.01 352 ILE A N 1
ATOM 2643 C CA . ILE A 1 349 ? 2.573 -25.439 -12.380 1.00 14.40 352 ILE A CA 1
ATOM 2644 C C . ILE A 1 349 ? 2.391 -26.558 -13.386 1.00 13.38 352 ILE A C 1
ATOM 2645 O O . ILE A 1 349 ? 3.164 -27.505 -13.393 1.00 17.34 352 ILE A O 1
ATOM 2650 N N . ASN A 1 350 ? 1.360 -26.470 -14.225 1.00 13.73 353 ASN A N 1
ATOM 2651 C CA . ASN A 1 350 ? 1.131 -27.512 -15.220 1.00 15.72 353 ASN A CA 1
ATOM 2652 C C . ASN A 1 350 ? 1.957 -27.212 -16.460 1.00 15.66 353 ASN A C 1
ATOM 2653 O O . ASN A 1 350 ? 2.030 -26.063 -16.903 1.00 15.90 353 ASN A O 1
ATOM 2658 N N . ILE A 1 351 ? 2.598 -28.249 -16.991 1.00 17.06 354 ILE A N 1
ATOM 2659 C CA . ILE A 1 351 ? 3.417 -28.123 -18.194 1.00 15.31 354 ILE A CA 1
ATOM 2660 C C . ILE A 1 351 ? 2.565 -28.518 -19.387 1.00 14.87 354 ILE A C 1
ATOM 2661 O O . ILE A 1 351 ? 2.008 -29.623 -19.408 1.00 16.41 354 ILE A O 1
ATOM 2666 N N . MET A 1 352 ? 2.473 -27.634 -20.377 1.00 15.00 355 MET A N 1
ATOM 2667 C CA . MET A 1 352 ? 1.576 -27.849 -21.511 1.00 16.15 355 MET A CA 1
ATOM 2668 C C . MET A 1 352 ? 2.327 -27.933 -22.833 1.00 14.12 355 MET A C 1
ATOM 2669 O O . MET A 1 352 ? 3.358 -27.284 -23.008 1.00 14.52 355 MET A O 1
ATOM 2674 N N . GLU A 1 353 ? 1.800 -28.720 -23.766 1.00 12.95 356 GLU A N 1
ATOM 2675 C CA . GLU A 1 353 ? 2.285 -28.687 -25.142 1.00 12.46 356 GLU A CA 1
ATOM 2676 C C . GLU A 1 353 ? 1.111 -28.470 -26.086 1.00 16.64 356 GLU A C 1
ATOM 2677 O O . GLU A 1 353 ? 0.002 -28.929 -25.810 1.00 17.77 356 GLU A O 1
ATOM 2683 N N . LEU A 1 354 ? 1.360 -27.789 -27.200 1.00 15.52 357 LEU A N 1
ATOM 2684 C CA . LEU A 1 354 ? 0.359 -27.665 -28.262 1.00 14.31 357 LEU A CA 1
ATOM 2685 C C . LEU A 1 354 ? 0.409 -28.917 -29.121 1.00 16.69 357 LEU A C 1
ATOM 2686 O O . LEU A 1 354 ? 1.326 -29.092 -29.930 1.00 22.22 357 LEU A O 1
ATOM 2691 N N . LYS A 1 355 ? -0.553 -29.808 -28.916 1.00 17.80 358 LYS A N 1
ATOM 2692 C CA . LYS A 1 355 ? -0.626 -31.034 -29.713 1.00 20.03 358 LYS A CA 1
ATOM 2693 C C . LYS A 1 355 ? -1.493 -30.769 -30.948 1.00 19.33 358 LYS A C 1
ATOM 2694 O O . LYS A 1 355 ? -2.140 -29.729 -31.041 1.00 18.04 358 LYS A O 1
ATOM 2700 N N . THR A 1 356 ? -1.510 -31.705 -31.892 1.00 24.40 359 THR A N 1
ATOM 2701 C CA . THR A 1 356 ? -2.252 -31.484 -33.129 1.00 28.12 359 THR A CA 1
ATOM 2702 C C . THR A 1 356 ? -3.725 -31.242 -32.820 1.00 26.12 359 THR A C 1
ATOM 2703 O O . THR A 1 356 ? -4.400 -30.518 -33.544 1.00 30.63 359 THR A O 1
ATOM 2707 N N . ASN A 1 357 ? -4.205 -31.840 -31.735 1.00 18.71 360 ASN A N 1
ATOM 2708 C CA . ASN A 1 357 ? -5.587 -31.678 -31.304 1.00 34.22 360 ASN A CA 1
ATOM 2709 C C . ASN A 1 357 ? -5.863 -30.362 -30.574 1.00 36.66 360 ASN A C 1
ATOM 2710 O O . ASN A 1 357 ? -6.991 -29.862 -30.594 1.00 31.24 360 ASN A O 1
ATOM 2715 N N . GLY A 1 358 ? -4.829 -29.804 -29.942 1.00 21.97 361 GLY A N 1
ATOM 2716 C CA . GLY A 1 358 ? -4.968 -28.644 -29.079 1.00 21.79 361 GLY A CA 1
ATOM 2717 C C . GLY A 1 358 ? -3.990 -28.737 -27.921 1.00 19.53 361 GLY A C 1
ATOM 2718 O O . GLY A 1 358 ? -3.230 -29.704 -27.831 1.00 18.72 361 GLY A O 1
ATOM 2719 N N . PRO A 1 359 ? -4.006 -27.741 -27.022 1.00 20.45 362 PRO A N 1
ATOM 2720 C CA . PRO A 1 359 ? -3.118 -27.760 -25.854 1.00 21.98 362 PRO A CA 1
ATOM 2721 C C . PRO A 1 359 ? -3.423 -28.930 -24.932 1.00 25.90 362 PRO A C 1
ATOM 2722 O O . PRO A 1 359 ? -4.590 -29.221 -24.659 1.00 28.32 362 PRO A O 1
ATOM 2726 N N . ARG A 1 360 ? -2.379 -29.606 -24.467 1.00 18.27 363 ARG A N 1
ATOM 2727 C CA . ARG A 1 360 ? -2.544 -30.729 -23.551 1.00 23.01 363 ARG A CA 1
ATOM 2728 C C . ARG A 1 360 ? -1.538 -30.667 -22.416 1.00 21.99 363 ARG A C 1
ATOM 2729 O O . ARG A 1 360 ? -0.392 -30.246 -22.604 1.00 19.12 363 ARG A O 1
ATOM 2737 N N . LYS A 1 361 ? -1.963 -31.106 -21.236 1.00 20.98 364 LYS A N 1
ATOM 2738 C CA . LYS A 1 361 ? -1.065 -31.176 -20.097 1.00 22.47 364 LYS A CA 1
ATOM 2739 C C . LYS A 1 361 ? -0.182 -32.407 -20.217 1.00 26.50 364 LYS A C 1
ATOM 2740 O O . LYS A 1 361 ? -0.678 -33.533 -20.334 1.00 27.80 364 LYS A O 1
ATOM 2746 N N . ILE A 1 362 ? 1.130 -32.205 -20.213 1.00 17.05 365 ILE A N 1
ATOM 2747 C CA . ILE A 1 362 ? 2.044 -33.341 -20.291 1.00 20.89 365 ILE A CA 1
ATOM 2748 C C . ILE A 1 362 ? 2.643 -33.720 -18.938 1.00 24.12 365 ILE A C 1
ATOM 2749 O O . ILE A 1 362 ? 3.212 -34.800 -18.790 1.00 27.39 365 ILE A O 1
ATOM 2754 N N . GLY A 1 363 ? 2.509 -32.833 -17.957 1.00 22.53 366 GLY A N 1
ATOM 2755 C CA . GLY A 1 363 ? 3.048 -33.074 -16.626 1.00 18.78 366 GLY A CA 1
ATOM 2756 C C . GLY A 1 363 ? 2.885 -31.852 -15.745 1.00 20.30 366 GLY A C 1
ATOM 2757 O O . GLY A 1 363 ? 2.188 -30.918 -16.118 1.00 20.73 366 GLY A O 1
ATOM 2758 N N . TYR A 1 364 ? 3.493 -31.861 -14.560 1.00 19.00 367 TYR A N 1
ATOM 2759 C CA . TYR A 1 364 ? 3.448 -30.694 -13.702 1.00 18.81 367 TYR A CA 1
ATOM 2760 C C . TYR A 1 364 ? 4.789 -30.514 -13.007 1.00 20.14 367 TYR A C 1
ATOM 2761 O O . TYR A 1 364 ? 5.652 -31.394 -13.046 1.00 19.85 367 TYR A O 1
ATOM 2770 N N . TRP A 1 365 ? 4.947 -29.369 -12.362 1.00 17.25 368 TRP A N 1
ATOM 2771 C CA . TRP A 1 365 ? 6.168 -29.053 -11.644 1.00 21.18 368 TRP A CA 1
ATOM 2772 C C . TRP A 1 365 ? 5.781 -28.548 -10.268 1.00 19.44 368 TRP A C 1
ATOM 2773 O O . TRP A 1 365 ? 4.891 -27.717 -10.138 1.00 18.17 368 TRP A O 1
ATOM 2784 N N . SER A 1 366 ? 6.446 -29.059 -9.242 1.00 18.53 369 SER A N 1
ATOM 2785 C CA . SER A 1 366 ? 6.332 -28.483 -7.905 1.00 24.53 369 SER A CA 1
ATOM 2786 C C . SER A 1 366 ? 7.735 -28.337 -7.325 1.00 26.55 369 SER A C 1
ATOM 2787 O O . SER A 1 366 ? 8.683 -28.935 -7.830 1.00 36.75 369 SER A O 1
ATOM 2790 N N . GLU A 1 367 ? 7.872 -27.529 -6.283 1.00 44.98 370 GLU A N 1
ATOM 2791 C CA . GLU A 1 367 ? 9.175 -27.314 -5.663 1.00 48.47 370 GLU A CA 1
ATOM 2792 C C . GLU A 1 367 ? 9.846 -28.632 -5.273 1.00 57.96 370 GLU A C 1
ATOM 2793 O O . GLU A 1 367 ? 11.020 -28.858 -5.568 1.00 61.04 370 GLU A O 1
ATOM 2799 N N . VAL A 1 368 ? 9.090 -29.500 -4.613 1.00 56.86 371 VAL A N 1
ATOM 2800 C CA . VAL A 1 368 ? 9.647 -30.714 -4.034 1.00 62.73 371 VAL A CA 1
ATOM 2801 C C . VAL A 1 368 ? 10.006 -31.800 -5.052 1.00 60.40 371 VAL A C 1
ATOM 2802 O O . VAL A 1 368 ? 10.974 -32.533 -4.857 1.00 68.25 371 VAL A O 1
ATOM 2806 N N . ASP A 1 369 ? 9.187 -31.976 -6.082 1.00 49.52 372 ASP A N 1
ATOM 2807 C CA . ASP A 1 369 ? 9.426 -33.046 -7.050 1.00 51.08 372 ASP A CA 1
ATOM 2808 C C . ASP A 1 369 ? 9.988 -32.619 -8.410 1.00 45.76 372 ASP A C 1
ATOM 2809 O O . ASP A 1 369 ? 10.317 -33.459 -9.244 1.00 39.60 372 ASP A O 1
ATOM 2814 N N . LYS A 1 370 ? 10.093 -31.315 -8.629 1.00 38.69 373 LYS A N 1
ATOM 2815 C CA . LYS A 1 370 ? 10.464 -30.771 -9.926 1.00 30.06 373 LYS A CA 1
ATOM 2816 C C . LYS A 1 370 ? 9.480 -31.244 -10.998 1.00 32.76 373 LYS A C 1
ATOM 2817 O O . LYS A 1 370 ? 8.283 -31.232 -10.761 1.00 35.26 373 LYS A O 1
ATOM 2823 N N . MET A 1 371 ? 9.966 -31.686 -12.152 1.00 28.41 374 MET A N 1
ATOM 2824 C CA . MET A 1 371 ? 9.058 -32.043 -13.238 1.00 32.82 374 MET A CA 1
ATOM 2825 C C . MET A 1 371 ? 8.625 -33.501 -13.257 1.00 36.18 374 MET A C 1
ATOM 2826 O O . MET A 1 371 ? 9.444 -34.409 -13.290 1.00 34.30 374 MET A O 1
ATOM 2831 N N . VAL A 1 372 ? 7.315 -33.700 -13.262 1.00 29.82 375 VAL A N 1
ATOM 2832 C CA . VAL A 1 372 ? 6.736 -35.031 -13.213 1.00 32.31 375 VAL A CA 1
ATOM 2833 C C . VAL A 1 372 ? 5.838 -35.244 -14.424 1.00 28.39 375 VAL A C 1
ATOM 2834 O O . VAL A 1 372 ? 4.883 -34.503 -14.643 1.00 27.30 375 VAL A O 1
ATOM 2838 N N . VAL A 1 373 ? 6.154 -36.260 -15.219 1.00 30.71 376 VAL A N 1
ATOM 2839 C CA . VAL A 1 373 ? 5.406 -36.514 -16.440 1.00 28.62 376 VAL A CA 1
ATOM 2840 C C . VAL A 1 373 ? 4.023 -37.127 -16.181 1.00 34.15 376 VAL A C 1
ATOM 2841 O O . VAL A 1 373 ? 3.840 -37.922 -15.256 1.00 37.15 376 VAL A O 1
ATOM 2845 N N . THR A 1 374 ? 3.060 -36.745 -17.015 1.00 40.05 377 THR A N 1
ATOM 2846 C CA . THR A 1 374 ? 1.692 -37.254 -16.946 1.00 52.23 377 THR A CA 1
ATOM 2847 C C . THR A 1 374 ? 0.929 -36.674 -15.762 1.00 55.96 377 THR A C 1
ATOM 2848 O O . THR A 1 374 ? 0.449 -35.542 -15.821 1.00 52.07 377 THR A O 1
ATOM 2852 N N . ASN B 1 1 ? 24.135 38.024 -8.657 1.00 37.61 4 ASN B N 1
ATOM 2853 C CA . ASN B 1 1 ? 22.924 37.367 -8.179 1.00 40.72 4 ASN B CA 1
ATOM 2854 C C . ASN B 1 1 ? 23.175 35.891 -7.884 1.00 38.64 4 ASN B C 1
ATOM 2855 O O . ASN B 1 1 ? 24.241 35.355 -8.210 1.00 33.89 4 ASN B O 1
ATOM 2860 N N . SER B 1 2 ? 22.193 35.241 -7.267 1.00 35.94 5 SER B N 1
ATOM 2861 C CA . SER B 1 2 ? 22.327 33.837 -6.892 1.00 34.76 5 SER B CA 1
ATOM 2862 C C . SER B 1 2 ? 21.101 33.018 -7.292 1.00 36.06 5 SER B C 1
ATOM 2863 O O . SER B 1 2 ? 19.982 33.531 -7.366 1.00 38.12 5 SER B O 1
ATOM 2866 N N . ILE B 1 3 ? 21.328 31.737 -7.552 1.00 26.11 6 ILE B N 1
ATOM 2867 C CA . ILE B 1 3 ? 20.260 30.833 -7.940 1.00 19.83 6 ILE B CA 1
ATOM 2868 C C . ILE B 1 3 ? 20.312 29.640 -6.991 1.00 24.46 6 ILE B C 1
ATOM 2869 O O . ILE B 1 3 ? 21.378 29.075 -6.783 1.00 23.18 6 ILE B O 1
ATOM 2874 N N . GLN B 1 4 ? 19.172 29.274 -6.408 1.00 20.62 7 GLN B N 1
ATOM 2875 C CA . GLN B 1 4 ? 19.117 28.166 -5.459 1.00 21.71 7 GLN B CA 1
ATOM 2876 C C . GLN B 1 4 ? 19.081 26.809 -6.172 1.00 17.67 7 GLN B C 1
ATOM 2877 O O . GLN B 1 4 ? 18.334 26.631 -7.135 1.00 17.89 7 GLN B O 1
ATOM 2883 N N . ILE B 1 5 ? 19.896 25.858 -5.711 1.00 16.95 8 ILE B N 1
ATOM 2884 C CA . ILE B 1 5 ? 19.868 24.507 -6.264 1.00 16.07 8 ILE B CA 1
ATOM 2885 C C . ILE B 1 5 ? 19.827 23.486 -5.139 1.00 18.68 8 ILE B C 1
ATOM 2886 O O . ILE B 1 5 ? 20.203 23.793 -4.005 1.00 21.14 8 ILE B O 1
ATOM 2891 N N . GLY B 1 6 ? 19.361 22.280 -5.449 1.00 14.45 9 GLY B N 1
ATOM 2892 C CA . GLY B 1 6 ? 19.404 21.192 -4.489 1.00 14.14 9 GLY B CA 1
ATOM 2893 C C . GLY B 1 6 ? 20.626 20.330 -4.726 1.00 15.03 9 GLY B C 1
ATOM 2894 O O . GLY B 1 6 ? 21.139 20.260 -5.838 1.00 15.39 9 GLY B O 1
ATOM 2895 N N . GLY B 1 7 ? 21.104 19.687 -3.671 1.00 16.36 10 GLY B N 1
ATOM 2896 C CA . GLY B 1 7 ? 22.201 18.738 -3.785 1.00 14.73 10 GLY B CA 1
ATOM 2897 C C . GLY B 1 7 ? 21.893 17.534 -2.926 1.00 23.91 10 GLY B C 1
ATOM 2898 O O . GLY B 1 7 ? 21.855 17.652 -1.704 1.00 28.23 10 GLY B O 1
ATOM 2899 N N . LEU B 1 8 ? 21.671 16.388 -3.571 1.00 18.19 11 LEU B N 1
ATOM 2900 C CA . LEU B 1 8 ? 21.283 15.159 -2.893 1.00 24.46 11 LEU B CA 1
ATOM 2901 C C . LEU B 1 8 ? 22.392 14.117 -2.968 1.00 18.89 11 LEU B C 1
ATOM 2902 O O . LEU B 1 8 ? 22.603 13.500 -4.024 1.00 21.08 11 LEU B O 1
ATOM 2907 N N . PHE B 1 9 ? 23.053 13.910 -1.833 1.00 18.15 12 PHE B N 1
ATOM 2908 C CA . PHE B 1 9 ? 24.268 13.110 -1.747 1.00 18.55 12 PHE B CA 1
ATOM 2909 C C . PHE B 1 9 ? 24.079 11.820 -0.954 1.00 24.70 12 PHE B C 1
ATOM 2910 O O . PHE B 1 9 ? 23.541 11.837 0.148 1.00 35.88 12 PHE B O 1
ATOM 2918 N N . PRO B 1 10 ? 24.546 10.701 -1.516 1.00 20.80 13 PRO B N 1
ATOM 2919 C CA . PRO B 1 10 ? 24.441 9.418 -0.821 1.00 29.84 13 PRO B CA 1
ATOM 2920 C C . PRO B 1 10 ? 25.456 9.360 0.300 1.00 32.99 13 PRO B C 1
ATOM 2921 O O . PRO B 1 10 ? 26.468 10.063 0.270 1.00 24.12 13 PRO B O 1
ATOM 2925 N N . ARG B 1 11 ? 25.182 8.530 1.295 1.00 43.17 14 ARG B N 1
ATOM 2926 C CA . ARG B 1 11 ? 26.155 8.264 2.332 1.00 45.65 14 ARG B CA 1
ATOM 2927 C C . ARG B 1 11 ? 27.370 7.646 1.647 1.00 38.32 14 ARG B C 1
ATOM 2928 O O . ARG B 1 11 ? 27.225 6.788 0.777 1.00 32.80 14 ARG B O 1
ATOM 2936 N N . GLY B 1 12 ? 28.564 8.122 1.993 1.00 39.20 15 GLY B N 1
ATOM 2937 C CA . GLY B 1 12 ? 29.787 7.586 1.418 1.00 36.78 15 GLY B CA 1
ATOM 2938 C C . GLY B 1 12 ? 30.276 8.303 0.173 1.00 40.35 15 GLY B C 1
ATOM 2939 O O . GLY B 1 12 ? 31.277 7.908 -0.433 1.00 42.00 15 GLY B O 1
ATOM 2940 N N . ALA B 1 13 ? 29.572 9.355 -0.226 1.00 24.25 16 ALA B N 1
ATOM 2941 C CA . ALA B 1 13 ? 30.010 10.138 -1.375 1.00 22.79 16 ALA B CA 1
ATOM 2942 C C . ALA B 1 13 ? 30.761 11.348 -0.857 1.00 19.20 16 ALA B C 1
ATOM 2943 O O . ALA B 1 13 ? 30.479 12.486 -1.250 1.00 17.55 16 ALA B O 1
ATOM 2945 N N . ASP B 1 14 ? 31.717 11.090 0.037 1.00 16.41 17 ASP B N 1
ATOM 2946 C CA . ASP B 1 14 ? 32.467 12.158 0.691 1.00 15.77 17 ASP B CA 1
ATOM 2947 C C . ASP B 1 14 ? 33.324 12.937 -0.291 1.00 15.38 17 ASP B C 1
ATOM 2948 O O . ASP B 1 14 ? 33.305 14.165 -0.284 1.00 13.09 17 ASP B O 1
ATOM 2953 N N . GLN B 1 15 ? 34.084 12.233 -1.133 1.00 16.46 18 GLN B N 1
ATOM 2954 C CA . GLN B 1 15 ? 34.948 12.945 -2.073 1.00 11.81 18 GLN B CA 1
ATOM 2955 C C . GLN B 1 15 ? 34.121 13.708 -3.103 1.00 11.68 18 GLN B C 1
ATOM 2956 O O . GLN B 1 15 ? 34.525 14.774 -3.548 1.00 11.61 18 GLN B O 1
ATOM 2962 N N . GLU B 1 16 ? 32.982 13.145 -3.505 1.00 11.63 19 GLU B N 1
ATOM 2963 C CA . GLU B 1 16 ? 32.128 13.837 -4.467 1.00 10.77 19 GLU B CA 1
ATOM 2964 C C . GLU B 1 16 ? 31.611 15.137 -3.871 1.00 12.04 19 GLU B C 1
ATOM 2965 O O . GLU B 1 16 ? 31.565 16.160 -4.556 1.00 10.70 19 GLU B O 1
ATOM 2971 N N . TYR B 1 17 ? 31.249 15.109 -2.585 1.00 11.37 20 TYR B N 1
ATOM 2972 C CA . TYR B 1 17 ? 30.830 16.343 -1.929 1.00 13.08 20 TYR B CA 1
ATOM 2973 C C . TYR B 1 17 ? 31.984 17.366 -1.844 1.00 12.52 20 TYR B C 1
ATOM 2974 O O . TYR B 1 17 ? 31.787 18.564 -2.059 1.00 13.06 20 TYR B O 1
ATOM 2983 N N . SER B 1 18 ? 33.197 16.906 -1.556 1.00 11.66 21 SER B N 1
ATOM 2984 C CA . SER B 1 18 ? 34.328 17.827 -1.551 1.00 13.01 21 SER B CA 1
ATOM 2985 C C . SER B 1 18 ? 34.520 18.444 -2.927 1.00 12.02 21 SER B C 1
ATOM 2986 O O . SER B 1 18 ? 34.773 19.647 -3.064 1.00 11.56 21 SER B O 1
ATOM 2989 N N . ALA B 1 19 ? 34.388 17.620 -3.957 1.00 11.49 22 ALA B N 1
ATOM 2990 C CA . ALA B 1 19 ? 34.535 18.124 -5.316 1.00 10.26 22 ALA B CA 1
ATOM 2991 C C . ALA B 1 19 ? 33.436 19.136 -5.659 1.00 13.54 22 ALA B C 1
ATOM 2992 O O . ALA B 1 19 ? 33.677 20.118 -6.370 1.00 11.58 22 ALA B O 1
ATOM 2994 N N . PHE B 1 20 ? 32.229 18.880 -5.168 1.00 9.55 23 PHE B N 1
ATOM 2995 C CA . PHE B 1 20 ? 31.096 19.803 -5.347 1.00 11.13 23 PHE B CA 1
ATOM 2996 C C . PHE B 1 20 ? 31.416 21.146 -4.692 1.00 13.30 23 PHE B C 1
ATOM 2997 O O . PHE B 1 20 ? 31.242 22.201 -5.307 1.00 12.21 23 PHE B O 1
ATOM 3005 N N . ARG B 1 21 ? 31.880 21.109 -3.442 1.00 13.65 24 ARG B N 1
ATOM 3006 C CA . ARG B 1 21 ? 32.231 22.347 -2.736 1.00 12.53 24 ARG B CA 1
ATOM 3007 C C . ARG B 1 21 ? 33.356 23.112 -3.426 1.00 16.64 24 ARG B C 1
ATOM 3008 O O . ARG B 1 21 ? 33.310 24.337 -3.527 1.00 15.72 24 ARG B O 1
ATOM 3016 N N . VAL B 1 22 ? 34.379 22.393 -3.885 1.00 14.18 25 VAL B N 1
ATOM 3017 C CA . VAL B 1 22 ? 35.492 23.021 -4.601 1.00 13.33 25 VAL B CA 1
ATOM 3018 C C . VAL B 1 22 ? 35.016 23.639 -5.915 1.00 16.34 25 VAL B C 1
ATOM 3019 O O . VAL B 1 22 ? 35.428 24.744 -6.275 1.00 16.00 25 VAL B O 1
ATOM 3023 N N . GLY B 1 23 ? 34.115 22.941 -6.605 1.00 15.75 26 GLY B N 1
ATOM 3024 C CA . GLY B 1 23 ? 33.512 23.465 -7.822 1.00 11.30 26 GLY B CA 1
ATOM 3025 C C . GLY B 1 23 ? 32.754 24.758 -7.558 1.00 11.84 26 GLY B C 1
ATOM 3026 O O . GLY B 1 23 ? 32.852 25.715 -8.323 1.00 14.64 26 GLY B O 1
ATOM 3027 N N . MET B 1 24 ? 31.997 24.794 -6.468 1.00 13.07 27 MET B N 1
ATOM 3028 C CA . MET B 1 24 ? 31.222 25.986 -6.136 1.00 15.74 27 MET B CA 1
ATOM 3029 C C . MET B 1 24 ? 32.139 27.191 -5.954 1.00 22.52 27 MET B C 1
ATOM 3030 O O . MET B 1 24 ? 31.797 28.306 -6.344 1.00 18.11 27 MET B O 1
ATOM 3035 N N . VAL B 1 25 ? 33.309 26.967 -5.362 1.00 17.00 28 VAL B N 1
ATOM 3036 C CA . VAL B 1 25 ? 34.266 28.058 -5.191 1.00 16.00 28 VAL B CA 1
ATOM 3037 C C . VAL B 1 25 ? 34.870 28.443 -6.531 1.00 20.46 28 VAL B C 1
ATOM 3038 O O . VAL B 1 25 ? 34.895 29.620 -6.898 1.00 18.91 28 VAL B O 1
ATOM 3042 N N . GLN B 1 26 ? 35.345 27.448 -7.276 1.00 18.08 29 GLN B N 1
ATOM 3043 C CA . GLN B 1 26 ? 36.016 27.698 -8.548 1.00 19.12 29 GLN B CA 1
ATOM 3044 C C . GLN B 1 26 ? 35.163 28.490 -9.525 1.00 17.08 29 GLN B C 1
ATOM 3045 O O . GLN B 1 26 ? 35.652 29.423 -10.178 1.00 18.88 29 GLN B O 1
ATOM 3051 N N . PHE B 1 27 ? 33.888 28.115 -9.630 1.00 15.33 30 PHE B N 1
ATOM 3052 C CA . PHE B 1 27 ? 33.041 28.639 -10.688 1.00 15.84 30 PHE B CA 1
ATOM 3053 C C . PHE B 1 27 ? 32.148 29.789 -10.272 1.00 20.46 30 PHE B C 1
ATOM 3054 O O . PHE B 1 27 ? 31.448 30.356 -11.101 1.00 22.95 30 PHE B O 1
ATOM 3062 N N . SER B 1 28 ? 32.193 30.155 -8.995 1.00 21.20 31 SER B N 1
ATOM 3063 C CA . SER B 1 28 ? 31.461 31.340 -8.551 1.00 22.51 31 SER B CA 1
ATOM 3064 C C . SER B 1 28 ? 32.180 32.583 -9.043 1.00 27.97 31 SER B C 1
ATOM 3065 O O . SER B 1 28 ? 33.385 32.560 -9.284 1.00 27.75 31 SER B O 1
ATOM 3068 N N . THR B 1 29 ? 31.438 33.674 -9.190 1.00 29.99 32 THR B N 1
ATOM 3069 C CA . THR B 1 29 ? 32.053 34.966 -9.461 1.00 34.23 32 THR B CA 1
ATOM 3070 C C . THR B 1 29 ? 31.386 36.008 -8.579 1.00 30.41 32 THR B C 1
ATOM 3071 O O . THR B 1 29 ? 30.390 35.720 -7.913 1.00 34.34 32 THR B O 1
ATOM 3075 N N . SER B 1 30 ? 31.922 37.222 -8.576 1.00 33.63 33 SER B N 1
ATOM 3076 C CA . SER B 1 30 ? 31.312 38.285 -7.792 1.00 40.05 33 SER B CA 1
ATOM 3077 C C . SER B 1 30 ? 29.938 38.643 -8.361 1.00 36.30 33 SER B C 1
ATOM 3078 O O . SER B 1 30 ? 29.127 39.279 -7.694 1.00 39.70 33 SER B O 1
ATOM 3081 N N . GLU B 1 31 ? 29.670 38.206 -9.589 1.00 36.94 34 GLU B N 1
ATOM 3082 C CA . GLU B 1 31 ? 28.450 38.593 -10.294 1.00 37.50 34 GLU B CA 1
ATOM 3083 C C . GLU B 1 31 ? 27.395 37.497 -10.307 1.00 36.37 34 GLU B C 1
ATOM 3084 O O . GLU B 1 31 ? 26.215 37.769 -10.520 1.00 32.57 34 GLU B O 1
ATOM 3090 N N . PHE B 1 32 ? 27.817 36.254 -10.105 1.00 34.65 35 PHE B N 1
ATOM 3091 C CA . PHE B 1 32 ? 26.870 35.145 -10.085 1.00 31.97 35 PHE B CA 1
ATOM 3092 C C . PHE B 1 32 ? 27.379 33.939 -9.296 1.00 35.91 35 PHE B C 1
ATOM 3093 O O . PHE B 1 32 ? 28.540 33.539 -9.417 1.00 34.83 35 PHE B O 1
ATOM 3101 N N . ARG B 1 33 ? 26.496 33.360 -8.491 1.00 34.19 36 ARG B N 1
ATOM 3102 C CA . ARG B 1 33 ? 26.838 32.164 -7.728 1.00 33.87 36 ARG B CA 1
ATOM 3103 C C . ARG B 1 33 ? 25.622 31.257 -7.574 1.00 27.19 36 ARG B C 1
ATOM 3104 O O . ARG B 1 33 ? 24.479 31.706 -7.672 1.00 26.09 36 ARG B O 1
ATOM 3112 N N . LEU B 1 34 ? 25.885 29.976 -7.337 1.00 28.55 37 LEU B N 1
ATOM 3113 C CA . LEU B 1 34 ? 24.852 29.018 -6.990 1.00 30.94 37 LEU B CA 1
ATOM 3114 C C . LEU B 1 34 ? 24.754 28.914 -5.467 1.00 29.65 37 LEU B C 1
ATOM 3115 O O . LEU B 1 34 ? 25.766 28.957 -4.765 1.00 30.73 37 LEU B O 1
ATOM 3120 N N . THR B 1 35 ? 23.534 28.775 -4.960 1.00 23.98 38 THR B N 1
ATOM 3121 C CA . THR B 1 35 ? 23.310 28.579 -3.534 1.00 22.85 38 THR B CA 1
ATOM 3122 C C . THR B 1 35 ? 22.703 27.204 -3.297 1.00 18.82 38 THR B C 1
ATOM 3123 O O . THR B 1 35 ? 21.512 26.997 -3.516 1.00 23.37 38 THR B O 1
ATOM 3127 N N . PRO B 1 36 ? 23.528 26.246 -2.865 1.00 20.79 39 PRO B N 1
ATOM 3128 C CA . PRO B 1 36 ? 23.030 24.874 -2.750 1.00 16.08 39 PRO B CA 1
ATOM 3129 C C . PRO B 1 36 ? 22.380 24.581 -1.407 1.00 19.12 39 PRO B C 1
ATOM 3130 O O . PRO B 1 36 ? 22.734 25.171 -0.385 1.00 26.54 39 PRO B O 1
ATOM 3134 N N . HIS B 1 37 ? 21.429 23.657 -1.426 1.00 16.66 40 HIS B N 1
ATOM 3135 C CA . HIS B 1 37 ? 20.814 23.132 -0.222 1.00 22.47 40 HIS B CA 1
ATOM 3136 C C . HIS B 1 37 ? 21.024 21.631 -0.234 1.00 18.01 40 HIS B C 1
ATOM 3137 O O . HIS B 1 37 ? 20.524 20.934 -1.106 1.00 18.69 40 HIS B O 1
ATOM 3144 N N . ILE B 1 38 ? 21.801 21.145 0.726 1.00 18.15 41 ILE B N 1
ATOM 3145 C CA . ILE B 1 38 ? 22.308 19.778 0.685 1.00 19.48 41 ILE B CA 1
ATOM 3146 C C . ILE B 1 38 ? 21.524 18.834 1.594 1.00 23.99 41 ILE B C 1
ATOM 3147 O O . ILE B 1 38 ? 21.362 19.110 2.782 1.00 27.72 41 ILE B O 1
ATOM 3152 N N . ASP B 1 39 ? 21.036 17.733 1.026 1.00 23.79 42 ASP B N 1
ATOM 3153 C CA . ASP B 1 39 ? 20.375 16.675 1.797 1.00 28.25 42 ASP B CA 1
ATOM 3154 C C . ASP B 1 39 ? 21.194 15.409 1.663 1.00 24.52 42 ASP B C 1
ATOM 3155 O O . ASP B 1 39 ? 21.739 15.133 0.598 1.00 23.56 42 ASP B O 1
ATOM 3160 N N . ASN B 1 40 ? 21.279 14.612 2.722 1.00 18.72 43 ASN B N 1
ATOM 3161 C CA . ASN B 1 40 ? 22.086 13.399 2.639 1.00 18.78 43 ASN B CA 1
ATOM 3162 C C . ASN B 1 40 ? 21.228 12.167 2.863 1.00 35.89 43 ASN B C 1
ATOM 3163 O O . ASN B 1 40 ? 20.668 12.000 3.944 1.00 34.76 43 ASN B O 1
ATOM 3168 N N . LEU B 1 41 ? 21.135 11.303 1.851 1.00 29.75 44 LEU B N 1
ATOM 3169 C CA . LEU B 1 41 ? 20.095 10.269 1.836 1.00 39.57 44 LEU B CA 1
ATOM 3170 C C . LEU B 1 41 ? 20.563 8.882 1.405 1.00 30.64 44 LEU B C 1
ATOM 3171 O O . LEU B 1 41 ? 21.600 8.737 0.754 1.00 19.42 44 LEU B O 1
ATOM 3176 N N . GLU B 1 42 ? 19.773 7.868 1.769 1.00 26.56 45 GLU B N 1
ATOM 3177 C CA . GLU B 1 42 ? 20.003 6.496 1.341 1.00 22.22 45 GLU B CA 1
ATOM 3178 C C . GLU B 1 42 ? 19.430 6.373 -0.068 1.00 19.40 45 GLU B C 1
ATOM 3179 O O . GLU B 1 42 ? 18.212 6.251 -0.238 1.00 16.04 45 GLU B O 1
ATOM 3185 N N . VAL B 1 43 ? 20.301 6.433 -1.076 1.00 15.42 46 VAL B N 1
ATOM 3186 C CA . VAL B 1 43 ? 19.832 6.429 -2.460 1.00 13.87 46 VAL B CA 1
ATOM 3187 C C . VAL B 1 43 ? 19.132 5.135 -2.879 1.00 13.81 46 VAL B C 1
ATOM 3188 O O . VAL B 1 43 ? 18.366 5.129 -3.838 1.00 17.57 46 VAL B O 1
ATOM 3192 N N . ALA B 1 44 ? 19.396 4.039 -2.175 1.00 15.41 47 ALA B N 1
ATOM 3193 C CA . ALA B 1 44 ? 18.729 2.775 -2.503 1.00 18.05 47 ALA B CA 1
ATOM 3194 C C . ALA B 1 44 ? 17.271 2.717 -2.040 1.00 16.33 47 ALA B C 1
ATOM 3195 O O . ALA B 1 44 ? 16.548 1.787 -2.400 1.00 16.85 47 ALA B O 1
ATOM 3197 N N . ASN B 1 45 ? 16.843 3.705 -1.254 1.00 13.28 48 ASN B N 1
ATOM 3198 C CA . ASN B 1 45 ? 15.522 3.695 -0.629 1.00 14.36 48 ASN B CA 1
ATOM 3199 C C . ASN B 1 45 ? 14.635 4.699 -1.356 1.00 15.97 48 ASN B C 1
ATOM 3200 O O . ASN B 1 45 ? 14.818 5.906 -1.209 1.00 13.22 48 ASN B O 1
ATOM 3205 N N . SER B 1 46 ? 13.701 4.202 -2.169 1.00 12.45 49 SER B N 1
ATOM 3206 C CA . SER B 1 46 ? 12.918 5.086 -3.033 1.00 10.90 49 SER B CA 1
ATOM 3207 C C . SER B 1 46 ? 12.022 6.020 -2.231 1.00 12.54 49 SER B C 1
ATOM 3208 O O . SER B 1 46 ? 11.751 7.137 -2.660 1.00 12.64 49 SER B O 1
ATOM 3211 N N . PHE B 1 47 ? 11.556 5.566 -1.067 1.00 11.51 50 PHE B N 1
ATOM 3212 C CA . PHE B 1 47 ? 10.742 6.443 -0.221 1.00 11.97 50 PHE B CA 1
ATOM 3213 C C . PHE B 1 47 ? 11.591 7.647 0.227 1.00 13.34 50 PHE B C 1
ATOM 3214 O O . PHE B 1 47 ? 11.150 8.794 0.147 1.00 14.67 50 PHE B O 1
ATOM 3222 N N . ALA B 1 48 ? 12.822 7.381 0.663 1.00 12.33 51 ALA B N 1
ATOM 3223 C CA . ALA B 1 48 ? 13.707 8.446 1.133 1.00 13.43 51 ALA B CA 1
ATOM 3224 C C . ALA B 1 48 ? 14.107 9.377 -0.011 1.00 14.27 51 ALA B C 1
ATOM 3225 O O . ALA B 1 48 ? 14.224 10.581 0.186 1.00 13.76 51 ALA B O 1
ATOM 3227 N N . VAL B 1 49 ? 14.324 8.816 -1.197 1.00 11.81 52 VAL B N 1
ATOM 3228 C CA . VAL B 1 49 ? 14.656 9.614 -2.374 1.00 11.52 52 VAL B CA 1
ATOM 3229 C C . VAL B 1 49 ? 13.476 10.508 -2.760 1.00 13.12 52 VAL B C 1
ATOM 3230 O O . VAL B 1 49 ? 13.646 11.667 -3.117 1.00 13.92 52 VAL B O 1
ATOM 3234 N N . THR B 1 50 ? 12.273 9.954 -2.679 1.00 11.31 53 THR B N 1
ATOM 3235 C CA . THR B 1 50 ? 11.078 10.728 -2.951 1.00 12.41 53 THR B CA 1
ATOM 3236 C C . THR B 1 50 ? 11.002 11.882 -1.980 1.00 12.76 53 THR B C 1
ATOM 3237 O O . THR B 1 50 ? 10.709 13.017 -2.373 1.00 14.72 53 THR B O 1
ATOM 3241 N N . ASN B 1 51 ? 11.234 11.612 -0.700 1.00 12.18 54 ASN B N 1
ATOM 3242 C CA A ASN B 1 51 ? 11.159 12.666 0.310 0.49 14.21 54 ASN B CA 1
ATOM 3243 C CA B ASN B 1 51 ? 11.139 12.673 0.295 0.51 14.12 54 ASN B CA 1
ATOM 3244 C C . ASN B 1 51 ? 12.151 13.783 0.015 1.00 16.34 54 ASN B C 1
ATOM 3245 O O . ASN B 1 51 ? 11.822 14.958 0.097 1.00 16.68 54 ASN B O 1
ATOM 3254 N N . ALA B 1 52 ? 13.374 13.401 -0.334 1.00 14.48 55 ALA B N 1
ATOM 3255 C CA . ALA B 1 52 ? 14.419 14.392 -0.583 1.00 14.70 55 ALA B CA 1
ATOM 3256 C C . ALA B 1 52 ? 14.125 15.238 -1.809 1.00 16.57 55 ALA B C 1
ATOM 3257 O O . AL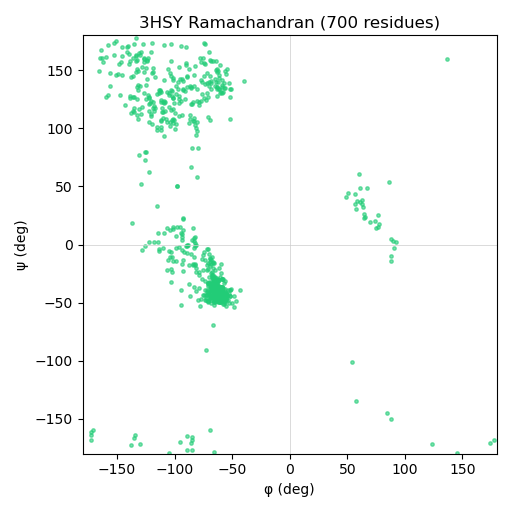A B 1 52 ? 14.275 16.462 -1.783 1.00 17.44 55 ALA B O 1
ATOM 3259 N N . PHE B 1 53 ? 13.714 14.583 -2.886 1.00 12.30 56 PHE B N 1
ATOM 3260 C CA . PHE B 1 53 ? 13.442 15.266 -4.136 1.00 12.20 56 PHE B CA 1
ATOM 3261 C C . PHE B 1 53 ? 12.291 16.231 -3.918 1.00 17.05 56 PHE B C 1
ATOM 3262 O O . PHE B 1 53 ? 12.338 17.373 -4.361 1.00 16.19 56 PHE B O 1
ATOM 3270 N N . CYS B 1 54 ? 11.255 15.767 -3.229 1.00 18.82 57 CYS B N 1
ATOM 3271 C CA . CYS B 1 54 ? 10.067 16.587 -3.042 1.00 16.91 57 CYS B CA 1
ATOM 3272 C C . CYS B 1 54 ? 10.335 17.774 -2.131 1.00 15.06 57 CYS B C 1
ATOM 3273 O O . CYS B 1 54 ? 9.754 18.840 -2.313 1.00 16.31 57 CYS B O 1
ATOM 3276 N N . SER B 1 55 ? 11.206 17.591 -1.151 1.00 12.77 58 SER B N 1
ATOM 3277 C CA A SER B 1 55 ? 11.575 18.695 -0.278 0.65 18.25 58 SER B CA 1
ATOM 3278 C CA B SER B 1 55 ? 11.597 18.685 -0.266 0.35 18.25 58 SER B CA 1
ATOM 3279 C C . SER B 1 55 ? 12.313 19.784 -1.058 1.00 20.30 58 SER B C 1
ATOM 3280 O O . SER B 1 55 ? 12.111 20.981 -0.820 1.00 15.11 58 SER B O 1
ATOM 3285 N N . GLN B 1 56 ? 13.149 19.380 -2.008 1.00 13.34 59 GLN B N 1
ATOM 3286 C CA . GLN B 1 56 ? 13.841 20.357 -2.866 1.00 13.68 59 GLN B CA 1
ATOM 3287 C C . GLN B 1 56 ? 12.865 21.078 -3.789 1.00 17.04 59 GLN B C 1
ATOM 3288 O O . GLN B 1 56 ? 12.942 22.293 -3.962 1.00 15.52 59 GLN B O 1
ATOM 3294 N N . PHE B 1 57 ? 11.962 20.318 -4.401 1.00 15.46 60 PHE B N 1
ATOM 3295 C CA . PHE B 1 57 ? 10.871 20.886 -5.192 1.00 18.22 60 PHE B CA 1
ATOM 3296 C C . PHE B 1 57 ? 10.115 21.931 -4.372 1.00 17.10 60 PHE B C 1
ATOM 3297 O O . PHE B 1 57 ? 9.803 23.010 -4.870 1.00 18.20 60 PHE B O 1
ATOM 3305 N N . SER B 1 58 ? 9.835 21.603 -3.113 1.00 13.87 61 SER B N 1
ATOM 3306 C CA . SER B 1 58 ? 9.101 22.494 -2.211 1.00 16.03 61 SER B CA 1
ATOM 3307 C C . SER B 1 58 ? 9.841 23.802 -1.986 1.00 17.56 61 SER B C 1
ATOM 3308 O O . SER B 1 58 ? 9.232 24.877 -1.958 1.00 19.28 61 SER B O 1
ATOM 3311 N N . ARG B 1 59 ? 11.154 23.705 -1.816 1.00 13.69 62 ARG B N 1
ATOM 3312 C CA . ARG B 1 59 ? 11.983 24.882 -1.546 1.00 14.44 62 ARG B CA 1
ATOM 3313 C C . ARG B 1 59 ? 12.038 25.827 -2.745 1.00 18.98 62 ARG B C 1
ATOM 3314 O O . ARG B 1 59 ? 12.317 27.020 -2.590 1.00 22.89 62 ARG B O 1
ATOM 3322 N N . GLY B 1 60 ? 11.786 25.294 -3.939 1.00 21.00 63 GLY B N 1
ATOM 3323 C CA . GLY B 1 60 ? 11.756 26.107 -5.148 1.00 23.79 63 GLY B CA 1
ATOM 3324 C C . GLY B 1 60 ? 13.113 26.300 -5.811 1.00 28.27 63 GLY B C 1
ATOM 3325 O O . GLY B 1 60 ? 13.528 27.422 -6.077 1.00 48.61 63 GLY B O 1
ATOM 3326 N N . VAL B 1 61 ? 13.797 25.198 -6.090 1.00 19.84 64 VAL B N 1
ATOM 3327 C CA . VAL B 1 61 ? 15.134 25.226 -6.672 1.00 16.17 64 VAL B CA 1
ATOM 3328 C C . VAL B 1 61 ? 15.078 25.222 -8.189 1.00 20.39 64 VAL B C 1
ATOM 3329 O O . VAL B 1 61 ? 14.097 24.756 -8.780 1.00 19.79 64 VAL B O 1
ATOM 3333 N N . TYR B 1 62 ? 16.129 25.761 -8.806 1.00 19.30 65 TYR B N 1
ATOM 3334 C CA . TYR B 1 62 ? 16.257 25.794 -10.263 1.00 18.49 65 TYR B CA 1
ATOM 3335 C C . TYR B 1 62 ? 16.639 24.435 -10.822 1.00 19.30 65 TYR B C 1
ATOM 3336 O O . TYR B 1 62 ? 16.317 24.107 -11.969 1.00 18.99 65 TYR B O 1
ATOM 3345 N N . ALA B 1 63 ? 17.356 23.658 -10.020 1.00 17.86 66 ALA B N 1
ATOM 3346 C CA . ALA B 1 63 ? 17.766 22.322 -10.428 1.00 14.57 66 ALA B CA 1
ATOM 3347 C C . ALA B 1 63 ? 18.179 21.529 -9.200 1.00 13.21 66 ALA B C 1
ATOM 3348 O O . ALA B 1 63 ? 18.464 22.098 -8.154 1.00 13.80 66 ALA B O 1
ATOM 3350 N N . ILE B 1 64 ? 18.187 20.213 -9.340 1.00 9.89 67 ILE B N 1
ATOM 3351 C CA . ILE B 1 64 ? 18.679 19.358 -8.279 1.00 7.92 67 ILE B CA 1
ATOM 3352 C C . ILE B 1 64 ? 19.867 18.585 -8.833 1.00 11.20 67 ILE B C 1
ATOM 3353 O O . ILE B 1 64 ? 19.743 17.901 -9.845 1.00 13.29 67 ILE B O 1
ATOM 3358 N N . PHE B 1 65 ? 21.016 18.722 -8.179 1.00 11.25 68 PHE B N 1
ATOM 3359 C CA . PHE B 1 65 ? 22.146 17.849 -8.448 1.00 11.40 68 PHE B CA 1
ATOM 3360 C C . PHE B 1 65 ? 22.065 16.670 -7.512 1.00 11.84 68 PHE B C 1
ATOM 3361 O O . PHE B 1 65 ? 21.880 16.854 -6.316 1.00 12.76 68 PHE B O 1
ATOM 3369 N N . GLY B 1 66 ? 22.215 15.457 -8.024 1.00 10.79 69 GLY B N 1
ATOM 3370 C CA . GLY B 1 66 ? 22.176 14.326 -7.123 1.00 13.85 69 GLY B CA 1
ATOM 3371 C C . GLY B 1 66 ? 22.526 13.000 -7.754 1.00 11.64 69 GLY B C 1
ATOM 3372 O O . GLY B 1 66 ? 23.032 12.928 -8.877 1.00 11.00 69 GLY B O 1
ATOM 3373 N N . PHE B 1 67 ? 22.255 11.945 -6.994 1.00 8.17 70 PHE B N 1
ATOM 3374 C CA . PHE B 1 67 ? 22.602 10.588 -7.377 1.00 10.58 70 PHE B CA 1
ATOM 3375 C C . PHE B 1 67 ? 21.370 9.681 -7.310 1.00 12.07 70 PHE B C 1
ATOM 3376 O O . PHE B 1 67 ? 20.408 9.962 -6.578 1.00 13.26 70 PHE B O 1
ATOM 3384 N N . TYR B 1 68 ? 21.404 8.579 -8.058 1.00 9.92 71 TYR B N 1
ATOM 3385 C CA . TYR B 1 68 ? 20.401 7.525 -7.895 1.00 10.89 71 TYR B CA 1
ATOM 3386 C C . TYR B 1 68 ? 21.056 6.165 -8.015 1.00 12.14 71 TYR B C 1
ATOM 3387 O O . TYR B 1 68 ? 22.236 6.062 -8.351 1.00 14.56 71 TYR B O 1
ATOM 3396 N N . ASP B 1 69 ? 20.319 5.106 -7.711 1.00 9.81 72 ASP B N 1
ATOM 3397 C CA . ASP B 1 69 ? 20.851 3.800 -8.068 1.00 14.21 72 ASP B CA 1
ATOM 3398 C C . ASP B 1 69 ? 19.787 3.020 -8.799 1.00 11.57 72 ASP B C 1
ATOM 3399 O O . ASP B 1 69 ? 18.743 3.583 -9.149 1.00 13.13 72 ASP B O 1
ATOM 3404 N N . LYS B 1 70 ? 20.058 1.743 -9.044 1.00 12.84 73 LYS B N 1
ATOM 3405 C CA . LYS B 1 70 ? 19.140 0.886 -9.788 1.00 13.47 73 LYS B CA 1
ATOM 3406 C C . LYS B 1 70 ? 17.732 0.934 -9.208 1.00 16.60 73 LYS B C 1
ATOM 3407 O O . LYS B 1 70 ? 16.739 0.943 -9.946 1.00 14.94 73 LYS B O 1
ATOM 3413 N N . LYS B 1 71 ? 17.646 0.967 -7.878 1.00 10.93 74 LYS B N 1
ATOM 3414 C CA . LYS B 1 71 ? 16.354 0.888 -7.209 1.00 13.17 74 LYS B CA 1
ATOM 3415 C C . LYS B 1 71 ? 15.586 2.214 -7.213 1.00 15.19 74 LYS B C 1
ATOM 3416 O O . LYS B 1 71 ? 14.358 2.216 -7.082 1.00 16.11 74 LYS B O 1
ATOM 3422 N N . SER B 1 72 ? 16.300 3.332 -7.350 1.00 10.28 75 SER B N 1
ATOM 3423 C CA . SER B 1 72 ? 15.659 4.652 -7.241 1.00 11.19 75 SER B CA 1
ATOM 3424 C C . SER B 1 72 ? 15.633 5.476 -8.517 1.00 9.87 75 SER B C 1
ATOM 3425 O O . SER B 1 72 ? 15.045 6.561 -8.536 1.00 10.48 75 SER B O 1
ATOM 3428 N N . VAL B 1 73 ? 16.256 4.982 -9.581 1.00 10.44 76 VAL B N 1
ATOM 3429 C CA . VAL B 1 73 ? 16.319 5.766 -10.814 1.00 8.72 76 VAL B CA 1
ATOM 3430 C C . VAL B 1 73 ? 14.918 6.085 -11.358 1.00 11.85 76 VAL B C 1
ATOM 3431 O O . VAL B 1 73 ? 14.688 7.176 -11.852 1.00 11.11 76 VAL B O 1
ATOM 3435 N N . ASN B 1 74 ? 13.968 5.153 -11.231 1.00 11.54 77 ASN B N 1
ATOM 3436 C CA . ASN B 1 74 ? 12.617 5.427 -11.719 1.00 13.17 77 ASN B CA 1
ATOM 3437 C C . ASN B 1 74 ? 11.875 6.497 -10.923 1.00 11.83 77 ASN B C 1
ATOM 3438 O O . ASN B 1 74 ? 11.034 7.225 -11.460 1.00 13.13 77 ASN B O 1
ATOM 3443 N N . THR B 1 75 ? 12.152 6.572 -9.630 1.00 10.29 78 THR B N 1
ATOM 3444 C CA . THR B 1 75 ? 11.621 7.682 -8.844 1.00 10.88 78 THR B CA 1
ATOM 3445 C C . THR B 1 75 ? 12.113 9.017 -9.408 1.00 12.28 78 THR B C 1
ATOM 3446 O O . THR B 1 75 ? 11.334 9.954 -9.610 1.00 9.88 78 THR B O 1
ATOM 3450 N N . ILE B 1 76 ? 13.415 9.112 -9.649 1.00 13.35 79 ILE B N 1
ATOM 3451 C CA . ILE B 1 76 ? 13.989 10.368 -10.143 1.00 9.55 79 ILE B CA 1
ATOM 3452 C C . ILE B 1 76 ? 13.422 10.736 -11.509 1.00 13.21 79 ILE B C 1
ATOM 3453 O O . ILE B 1 76 ? 12.968 11.863 -11.715 1.00 13.39 79 ILE B O 1
ATOM 3458 N N . THR B 1 77 ? 13.426 9.788 -12.441 1.00 12.57 80 THR B N 1
ATOM 3459 C CA . THR B 1 77 ? 12.957 10.098 -13.783 1.00 10.07 80 THR B CA 1
ATOM 3460 C C . THR B 1 77 ? 11.474 10.463 -13.803 1.00 11.98 80 THR B C 1
ATOM 3461 O O . THR B 1 77 ? 11.065 11.393 -14.502 1.00 12.09 80 THR B O 1
ATOM 3465 N N . SER B 1 78 ? 10.663 9.735 -13.042 1.00 12.05 81 SER B N 1
ATOM 3466 C CA . SER B 1 78 ? 9.234 10.025 -13.037 1.00 12.12 81 SER B CA 1
ATOM 3467 C C . SER B 1 78 ? 8.947 11.358 -12.340 1.00 12.41 81 SER B C 1
ATOM 3468 O O . SER B 1 78 ? 8.135 12.140 -12.817 1.00 10.72 81 SER B O 1
ATOM 3471 N N . PHE B 1 79 ? 9.608 11.623 -11.214 1.00 10.95 82 PHE B N 1
ATOM 3472 C CA . PHE B 1 79 ? 9.374 12.885 -10.512 1.00 8.55 82 PHE B CA 1
ATOM 3473 C C . PHE B 1 79 ? 9.892 14.111 -11.269 1.00 10.90 82 PHE B C 1
ATOM 3474 O O . PHE B 1 79 ? 9.215 15.133 -11.334 1.00 12.32 82 PHE B O 1
ATOM 3482 N N A CYS B 1 80 ? 11.081 14.021 -11.844 0.51 13.18 83 CYS B N 1
ATOM 3483 N N B CYS B 1 80 ? 11.091 14.001 -11.836 0.49 12.91 83 CYS B N 1
ATOM 3484 C CA A CYS B 1 80 ? 11.583 15.184 -12.559 0.51 13.18 83 CYS B CA 1
ATOM 3485 C CA B CYS B 1 80 ? 11.637 15.071 -12.669 0.49 14.54 83 CYS B CA 1
ATOM 3486 C C A CYS B 1 80 ? 10.801 15.410 -13.870 0.51 13.66 83 CYS B C 1
ATOM 3487 C C B CYS B 1 80 ? 10.694 15.390 -13.792 0.49 14.43 83 CYS B C 1
ATOM 3488 O O A CYS B 1 80 ? 10.613 16.553 -14.286 0.51 13.71 83 CYS B O 1
ATOM 3489 O O B CYS B 1 80 ? 10.352 16.546 -14.042 0.49 12.84 83 CYS B O 1
ATOM 3494 N N . GLY B 1 81 ? 10.304 14.333 -14.488 1.00 14.03 84 GLY B N 1
ATOM 3495 C CA . GLY B 1 81 ? 9.470 14.455 -15.667 1.00 15.19 84 GLY B CA 1
ATOM 3496 C C . GLY B 1 81 ? 8.094 15.018 -15.372 1.00 14.86 84 GLY B C 1
ATOM 3497 O O . GLY B 1 81 ? 7.518 15.764 -16.175 1.00 14.58 84 GLY B O 1
ATOM 3498 N N . THR B 1 82 ? 7.551 14.668 -14.211 1.00 12.61 85 THR B N 1
ATOM 3499 C CA . THR B 1 82 ? 6.227 15.139 -13.822 1.00 14.21 85 THR B CA 1
ATOM 3500 C C . THR B 1 82 ? 6.261 16.563 -13.283 1.00 13.46 85 THR B C 1
ATOM 3501 O O . THR B 1 82 ? 5.442 17.414 -13.670 1.00 12.88 85 THR B O 1
ATOM 3505 N N . LEU B 1 83 ? 7.194 16.830 -12.371 1.00 11.49 86 LEU B N 1
ATOM 3506 C CA . LEU B 1 83 ? 7.233 18.140 -11.716 1.00 13.20 86 LEU B CA 1
ATOM 3507 C C . LEU B 1 83 ? 7.939 19.208 -12.543 1.00 12.24 86 LEU B C 1
ATOM 3508 O O . LEU B 1 83 ? 7.812 20.400 -12.255 1.00 12.97 86 LEU B O 1
ATOM 3513 N N . HIS B 1 84 ? 8.702 18.767 -13.546 1.00 10.62 87 HIS B N 1
ATOM 3514 C CA . HIS B 1 84 ? 9.417 19.644 -14.470 1.00 9.91 87 HIS B CA 1
ATOM 3515 C C . HIS B 1 84 ? 10.518 20.408 -13.765 1.00 12.40 87 HIS B C 1
ATOM 3516 O O . HIS B 1 84 ? 10.644 21.619 -13.910 1.00 13.77 87 HIS B O 1
ATOM 3523 N N . VAL B 1 85 ? 11.316 19.654 -13.009 1.00 12.62 88 VAL B N 1
ATOM 3524 C CA . VAL B 1 85 ? 12.489 20.165 -12.320 1.00 13.13 88 VAL B CA 1
ATOM 3525 C C . VAL B 1 85 ? 13.675 19.360 -12.822 1.00 12.75 88 VAL B C 1
ATOM 3526 O O . VAL B 1 85 ? 13.646 18.137 -12.778 1.00 13.05 88 VAL B O 1
ATOM 3530 N N . SER B 1 86 ? 14.705 20.049 -13.304 1.00 13.54 89 SER B N 1
ATOM 3531 C CA . SER B 1 86 ? 15.854 19.366 -13.886 1.00 11.12 89 SER B CA 1
ATOM 3532 C C . SER B 1 86 ? 16.735 18.713 -12.834 1.00 12.17 89 SER B C 1
ATOM 3533 O O . SER B 1 86 ? 17.042 19.329 -11.813 1.00 12.36 89 SER B O 1
ATOM 3536 N N . PHE B 1 87 ? 17.186 17.493 -13.133 1.00 9.50 90 PHE B N 1
ATOM 3537 C CA . PHE B 1 87 ? 18.058 16.736 -12.239 1.00 12.60 90 PHE B CA 1
ATOM 3538 C C . PHE B 1 87 ? 19.347 16.450 -13.008 1.00 13.06 90 PHE B C 1
ATOM 3539 O O . PHE B 1 87 ? 19.303 15.906 -14.112 1.00 13.86 90 PHE B O 1
ATOM 3547 N N . ILE B 1 88 ? 20.480 16.874 -12.448 1.00 10.96 91 ILE B N 1
ATOM 3548 C CA . ILE B 1 88 ? 21.787 16.691 -13.086 1.00 10.98 91 ILE B CA 1
ATOM 3549 C C . ILE B 1 88 ? 22.585 15.724 -12.220 1.00 12.50 91 ILE B C 1
ATOM 3550 O O . ILE B 1 88 ? 22.599 15.861 -11.005 1.00 11.78 91 ILE B O 1
ATOM 3555 N N . THR B 1 89 ? 23.208 14.715 -12.832 1.00 9.76 92 THR B N 1
ATOM 3556 C CA . THR B 1 89 ? 23.699 13.582 -12.044 1.00 9.81 92 THR B CA 1
ATOM 3557 C C . THR B 1 89 ? 24.936 12.941 -12.642 1.00 12.22 92 THR B C 1
ATOM 3558 O O . THR B 1 89 ? 25.079 12.879 -13.859 1.00 12.02 92 THR B O 1
ATOM 3562 N N . PRO B 1 90 ? 25.832 12.436 -11.782 1.00 10.19 93 PRO B N 1
ATOM 3563 C CA . PRO B 1 90 ? 26.937 11.622 -12.291 1.00 9.34 93 PRO B CA 1
ATOM 3564 C C . PRO B 1 90 ? 26.634 10.124 -12.275 1.00 12.12 93 PRO B C 1
ATOM 3565 O O . PRO B 1 90 ? 27.542 9.336 -12.521 1.00 11.04 93 PRO B O 1
ATOM 3569 N N . SER B 1 91 ? 25.387 9.745 -11.995 1.00 11.52 94 SER B N 1
ATOM 3570 C CA . SER B 1 91 ? 25.035 8.328 -11.857 1.00 9.20 94 SER B CA 1
ATOM 3571 C C . SER B 1 91 ? 24.973 7.634 -13.210 1.00 11.93 94 SER B C 1
ATOM 3572 O O . SER B 1 91 ? 25.103 8.280 -14.245 1.00 11.14 94 SER B O 1
ATOM 3575 N N . PHE B 1 92 ? 24.799 6.314 -13.199 1.00 10.98 95 PHE B N 1
ATOM 3576 C CA A PHE B 1 92 ? 24.797 5.552 -14.446 0.50 12.98 95 PHE B CA 1
ATOM 3577 C CA B PHE B 1 92 ? 24.794 5.548 -14.443 0.50 12.99 95 PHE B CA 1
ATOM 3578 C C . PHE B 1 92 ? 23.712 6.088 -15.372 1.00 20.19 95 PHE B C 1
ATOM 3579 O O . PHE B 1 92 ? 22.583 6.315 -14.943 1.00 17.34 95 PHE B O 1
ATOM 3594 N N . PRO B 1 93 ? 24.052 6.305 -16.658 1.00 14.11 96 PRO B N 1
ATOM 3595 C CA . PRO B 1 93 ? 23.054 6.862 -17.580 1.00 12.73 96 PRO B CA 1
ATOM 3596 C C . PRO B 1 93 ? 21.968 5.836 -17.920 1.00 15.46 96 PRO B C 1
ATOM 3597 O O . PRO B 1 93 ? 22.216 4.632 -17.939 1.00 18.54 96 PRO B O 1
ATOM 3601 N N . THR B 1 94 ? 20.752 6.306 -18.138 1.00 18.41 97 THR B N 1
ATOM 3602 C CA . THR B 1 94 ? 19.643 5.383 -18.366 1.00 21.49 97 THR B CA 1
ATOM 3603 C C . THR B 1 94 ? 19.629 4.953 -19.815 1.00 24.56 97 THR B C 1
ATOM 3604 O O . THR B 1 94 ? 19.947 5.736 -20.697 1.00 26.96 97 THR B O 1
ATOM 3608 N N . ASP B 1 95 ? 19.236 3.705 -20.056 1.00 40.20 98 ASP B N 1
ATOM 3609 C CA . ASP B 1 95 ? 19.216 3.158 -21.409 1.00 46.71 98 ASP B CA 1
ATOM 3610 C C . ASP B 1 95 ? 18.249 3.902 -22.326 1.00 46.96 98 ASP B C 1
ATOM 3611 O O . ASP B 1 95 ? 18.557 4.140 -23.494 1.00 47.77 98 ASP B O 1
ATOM 3616 N N . GLY B 1 96 ? 17.087 4.270 -21.792 1.00 33.39 99 GLY B N 1
ATOM 3617 C CA . GLY B 1 96 ? 16.079 4.964 -22.574 1.00 38.41 99 GLY B CA 1
ATOM 3618 C C . GLY B 1 96 ? 16.117 6.475 -22.437 1.00 41.14 99 GLY B C 1
ATOM 3619 O O . GLY B 1 96 ? 17.047 7.036 -21.859 1.00 37.76 99 GLY B O 1
ATOM 3620 N N . THR B 1 97 ? 15.086 7.127 -22.968 1.00 31.75 100 THR B N 1
ATOM 3621 C CA . THR B 1 97 ? 14.965 8.583 -22.963 1.00 37.38 100 THR B CA 1
ATOM 3622 C C . THR B 1 97 ? 14.087 9.110 -21.820 1.00 28.98 100 THR B C 1
ATOM 3623 O O . THR B 1 97 ? 13.041 8.546 -21.523 1.00 32.40 100 THR B O 1
ATOM 3627 N N A HIS B 1 98 ? 14.518 10.234 -21.255 0.41 19.68 101 HIS B N 1
ATOM 3628 N N B HIS B 1 98 ? 14.532 10.177 -21.155 0.59 17.54 101 HIS B N 1
ATOM 3629 C CA A HIS B 1 98 ? 13.978 10.808 -20.037 0.41 19.86 101 HIS B CA 1
ATOM 3630 C CA B HIS B 1 98 ? 13.786 10.757 -20.038 0.59 19.90 101 HIS B CA 1
ATOM 3631 C C A HIS B 1 98 ? 14.114 12.317 -20.129 0.41 17.93 101 HIS B C 1
ATOM 3632 C C B HIS B 1 98 ? 14.039 12.245 -19.888 0.59 18.04 101 HIS B C 1
ATOM 3633 O O A HIS B 1 98 ? 15.225 12.817 -20.254 0.41 19.08 101 HIS B O 1
ATOM 3634 O O B HIS B 1 98 ? 15.151 12.659 -19.563 0.59 18.73 101 HIS B O 1
ATOM 3647 N N . PRO B 1 99 ? 12.993 13.051 -20.084 1.00 15.06 102 PRO B N 1
ATOM 3648 C CA . PRO B 1 99 ? 13.122 14.513 -20.032 1.00 18.88 102 PRO B CA 1
ATOM 3649 C C . PRO B 1 99 ? 13.492 15.000 -18.631 1.00 14.97 102 PRO B C 1
ATOM 3650 O O . PRO B 1 99 ? 13.216 14.312 -17.649 1.00 16.30 102 PRO B O 1
ATOM 3654 N N . PHE B 1 100 ? 14.129 16.167 -18.571 1.00 12.01 103 PHE B N 1
ATOM 3655 C CA . PHE B 1 100 ? 14.488 16.809 -17.308 1.00 11.87 103 PHE B CA 1
ATOM 3656 C C . PHE B 1 100 ? 15.592 16.070 -16.566 1.00 14.50 103 PHE B C 1
ATOM 3657 O O . PHE B 1 100 ? 15.787 16.277 -15.377 1.00 12.83 103 PHE B O 1
ATOM 3665 N N . VAL B 1 101 ? 16.334 15.239 -17.288 1.00 12.42 104 VAL B N 1
ATOM 3666 C CA . VAL B 1 101 ? 17.517 14.588 -16.722 1.00 14.38 104 VAL B CA 1
ATOM 3667 C C . VAL B 1 101 ? 18.761 14.929 -17.536 1.00 15.29 104 VAL B C 1
ATOM 3668 O O . VAL B 1 101 ? 18.775 14.785 -18.763 1.00 19.23 104 VAL B O 1
ATOM 3672 N N . ILE B 1 102 ? 19.784 15.426 -16.848 1.00 9.56 105 ILE B N 1
ATOM 3673 C CA . ILE B 1 102 ? 21.068 15.723 -17.467 1.00 12.34 105 ILE B CA 1
ATOM 3674 C C . ILE B 1 102 ? 22.083 14.711 -16.947 1.00 10.65 105 ILE B C 1
ATOM 3675 O O . ILE B 1 102 ? 22.392 14.692 -15.749 1.00 10.82 105 ILE B O 1
ATOM 3680 N N . GLN B 1 103 ? 22.588 13.861 -17.842 1.00 10.27 106 GLN B N 1
ATOM 3681 C CA . GLN B 1 103 ? 23.468 12.756 -17.449 1.00 10.51 106 GLN B CA 1
ATOM 3682 C C . GLN B 1 103 ? 24.899 13.157 -17.682 1.00 6.89 106 GLN B C 1
ATOM 3683 O O . GLN B 1 103 ? 25.355 13.158 -18.832 1.00 11.26 106 GLN B O 1
ATOM 3689 N N . MET B 1 104 ? 25.619 13.486 -16.605 1.00 9.17 107 MET B N 1
ATOM 3690 C CA . MET B 1 104 ? 27.024 13.858 -16.730 1.00 10.12 107 MET B CA 1
ATOM 3691 C C . MET B 1 104 ? 27.896 12.683 -17.190 1.00 8.58 107 MET B C 1
ATOM 3692 O O . MET B 1 104 ? 28.948 12.899 -17.805 1.00 9.84 107 MET B O 1
ATOM 3697 N N . ARG B 1 105 ? 27.491 11.453 -16.859 1.00 8.77 108 ARG B N 1
ATOM 3698 C CA . ARG B 1 105 ? 28.360 10.290 -17.120 1.00 10.12 108 ARG B CA 1
ATOM 3699 C C . ARG B 1 105 ? 28.209 9.769 -18.549 1.00 10.51 108 ARG B C 1
ATOM 3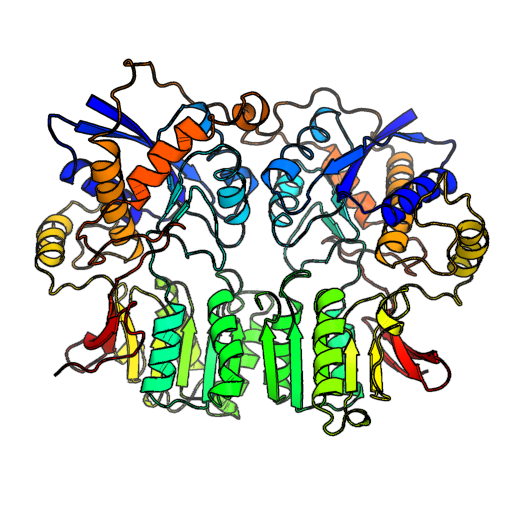700 O O . ARG B 1 105 ? 27.108 9.406 -18.971 1.00 12.28 108 ARG B O 1
ATOM 3708 N N . PRO B 1 106 ? 29.318 9.715 -19.303 1.00 10.57 109 PRO B N 1
ATOM 3709 C CA . PRO B 1 106 ? 29.237 9.113 -20.638 1.00 15.10 109 PRO B CA 1
ATOM 3710 C C . PRO B 1 106 ? 28.868 7.633 -20.578 1.00 18.73 109 PRO B C 1
ATOM 3711 O O . PRO B 1 106 ? 29.164 6.925 -19.610 1.00 13.45 109 PRO B O 1
ATOM 3715 N N . ASP B 1 107 ? 28.214 7.157 -21.626 1.00 14.09 110 ASP B N 1
ATOM 3716 C CA . ASP B 1 107 ? 27.906 5.741 -21.717 1.00 13.80 110 ASP B CA 1
ATOM 3717 C C . ASP B 1 107 ? 29.200 4.945 -21.833 1.00 16.33 110 ASP B C 1
ATOM 3718 O O . ASP B 1 107 ? 30.149 5.379 -22.493 1.00 22.34 110 ASP B O 1
ATOM 3723 N N . LEU B 1 108 ? 29.244 3.783 -21.190 1.00 13.00 111 LEU B N 1
ATOM 3724 C CA . LEU B 1 108 ? 30.432 2.925 -21.243 1.00 14.95 111 LEU B CA 1
ATOM 3725 C C . LEU B 1 108 ? 30.260 1.743 -22.197 1.00 17.85 111 LEU B C 1
ATOM 3726 O O . LEU B 1 108 ? 31.243 1.191 -22.671 1.00 14.69 111 LEU B O 1
ATOM 3731 N N . LYS B 1 109 ? 29.016 1.345 -22.466 1.00 12.73 112 LYS B N 1
ATOM 3732 C CA . LYS B 1 109 ? 28.761 0.111 -23.210 1.00 14.85 112 LYS B CA 1
ATOM 3733 C C . LYS B 1 109 ? 29.424 0.090 -24.583 1.00 15.77 112 LYS B C 1
ATOM 3734 O O . LYS B 1 109 ? 30.020 -0.916 -24.979 1.00 15.18 112 LYS B O 1
ATOM 3740 N N . GLY B 1 110 ? 29.328 1.199 -25.304 1.00 13.19 113 GLY B N 1
ATOM 3741 C CA . GLY B 1 110 ? 29.927 1.278 -26.625 1.00 14.87 113 GLY B CA 1
ATOM 3742 C C . GLY B 1 110 ? 31.426 1.012 -26.622 1.00 17.01 113 GLY B C 1
ATOM 3743 O O . GLY B 1 110 ? 31.953 0.247 -27.443 1.00 14.26 113 GLY B O 1
ATOM 3744 N N . ALA B 1 111 ? 32.121 1.666 -25.708 1.00 14.23 114 ALA B N 1
ATOM 3745 C CA . ALA B 1 111 ? 33.573 1.521 -25.628 1.00 16.49 114 ALA B CA 1
ATOM 3746 C C . ALA B 1 111 ? 33.958 0.112 -25.183 1.00 12.08 114 ALA B C 1
ATOM 3747 O O . ALA B 1 111 ? 34.949 -0.445 -25.656 1.00 12.38 114 ALA B O 1
ATOM 3749 N N . LEU B 1 112 ? 33.173 -0.466 -24.276 1.00 11.94 115 LEU B N 1
ATOM 3750 C CA . LEU B 1 112 ? 33.446 -1.832 -23.823 1.00 10.83 115 LEU B CA 1
ATOM 3751 C C . LEU B 1 112 ? 33.301 -2.862 -24.950 1.00 11.93 115 LEU B C 1
ATOM 3752 O O . LEU B 1 112 ? 34.174 -3.707 -25.145 1.00 13.99 115 LEU B O 1
ATOM 3757 N N . LEU B 1 113 ? 32.192 -2.795 -25.683 1.00 14.78 116 LEU B N 1
ATOM 3758 C CA . LEU B 1 113 ? 31.993 -3.699 -26.814 1.00 14.07 116 LEU B CA 1
ATOM 3759 C C . LEU B 1 113 ? 33.145 -3.550 -27.801 1.00 14.56 116 LEU B C 1
ATOM 3760 O O . LEU B 1 113 ? 33.688 -4.541 -28.300 1.00 16.65 116 LEU B O 1
ATOM 3765 N N . SER B 1 114 ? 33.523 -2.306 -28.082 1.00 13.73 117 SER B N 1
ATOM 3766 C CA . SER B 1 114 ? 34.621 -2.059 -29.009 1.00 13.63 117 SER B CA 1
ATOM 3767 C C . SER B 1 114 ? 35.955 -2.623 -28.517 1.00 13.60 117 SER B C 1
ATOM 3768 O O . SER B 1 114 ? 36.742 -3.134 -29.317 1.00 17.79 117 SER B O 1
ATOM 3771 N N . LEU B 1 115 ? 36.211 -2.530 -27.214 1.00 12.89 118 LEU B N 1
ATOM 3772 C CA . LEU B 1 115 ? 37.460 -3.042 -26.652 1.00 13.43 118 LEU B CA 1
ATOM 3773 C C . LEU B 1 115 ? 37.535 -4.573 -26.704 1.00 13.58 118 LEU B C 1
ATOM 3774 O O . LEU B 1 115 ? 38.598 -5.148 -26.981 1.00 13.29 118 LEU B O 1
ATOM 3779 N N . ILE B 1 116 ? 36.415 -5.237 -26.435 1.00 14.60 119 ILE B N 1
ATOM 3780 C CA . ILE B 1 116 ? 36.359 -6.695 -26.575 1.00 12.80 119 ILE B CA 1
ATOM 3781 C C . ILE B 1 116 ? 36.729 -7.102 -27.999 1.00 15.07 119 ILE B C 1
ATOM 3782 O O . ILE B 1 116 ? 37.520 -8.032 -28.199 1.00 16.76 119 ILE B O 1
ATOM 3787 N N . GLU B 1 117 ? 36.166 -6.401 -28.980 1.00 19.10 120 GLU B N 1
ATOM 3788 C CA . GLU B 1 117 ? 36.475 -6.654 -30.394 1.00 19.19 120 GLU B CA 1
ATOM 3789 C C . GLU B 1 117 ? 37.926 -6.352 -30.729 1.00 20.66 120 GLU B C 1
ATOM 3790 O O . GLU B 1 117 ? 38.566 -7.079 -31.496 1.00 18.91 120 GLU B O 1
ATOM 3796 N N . TYR B 1 118 ? 38.422 -5.251 -30.174 1.00 17.53 121 TYR B N 1
ATOM 3797 C CA . TYR B 1 118 ? 39.785 -4.788 -30.412 1.00 20.61 121 TYR B CA 1
ATOM 3798 C C . TYR B 1 118 ? 40.812 -5.848 -30.017 1.00 25.36 121 TYR B C 1
ATOM 3799 O O . TYR B 1 118 ? 41.803 -6.061 -30.722 1.00 19.71 121 TYR B O 1
ATOM 3808 N N . TYR B 1 119 ? 40.574 -6.517 -28.894 1.00 17.30 122 TYR B N 1
ATOM 3809 C CA . TYR B 1 119 ? 41.455 -7.590 -28.438 1.00 16.41 122 TYR B CA 1
ATOM 3810 C C . TYR B 1 119 ? 41.133 -8.920 -29.125 1.00 16.47 122 TYR B C 1
ATOM 3811 O O . TYR B 1 119 ? 41.805 -9.921 -28.897 1.00 19.25 122 TYR B O 1
ATOM 3820 N N . GLN B 1 120 ? 40.096 -8.920 -29.958 1.00 18.48 123 GLN B N 1
ATOM 3821 C CA . GLN B 1 120 ? 39.689 -10.117 -30.691 1.00 19.93 123 GLN B CA 1
ATOM 3822 C C . GLN B 1 120 ? 39.348 -11.292 -29.776 1.00 22.70 123 GLN B C 1
ATOM 3823 O O . GLN B 1 120 ? 39.627 -12.451 -30.083 1.00 22.18 123 GLN B O 1
ATOM 3829 N N . TRP B 1 121 ? 38.729 -10.983 -28.647 1.00 18.02 124 TRP B N 1
ATOM 3830 C CA . TRP B 1 121 ? 38.231 -12.012 -27.746 1.00 19.89 124 TRP B CA 1
ATOM 3831 C C . TRP B 1 121 ? 37.050 -12.766 -28.370 1.00 22.85 124 TRP B C 1
ATOM 3832 O O . TRP B 1 121 ? 36.202 -12.163 -29.010 1.00 25.86 124 TRP B O 1
ATOM 3843 N N . ASP B 1 122 ? 36.987 -14.079 -28.179 1.00 23.95 125 ASP B N 1
ATOM 3844 C CA . ASP B 1 122 ? 35.809 -14.822 -28.618 1.00 27.85 125 ASP B CA 1
ATOM 3845 C C . ASP B 1 122 ? 35.185 -15.642 -27.494 1.00 25.92 125 ASP B C 1
ATOM 3846 O O . ASP B 1 122 ? 34.172 -16.305 -27.694 1.00 26.49 125 ASP B O 1
ATOM 3851 N N . LYS B 1 123 ? 35.794 -15.584 -26.317 1.00 22.47 126 LYS B N 1
ATOM 3852 C CA . LYS B 1 123 ? 35.352 -16.362 -25.172 1.00 23.42 126 LYS B CA 1
ATOM 3853 C C . LYS B 1 123 ? 35.872 -15.676 -23.915 1.00 22.08 126 LYS B C 1
ATOM 3854 O O . LYS B 1 123 ? 37.058 -15.359 -23.827 1.00 22.50 126 LYS B O 1
ATOM 3860 N N . PHE B 1 124 ? 34.993 -15.421 -22.951 1.00 18.44 127 PHE B N 1
ATOM 3861 C CA . PHE B 1 124 ? 35.404 -14.726 -21.733 1.00 18.45 127 PHE B CA 1
ATOM 3862 C C . PHE B 1 124 ? 34.387 -14.855 -20.616 1.00 18.28 127 PHE B C 1
ATOM 3863 O O . PHE B 1 124 ? 33.227 -15.170 -20.858 1.00 19.25 127 PHE B O 1
ATOM 3871 N N . ALA B 1 125 ? 34.832 -14.625 -19.386 1.00 17.08 128 ALA B N 1
ATOM 3872 C CA . ALA B 1 125 ? 33.910 -14.527 -18.264 1.00 15.24 128 ALA B CA 1
ATOM 3873 C C . ALA B 1 125 ? 33.470 -13.075 -18.115 1.00 14.87 128 ALA B C 1
ATOM 3874 O O . ALA B 1 125 ? 34.246 -12.156 -18.369 1.00 15.13 128 ALA B O 1
ATOM 3876 N N . TYR B 1 126 ? 32.214 -12.878 -17.718 1.00 11.55 129 TYR B N 1
ATOM 3877 C CA . TYR B 1 126 ? 31.705 -11.544 -17.435 1.00 15.20 129 TYR B CA 1
ATOM 3878 C C . TYR B 1 126 ? 31.216 -11.554 -16.000 1.00 15.83 129 TYR B C 1
ATOM 3879 O O . TYR B 1 126 ? 30.166 -12.145 -15.698 1.00 15.16 129 TYR B O 1
ATOM 3888 N N . LEU B 1 127 ? 31.990 -10.928 -15.123 1.00 13.48 130 LEU B N 1
ATOM 3889 C CA . LEU B 1 127 ? 31.666 -10.855 -13.708 1.00 12.07 130 LEU B CA 1
ATOM 3890 C C . LEU B 1 127 ? 30.900 -9.571 -13.435 1.00 17.99 130 LEU B C 1
ATOM 3891 O O . LEU B 1 127 ? 31.462 -8.478 -13.543 1.00 18.25 130 LEU B O 1
ATOM 3896 N N . TYR B 1 128 ? 29.620 -9.703 -13.095 1.00 14.99 131 TYR B N 1
ATOM 3897 C CA . TYR B 1 128 ? 28.762 -8.538 -12.878 1.00 17.40 131 TYR B CA 1
ATOM 3898 C C . TYR B 1 128 ? 28.189 -8.489 -11.465 1.00 15.36 131 TYR B C 1
ATOM 3899 O O . TYR B 1 128 ? 28.348 -9.414 -10.682 1.00 16.00 131 TYR B O 1
ATOM 3908 N N . ASP B 1 129 ? 27.504 -7.397 -11.150 1.00 17.10 132 ASP B N 1
ATOM 3909 C CA . ASP B 1 129 ? 26.878 -7.250 -9.844 1.00 19.42 132 ASP B CA 1
ATOM 3910 C C . ASP B 1 129 ? 25.423 -6.851 -10.070 1.00 14.47 132 ASP B C 1
ATOM 3911 O O . ASP B 1 129 ? 25.159 -5.758 -10.555 1.00 15.85 132 ASP B O 1
ATOM 3916 N N . SER B 1 130 ? 24.484 -7.735 -9.744 1.00 17.49 133 SER B N 1
ATOM 3917 C CA . SER B 1 130 ? 23.090 -7.485 -10.104 1.00 19.92 133 SER B CA 1
ATOM 3918 C C . SER B 1 130 ? 22.510 -6.248 -9.415 1.00 16.46 133 SER B C 1
ATOM 3919 O O . SER B 1 130 ? 21.609 -5.599 -9.951 1.00 20.75 133 SER B O 1
ATOM 3922 N N . ASP B 1 131 ? 23.008 -5.920 -8.229 1.00 17.50 134 ASP B N 1
ATOM 3923 C CA . ASP B 1 131 ? 22.506 -4.738 -7.521 1.00 22.09 134 ASP B CA 1
ATOM 3924 C C . ASP B 1 131 ? 22.960 -3.452 -8.198 1.00 25.70 134 ASP B C 1
ATOM 3925 O O . ASP B 1 131 ? 22.361 -2.392 -8.020 1.00 23.09 134 ASP B O 1
ATOM 3930 N N . ARG B 1 132 ? 24.028 -3.565 -8.972 1.00 20.33 135 ARG B N 1
ATOM 3931 C CA . ARG B 1 132 ? 24.600 -2.439 -9.694 1.00 21.75 135 ARG B CA 1
ATOM 3932 C C . ARG B 1 132 ? 23.816 -2.208 -10.979 1.00 25.33 135 ARG B C 1
ATOM 3933 O O . ARG B 1 132 ? 23.541 -1.074 -11.372 1.00 23.17 135 ARG B O 1
ATOM 3941 N N . GLY B 1 133 ? 23.434 -3.297 -11.629 1.00 26.22 136 GLY B N 1
ATOM 3942 C CA . GLY B 1 133 ? 22.615 -3.203 -12.823 1.00 28.46 136 GLY B CA 1
ATOM 3943 C C . GLY B 1 133 ? 23.120 -4.151 -13.883 1.00 22.55 136 GLY B C 1
ATOM 3944 O O . GLY B 1 133 ? 24.271 -4.573 -13.846 1.00 22.27 136 GLY B O 1
ATOM 3945 N N . LEU B 1 134 ? 22.266 -4.481 -14.843 1.00 18.83 137 LEU B N 1
ATOM 3946 C CA . LEU B 1 134 ? 22.615 -5.503 -15.810 1.00 17.52 137 LEU B CA 1
ATOM 3947 C C . LEU B 1 134 ? 22.671 -4.981 -17.244 1.00 16.31 137 LEU B C 1
ATOM 3948 O O . LEU B 1 134 ? 22.915 -5.756 -18.176 1.00 18.47 137 LEU B O 1
ATOM 3953 N N . SER B 1 135 ? 22.447 -3.675 -17.420 1.00 17.81 138 SER B N 1
ATOM 3954 C CA . SER B 1 135 ? 22.375 -3.070 -18.750 1.00 24.35 138 SER B CA 1
ATOM 3955 C C . SER B 1 135 ? 23.614 -3.334 -19.594 1.00 19.96 138 SER B C 1
ATOM 3956 O O . SER B 1 135 ? 23.513 -3.598 -20.786 1.00 20.51 138 SER B O 1
ATOM 3959 N N . THR B 1 136 ? 24.789 -3.242 -18.991 1.00 17.49 139 THR B N 1
ATOM 3960 C CA . THR B 1 136 ? 26.014 -3.442 -19.754 1.00 15.69 139 THR B CA 1
ATOM 3961 C C . THR B 1 136 ? 26.195 -4.915 -20.119 1.00 13.24 139 THR B C 1
ATOM 3962 O O . THR B 1 136 ? 26.540 -5.242 -21.251 1.00 15.55 139 THR B O 1
ATOM 3966 N N . LEU B 1 137 ? 25.941 -5.796 -19.164 1.00 14.99 140 LEU B N 1
ATOM 3967 C CA . LEU B 1 137 ? 25.931 -7.220 -19.466 1.00 18.04 140 LEU B CA 1
ATOM 3968 C C . LEU B 1 137 ? 24.967 -7.510 -20.614 1.00 17.68 140 LEU B C 1
ATOM 3969 O O . LEU B 1 137 ? 25.296 -8.252 -21.531 1.00 13.27 140 LEU B O 1
ATOM 3974 N N . GLN B 1 138 ? 23.779 -6.915 -20.578 1.00 15.71 141 GLN B N 1
ATOM 3975 C CA . GLN B 1 138 ? 22.809 -7.184 -21.637 1.00 14.34 141 GLN B CA 1
ATOM 3976 C C . GLN B 1 138 ? 23.308 -6.742 -23.011 1.00 15.26 141 GLN B C 1
ATOM 3977 O O . GLN B 1 138 ? 23.060 -7.412 -24.026 1.00 17.60 141 GLN B O 1
ATOM 3983 N N . ALA B 1 139 ? 24.019 -5.622 -23.051 1.00 15.34 142 ALA B N 1
ATOM 3984 C CA . ALA B 1 139 ? 24.587 -5.133 -24.302 1.00 17.85 142 ALA B CA 1
ATOM 3985 C C . ALA B 1 139 ? 25.575 -6.150 -24.839 1.00 17.21 142 ALA B C 1
ATOM 3986 O O . ALA B 1 139 ? 25.590 -6.450 -26.035 1.00 15.82 142 ALA B O 1
ATOM 3988 N N . VAL B 1 140 ? 26.403 -6.685 -23.948 1.00 12.78 143 VAL B N 1
ATOM 3989 C CA . VAL B 1 140 ? 27.376 -7.699 -24.346 1.00 12.52 143 VAL B CA 1
ATOM 3990 C C . VAL B 1 140 ? 26.683 -8.972 -24.821 1.00 15.28 143 VAL B C 1
ATOM 3991 O O . VAL B 1 140 ? 27.046 -9.530 -25.854 1.00 16.01 143 VAL B O 1
ATOM 3995 N N . LEU B 1 141 ? 25.683 -9.441 -24.077 1.00 12.33 144 LEU B N 1
ATOM 3996 C CA . LEU B 1 141 ? 24.957 -10.637 -24.513 1.00 13.33 144 LEU B CA 1
ATOM 3997 C C . LEU B 1 141 ? 24.238 -10.406 -25.846 1.00 16.68 144 LEU B C 1
ATOM 3998 O O . LEU B 1 141 ? 24.163 -11.313 -26.668 1.00 16.12 144 LEU B O 1
ATOM 4003 N N . ASP B 1 142 ? 23.696 -9.207 -26.056 1.00 14.99 145 ASP B N 1
ATOM 4004 C CA . ASP B 1 142 ? 22.988 -8.914 -27.305 1.00 14.43 145 ASP B CA 1
ATOM 4005 C C . ASP B 1 142 ? 23.945 -9.034 -28.492 1.00 23.70 145 ASP B C 1
ATOM 4006 O O . ASP B 1 142 ? 23.571 -9.511 -29.557 1.00 24.17 145 ASP B O 1
ATOM 4011 N N . SER B 1 143 ? 25.181 -8.584 -28.305 1.00 16.27 146 SER B N 1
ATOM 4012 C CA . SER B 1 143 ? 26.167 -8.595 -29.390 1.00 19.00 146 SER B CA 1
ATOM 4013 C C . SER B 1 143 ? 26.851 -9.953 -29.580 1.00 18.89 146 SER B C 1
ATOM 4014 O O . SER B 1 143 ? 27.456 -10.214 -30.623 1.00 22.85 146 SER B O 1
ATOM 4017 N N . ALA B 1 144 ? 26.762 -10.813 -28.572 1.00 20.13 147 ALA B N 1
ATOM 4018 C CA . ALA B 1 144 ? 27.522 -12.066 -28.571 1.00 15.62 147 ALA B CA 1
ATOM 4019 C C . ALA B 1 144 ? 27.240 -12.996 -29.758 1.00 21.24 147 ALA B C 1
ATOM 4020 O O . ALA B 1 144 ? 28.155 -13.646 -30.259 1.00 31.66 147 ALA B O 1
ATOM 4022 N N . ALA B 1 145 ? 25.996 -13.057 -30.214 1.00 34.77 148 ALA B N 1
ATOM 4023 C CA . ALA B 1 145 ? 25.672 -13.903 -31.367 1.00 43.42 148 ALA B CA 1
ATOM 4024 C C . ALA B 1 145 ? 26.355 -13.395 -32.632 1.00 45.60 148 ALA B C 1
ATOM 4025 O O . ALA B 1 145 ? 27.038 -14.149 -33.331 1.00 39.29 148 ALA B O 1
ATOM 4027 N N . GLU B 1 146 ? 26.168 -12.110 -32.917 1.00 38.22 149 GLU B N 1
ATOM 4028 C CA . GLU B 1 146 ? 26.722 -11.492 -34.115 1.00 41.50 149 GLU B CA 1
ATOM 4029 C C . GLU B 1 146 ? 28.243 -11.484 -34.096 1.00 39.59 149 GLU B C 1
ATOM 4030 O O . GLU B 1 146 ? 28.886 -11.618 -35.135 1.00 42.58 149 GLU B O 1
ATOM 4036 N N . LYS B 1 147 ? 28.820 -11.316 -32.912 1.00 31.41 150 LYS B N 1
ATOM 4037 C CA . LYS B 1 147 ? 30.267 -11.170 -32.793 1.00 25.25 150 LYS B CA 1
ATOM 4038 C C . LYS B 1 147 ? 30.970 -12.501 -32.526 1.00 32.79 150 LYS B C 1
ATOM 4039 O O . LYS B 1 147 ? 32.198 -12.562 -32.480 1.00 39.37 150 LYS B O 1
ATOM 4045 N N . LYS B 1 148 ? 30.183 -13.557 -32.350 1.00 31.27 151 LYS B N 1
ATOM 4046 C CA . LYS B 1 148 ? 30.704 -14.874 -31.989 1.00 40.05 151 LYS B CA 1
ATOM 4047 C C . LYS B 1 148 ? 31.457 -14.875 -30.659 1.00 37.75 151 LYS B C 1
ATOM 4048 O O . LYS B 1 148 ? 32.650 -15.189 -30.606 1.00 35.16 151 LYS B O 1
ATOM 4054 N N . TRP B 1 149 ? 30.752 -14.519 -29.586 1.00 26.90 152 TRP B N 1
ATOM 4055 C CA . TRP B 1 149 ? 31.335 -14.526 -28.251 1.00 20.82 152 TRP B CA 1
ATOM 4056 C C . TRP B 1 149 ? 30.693 -15.598 -27.399 1.00 18.74 152 TRP B C 1
ATOM 4057 O O . TRP B 1 149 ? 29.468 -15.715 -27.356 1.00 28.39 152 TRP B O 1
ATOM 4068 N N . GLN B 1 150 ? 31.521 -16.378 -26.711 1.00 19.13 153 GLN B N 1
ATOM 4069 C CA . GLN B 1 150 ? 31.029 -17.337 -25.734 1.00 19.29 153 GLN B CA 1
ATOM 4070 C C . GLN B 1 150 ? 31.206 -16.704 -24.370 1.00 20.37 153 GLN B C 1
ATOM 4071 O O . GLN B 1 150 ? 32.304 -16.705 -23.820 1.00 21.91 153 GLN B O 1
ATOM 4077 N N . VAL B 1 151 ? 30.122 -16.143 -23.841 1.00 16.41 154 VAL B N 1
ATOM 4078 C CA . VAL B 1 151 ? 30.177 -15.445 -22.573 1.00 16.31 154 VAL B CA 1
ATOM 4079 C C . VAL B 1 151 ? 29.734 -16.343 -21.427 1.00 20.56 154 VAL B C 1
ATOM 4080 O O . VAL B 1 151 ? 28.720 -17.031 -21.526 1.00 20.43 154 VAL B O 1
ATOM 4084 N N . THR B 1 152 ? 30.501 -16.343 -20.344 1.00 16.04 155 THR B N 1
ATOM 4085 C CA . THR B 1 152 ? 30.067 -16.994 -19.112 1.00 18.16 155 THR B CA 1
ATOM 4086 C C . THR B 1 152 ? 29.813 -15.910 -18.080 1.00 18.85 155 THR B C 1
ATOM 4087 O O . THR B 1 152 ? 30.748 -15.287 -17.578 1.00 13.86 155 THR B O 1
ATOM 4091 N N . ALA B 1 153 ? 28.539 -15.660 -17.789 1.00 15.38 156 ALA B N 1
ATOM 4092 C CA . ALA B 1 153 ? 28.173 -14.541 -16.933 1.00 19.04 156 ALA B CA 1
ATOM 4093 C C . ALA B 1 153 ? 27.995 -15.008 -15.502 1.00 18.58 156 ALA B C 1
ATOM 4094 O O . ALA B 1 153 ? 27.237 -15.943 -15.248 1.00 18.72 156 ALA B O 1
ATOM 4096 N N . ILE B 1 154 ? 28.675 -14.330 -14.577 1.00 14.48 157 ILE B N 1
ATOM 4097 C CA . ILE B 1 154 ? 28.665 -14.711 -13.168 1.00 15.07 157 ILE B CA 1
ATOM 4098 C C . ILE B 1 154 ? 28.412 -13.478 -12.299 1.00 15.90 157 ILE B C 1
ATOM 4099 O O . ILE B 1 154 ? 29.118 -12.464 -12.403 1.00 16.47 157 ILE B O 1
ATOM 4104 N N . ASN B 1 155 ? 27.388 -13.570 -11.467 1.00 14.13 158 ASN B N 1
ATOM 4105 C CA . ASN B 1 155 ? 27.001 -12.486 -10.578 1.00 13.87 158 ASN B CA 1
ATOM 4106 C C . ASN B 1 155 ? 27.871 -12.474 -9.318 1.00 20.38 158 ASN B C 1
ATOM 4107 O O . ASN B 1 155 ? 27.589 -13.179 -8.365 1.00 22.95 158 ASN B O 1
ATOM 4112 N N . VAL B 1 156 ? 28.936 -11.683 -9.313 1.00 16.03 159 VAL B N 1
ATOM 4113 C CA . VAL B 1 156 ? 29.782 -11.615 -8.130 1.00 17.59 159 VAL B CA 1
ATOM 4114 C C . VAL B 1 156 ? 29.212 -10.649 -7.090 1.00 20.39 159 VAL B C 1
ATOM 4115 O O . VAL B 1 156 ? 29.812 -10.431 -6.044 1.00 23.67 159 VAL B O 1
ATOM 4119 N N . GLY B 1 157 ? 28.040 -10.083 -7.375 1.00 21.66 160 GLY B N 1
ATOM 4120 C CA . GLY B 1 157 ? 27.322 -9.310 -6.377 1.00 26.52 160 GLY B CA 1
ATOM 4121 C C . GLY B 1 157 ? 26.862 -10.220 -5.252 1.00 32.90 160 GLY B C 1
ATOM 4122 O O . GLY B 1 157 ? 26.483 -9.757 -4.175 1.00 31.68 160 GLY B O 1
ATOM 4123 N N . ASN B 1 158 ? 26.899 -11.527 -5.511 1.00 28.95 161 ASN B N 1
ATOM 4124 C CA . ASN B 1 158 ? 26.500 -12.539 -4.534 1.00 34.60 161 ASN B CA 1
ATOM 4125 C C . ASN B 1 158 ? 27.694 -13.200 -3.847 1.00 43.64 161 ASN B C 1
ATOM 4126 O O . ASN B 1 158 ? 27.539 -14.235 -3.189 1.00 40.01 161 ASN B O 1
ATOM 4131 N N . ILE B 1 159 ? 28.878 -12.609 -3.998 1.00 41.96 162 ILE B N 1
ATOM 4132 C CA . ILE B 1 159 ? 30.105 -13.235 -3.503 1.00 52.41 162 ILE B CA 1
ATOM 4133 C C . ILE B 1 159 ? 30.188 -13.276 -1.974 1.00 53.89 162 ILE B C 1
ATOM 4134 O O . ILE B 1 159 ? 31.052 -13.950 -1.410 1.00 48.16 162 ILE B O 1
ATOM 4139 N N . ASN B 1 160 ? 29.340 -12.494 -1.318 1.00 57.08 163 ASN B N 1
ATOM 4140 C CA . ASN B 1 160 ? 29.257 -12.501 0.138 1.00 62.37 163 ASN B CA 1
ATOM 4141 C C . ASN B 1 160 ? 27.856 -12.828 0.650 1.00 67.04 163 ASN B C 1
ATOM 4142 O O . ASN B 1 160 ? 27.606 -12.844 1.852 1.00 68.53 163 ASN B O 1
ATOM 4147 N N . ASN B 1 161 ? 26.953 -13.089 -0.288 1.00 70.56 164 ASN B N 1
ATOM 4148 C CA . ASN B 1 161 ? 25.546 -13.367 -0.011 1.00 72.46 164 ASN B CA 1
ATOM 4149 C C . ASN B 1 161 ? 25.233 -14.813 0.300 1.00 76.44 164 ASN B C 1
ATOM 4150 O O . ASN B 1 161 ? 26.120 -15.636 0.501 1.00 72.78 164 ASN B O 1
ATOM 4155 N N . ASP B 1 162 ? 23.943 -15.107 0.360 1.00 84.25 165 ASP B N 1
ATOM 4156 C CA . ASP B 1 162 ? 23.500 -16.477 0.543 1.00 94.12 165 ASP B CA 1
ATOM 4157 C C . ASP B 1 162 ? 23.848 -17.285 -0.698 1.00 91.54 165 ASP B C 1
ATOM 4158 O O . ASP B 1 162 ? 24.047 -18.497 -0.626 1.00 97.25 165 ASP B O 1
ATOM 4163 N N . LYS B 1 163 ? 23.920 -16.604 -1.838 1.00 80.78 166 LYS B N 1
ATOM 4164 C CA . LYS B 1 163 ? 24.325 -17.242 -3.086 1.00 71.68 166 LYS B CA 1
ATOM 4165 C C . LYS B 1 163 ? 25.844 -17.295 -3.198 1.00 51.94 166 LYS B C 1
ATOM 4166 O O . LYS B 1 163 ? 26.391 -17.554 -4.269 1.00 49.40 166 LYS B O 1
ATOM 4172 N N . LYS B 1 164 ? 26.511 -17.051 -2.077 1.00 32.35 167 LYS B N 1
ATOM 4173 C CA . LYS B 1 164 ? 27.968 -17.029 -2.014 1.00 38.13 167 LYS B CA 1
ATOM 4174 C C . LYS B 1 164 ? 28.621 -18.335 -2.478 1.00 41.92 167 LYS B C 1
ATOM 4175 O O . LYS B 1 164 ? 29.527 -18.327 -3.310 1.00 38.58 167 LYS B O 1
ATOM 4181 N N . ASP B 1 165 ? 28.174 -19.457 -1.929 1.00 48.12 168 ASP B N 1
ATOM 4182 C CA . ASP B 1 165 ? 28.762 -20.740 -2.295 1.00 49.59 168 ASP B CA 1
ATOM 4183 C C . ASP B 1 165 ? 28.471 -21.063 -3.755 1.00 40.09 168 ASP B C 1
ATOM 4184 O O . ASP B 1 165 ? 29.283 -21.692 -4.442 1.00 28.61 168 ASP B O 1
ATOM 4189 N N . GLU B 1 166 ? 27.315 -20.609 -4.229 1.00 39.02 169 GLU B N 1
ATOM 4190 C CA . GLU B 1 166 ? 26.948 -20.759 -5.631 1.00 45.25 169 GLU B CA 1
ATOM 4191 C C . GLU B 1 166 ? 27.879 -19.913 -6.488 1.00 33.84 169 GLU B C 1
ATOM 4192 O O . GLU B 1 166 ? 28.263 -20.303 -7.591 1.00 32.11 169 GLU B O 1
ATOM 4198 N N . THR B 1 167 ? 28.236 -18.750 -5.966 1.00 26.92 170 THR B N 1
ATOM 4199 C CA . THR B 1 167 ? 29.096 -17.830 -6.701 1.00 29.45 170 THR B CA 1
ATOM 4200 C C . THR B 1 167 ? 30.506 -18.394 -6.802 1.00 25.74 170 THR B C 1
ATOM 4201 O O . THR B 1 167 ? 31.150 -18.292 -7.839 1.00 24.79 170 THR B O 1
ATOM 4205 N N . TYR B 1 168 ? 30.984 -18.983 -5.714 1.00 23.71 171 TYR B N 1
ATOM 4206 C CA . TYR B 1 168 ? 32.308 -19.597 -5.727 1.00 25.70 171 TYR B CA 1
ATOM 4207 C C . TYR B 1 168 ? 32.320 -20.830 -6.609 1.00 25.05 171 TYR B C 1
ATOM 4208 O O . TYR B 1 168 ? 33.306 -21.101 -7.294 1.00 25.55 171 TYR B O 1
ATOM 4217 N N . ARG B 1 169 ? 31.227 -21.583 -6.594 1.00 22.18 172 ARG B N 1
ATOM 4218 C CA . ARG B 1 169 ? 31.150 -22.755 -7.450 1.00 30.23 172 ARG B CA 1
ATOM 4219 C C . ARG B 1 169 ? 31.210 -22.315 -8.905 1.00 26.28 172 ARG B C 1
ATOM 4220 O O . ARG B 1 169 ? 31.880 -22.947 -9.720 1.00 25.14 172 ARG B O 1
ATOM 4228 N N . SER B 1 170 ? 30.527 -21.213 -9.221 1.00 27.32 173 SER B N 1
ATOM 4229 C CA . SER B 1 170 ? 30.516 -20.690 -10.587 1.00 24.63 173 SER B CA 1
ATOM 4230 C C . SER B 1 170 ? 31.900 -20.227 -11.027 1.00 19.95 173 SER B C 1
ATOM 4231 O O . SER B 1 170 ? 32.353 -20.556 -12.131 1.00 21.37 173 SER B O 1
ATOM 4234 N N . LEU B 1 171 ? 32.563 -19.464 -10.162 1.00 17.28 174 LEU B N 1
ATOM 4235 C CA . LEU B 1 171 ? 33.924 -19.007 -10.444 1.00 16.20 174 LEU B CA 1
ATOM 4236 C C . LEU B 1 171 ? 34.845 -20.206 -10.615 1.00 15.45 174 LEU B C 1
ATOM 4237 O O . LEU B 1 171 ? 35.668 -20.232 -11.519 1.00 19.93 174 LEU B O 1
ATOM 4242 N N . PHE B 1 172 ? 34.690 -21.197 -9.746 1.00 19.76 175 PHE B N 1
ATOM 4243 C CA . PHE B 1 172 ? 35.518 -22.398 -9.831 1.00 19.61 175 PHE B CA 1
ATOM 4244 C C . PHE B 1 172 ? 35.304 -23.149 -11.145 1.00 24.04 175 PHE B C 1
ATOM 4245 O O . PHE B 1 172 ? 36.260 -23.554 -11.801 1.00 20.01 175 PHE B O 1
ATOM 4253 N N . GLN B 1 173 ? 34.051 -23.349 -11.537 1.00 21.13 176 GLN B N 1
ATOM 4254 C CA . GLN B 1 173 ? 33.806 -24.097 -12.764 1.00 26.30 176 GLN B CA 1
ATOM 4255 C C . GLN B 1 173 ? 34.383 -23.389 -13.987 1.00 24.83 176 GLN B C 1
ATOM 4256 O O . GLN B 1 173 ? 34.934 -24.035 -14.876 1.00 22.80 176 GLN B O 1
ATOM 4262 N N . ASP B 1 174 ? 34.291 -22.064 -14.020 1.00 20.01 177 ASP B N 1
ATOM 4263 C CA . ASP B 1 174 ? 34.802 -21.332 -15.176 1.00 15.29 177 ASP B CA 1
ATOM 4264 C C . ASP B 1 174 ? 36.335 -21.233 -15.188 1.00 22.69 177 ASP B C 1
ATOM 4265 O O . ASP B 1 174 ? 36.961 -21.439 -16.226 1.00 22.28 177 ASP B O 1
ATOM 4270 N N . LEU B 1 175 ? 36.938 -20.935 -14.038 1.00 20.81 178 LEU B N 1
ATOM 4271 C CA . LEU B 1 175 ? 38.394 -20.700 -13.972 1.00 22.17 178 LEU B CA 1
ATOM 4272 C C . LEU B 1 175 ? 39.217 -21.985 -13.866 1.00 24.91 178 LEU B C 1
ATOM 4273 O O . LEU B 1 175 ? 40.316 -22.080 -14.413 1.00 24.31 178 LEU B O 1
ATOM 4278 N N . GLU B 1 176 ? 38.696 -22.971 -13.145 1.00 21.07 179 GLU B N 1
ATOM 4279 C CA . GLU B 1 176 ? 39.425 -24.219 -12.945 1.00 22.06 179 GLU B CA 1
ATOM 4280 C C . GLU B 1 176 ? 39.035 -25.279 -13.966 1.00 29.72 179 GLU B C 1
ATOM 4281 O O . GLU B 1 176 ? 39.893 -25.861 -14.616 1.00 35.79 179 GLU B O 1
ATOM 4287 N N . LEU B 1 177 ? 37.737 -25.531 -14.104 1.00 27.20 180 LEU B N 1
ATOM 4288 C CA . LEU B 1 177 ? 37.288 -26.581 -15.015 1.00 28.62 180 LEU B CA 1
ATOM 4289 C C . LEU B 1 177 ? 37.441 -26.164 -16.474 1.00 30.09 180 LEU B C 1
ATOM 4290 O O . LEU B 1 177 ? 37.965 -26.925 -17.280 1.00 29.51 180 LEU B O 1
ATOM 4295 N N . LYS B 1 178 ? 37.011 -24.945 -16.799 1.00 31.33 181 LYS B N 1
ATOM 4296 C CA . LYS B 1 178 ? 37.022 -24.473 -18.184 1.00 29.81 181 LYS B CA 1
ATOM 4297 C C . LYS B 1 178 ? 38.257 -23.645 -18.537 1.00 29.15 181 LYS B C 1
ATOM 4298 O O . LYS B 1 178 ? 38.414 -23.216 -19.677 1.00 29.12 181 LYS B O 1
ATOM 4304 N N . LYS B 1 179 ? 39.123 -23.423 -17.553 1.00 24.81 182 LYS B N 1
ATOM 4305 C CA . LYS B 1 179 ? 40.393 -22.738 -17.772 1.00 19.38 182 LYS B CA 1
ATOM 4306 C C . LYS B 1 179 ? 40.241 -21.352 -18.406 1.00 23.12 182 LYS B C 1
ATOM 4307 O O . LYS B 1 179 ? 41.068 -20.938 -19.217 1.00 23.79 182 LYS B O 1
ATOM 4313 N N A GLU B 1 180 ? 39.190 -20.636 -18.015 0.52 18.98 183 GLU B N 1
ATOM 4314 N N B GLU B 1 180 ? 39.184 -20.635 -18.047 0.48 19.40 183 GLU B N 1
ATOM 4315 C CA A GLU B 1 180 ? 38.950 -19.272 -18.492 0.52 20.21 183 GLU B CA 1
ATOM 4316 C CA B GLU B 1 180 ? 39.021 -19.308 -18.618 0.48 21.11 183 GLU B CA 1
ATOM 4317 C C A GLU B 1 180 ? 40.106 -18.362 -18.068 0.52 23.41 183 GLU B C 1
ATOM 4318 C C B GLU B 1 180 ? 40.102 -18.378 -18.096 0.48 23.30 183 GLU B C 1
ATOM 4319 O O A GLU B 1 180 ? 40.546 -18.428 -16.921 0.52 24.04 183 GLU B O 1
ATOM 4320 O O B GLU B 1 180 ? 40.473 -18.437 -16.925 0.48 23.54 183 GLU B O 1
ATOM 4331 N N . ARG B 1 181 ? 40.600 -17.522 -18.979 1.00 15.53 184 ARG B N 1
ATOM 4332 C CA . ARG B 1 181 ? 41.658 -16.582 -18.630 1.00 17.24 184 ARG B CA 1
ATOM 4333 C C . ARG B 1 181 ? 41.360 -15.137 -19.034 1.00 18.20 184 ARG B C 1
ATOM 4334 O O . ARG B 1 181 ? 42.131 -14.241 -18.710 1.00 19.83 184 ARG B O 1
ATOM 4342 N N . ARG B 1 182 ? 40.246 -14.920 -19.732 1.00 16.24 185 ARG B N 1
ATOM 4343 C CA . ARG B 1 182 ? 39.827 -13.570 -20.090 1.00 11.96 185 ARG B CA 1
ATOM 4344 C C . ARG B 1 182 ? 38.614 -13.221 -19.239 1.00 17.40 185 ARG B C 1
ATOM 4345 O O . ARG B 1 182 ? 37.612 -13.937 -19.251 1.00 17.20 185 ARG B O 1
ATOM 4353 N N . VAL B 1 183 ? 38.722 -12.132 -18.493 1.00 14.93 186 VAL B N 1
ATOM 4354 C CA . VAL B 1 183 ? 37.731 -11.807 -17.472 1.00 13.95 186 VAL B CA 1
ATOM 4355 C C . VAL B 1 183 ? 37.342 -10.338 -17.529 1.00 14.39 186 VAL B C 1
ATOM 4356 O O . VAL B 1 183 ? 38.201 -9.459 -17.486 1.00 20.21 186 VAL B O 1
ATOM 4360 N N . ILE B 1 184 ? 36.046 -10.067 -17.621 1.00 10.93 187 ILE B N 1
ATOM 4361 C CA . ILE B 1 184 ? 35.575 -8.693 -17.573 1.00 11.44 187 ILE B CA 1
ATOM 4362 C C . ILE B 1 184 ? 34.976 -8.486 -16.203 1.00 14.01 187 ILE B C 1
ATOM 4363 O O . ILE B 1 184 ? 34.181 -9.319 -15.741 1.00 14.03 187 ILE B O 1
ATOM 4368 N N . LEU B 1 185 ? 35.395 -7.406 -15.543 1.00 12.39 188 LEU B N 1
ATOM 4369 C CA . LEU B 1 185 ? 34.894 -7.061 -14.213 1.00 13.11 188 LEU B CA 1
ATOM 4370 C C . LEU B 1 185 ? 34.029 -5.815 -14.295 1.00 14.81 188 LEU B C 1
ATOM 4371 O O . LEU B 1 185 ? 34.530 -4.705 -14.517 1.00 16.97 188 LEU B O 1
ATOM 4376 N N . ASP B 1 186 ? 32.728 -6.004 -14.123 1.00 10.72 189 ASP B N 1
ATOM 4377 C CA . ASP B 1 186 ? 31.767 -4.916 -14.193 1.00 12.67 189 ASP B CA 1
ATOM 4378 C C . ASP B 1 186 ? 31.273 -4.690 -12.769 1.00 18.19 189 ASP B C 1
ATOM 4379 O O . ASP B 1 186 ? 30.352 -5.358 -12.319 1.00 18.95 189 ASP B O 1
ATOM 4384 N N . CYS B 1 187 ? 31.908 -3.764 -12.053 1.00 18.60 190 CYS B N 1
ATOM 4385 C CA . CYS B 1 187 ? 31.656 -3.612 -10.626 1.00 18.08 190 CYS B CA 1
ATOM 4386 C C . CYS B 1 187 ? 32.032 -2.219 -10.147 1.00 23.63 190 CYS B C 1
ATOM 4387 O O . CYS B 1 187 ? 32.617 -1.435 -10.886 1.00 19.98 190 CYS B O 1
ATOM 4390 N N . GLU B 1 188 ? 31.685 -1.927 -8.899 1.00 26.88 191 GLU B N 1
ATOM 4391 C CA . GLU B 1 188 ? 32.103 -0.709 -8.216 1.00 22.47 191 GLU B CA 1
ATOM 4392 C C . GLU B 1 188 ? 33.623 -0.639 -8.220 1.00 19.33 191 GLU B C 1
ATOM 4393 O O . GLU B 1 188 ? 34.287 -1.632 -7.939 1.00 18.38 191 GLU B O 1
ATOM 4399 N N . ARG B 1 189 ? 34.184 0.528 -8.532 1.00 16.19 192 ARG B N 1
ATOM 4400 C CA . ARG B 1 189 ? 35.630 0.604 -8.730 1.00 14.07 192 ARG B CA 1
ATOM 4401 C C . ARG B 1 189 ? 36.421 0.162 -7.495 1.00 15.39 192 ARG B C 1
ATOM 4402 O O . ARG B 1 189 ? 37.465 -0.478 -7.613 1.00 15.50 192 ARG B O 1
ATOM 4410 N N . ASP B 1 190 ? 35.921 0.489 -6.310 1.00 16.29 193 ASP B N 1
ATOM 4411 C CA . ASP B 1 190 ? 36.651 0.140 -5.094 1.00 20.78 193 ASP B CA 1
ATOM 4412 C C . ASP B 1 190 ? 36.410 -1.308 -4.665 1.00 23.67 193 ASP B C 1
ATOM 4413 O O . ASP B 1 190 ? 36.864 -1.724 -3.594 1.00 24.28 193 ASP B O 1
ATOM 4418 N N . LYS B 1 191 ? 35.709 -2.073 -5.501 1.00 21.12 194 LYS B N 1
ATOM 4419 C CA . LYS B 1 191 ? 35.542 -3.511 -5.247 1.00 18.42 194 LYS B CA 1
ATOM 4420 C C . LYS B 1 191 ? 36.432 -4.370 -6.134 1.00 24.03 194 LYS B C 1
ATOM 4421 O O . LYS B 1 191 ? 36.501 -5.588 -5.964 1.00 25.28 194 LYS B O 1
ATOM 4427 N N . VAL B 1 192 ? 37.126 -3.743 -7.077 1.00 18.69 195 VAL B N 1
ATOM 4428 C CA . VAL B 1 192 ? 37.945 -4.505 -8.006 1.00 18.14 195 VAL B CA 1
ATOM 4429 C C . VAL B 1 192 ? 38.957 -5.398 -7.302 1.00 24.55 195 VAL B C 1
ATOM 4430 O O . VAL B 1 192 ? 39.045 -6.591 -7.572 1.00 19.82 195 VAL B O 1
ATOM 4434 N N . ASN B 1 193 ? 39.743 -4.825 -6.407 1.00 22.84 196 ASN B N 1
ATOM 4435 C CA . ASN B 1 193 ? 40.800 -5.630 -5.803 1.00 29.47 196 ASN B CA 1
ATOM 4436 C C . ASN B 1 193 ? 40.250 -6.786 -4.958 1.00 23.09 196 ASN B C 1
ATOM 4437 O O . ASN B 1 193 ? 40.830 -7.872 -4.938 1.00 23.67 196 ASN B O 1
ATOM 4442 N N . ASP B 1 194 ? 39.111 -6.574 -4.307 1.00 22.78 197 ASP B N 1
ATOM 4443 C CA . ASP B 1 194 ? 38.485 -7.636 -3.513 1.00 26.66 197 ASP B CA 1
ATOM 4444 C C . ASP B 1 194 ? 38.015 -8.800 -4.382 1.00 24.94 197 ASP B C 1
ATOM 4445 O O . ASP B 1 194 ? 38.160 -9.956 -4.013 1.00 26.52 197 ASP B O 1
ATOM 4450 N N . ILE B 1 195 ? 37.430 -8.488 -5.531 1.00 23.16 198 ILE B N 1
ATOM 4451 C CA . ILE B 1 195 ? 36.982 -9.525 -6.447 1.00 16.38 198 ILE B CA 1
ATOM 4452 C C . ILE B 1 195 ? 38.183 -10.232 -7.061 1.00 18.10 198 ILE B C 1
ATOM 4453 O O . ILE B 1 195 ? 38.229 -11.455 -7.113 1.00 19.68 198 ILE B O 1
ATOM 4458 N N . VAL B 1 196 ? 39.162 -9.457 -7.517 1.00 17.91 199 VAL B N 1
ATOM 4459 C CA . VAL B 1 196 ? 40.378 -10.037 -8.078 1.00 16.87 199 VAL B CA 1
ATOM 4460 C C . VAL B 1 196 ? 41.065 -10.947 -7.065 1.00 23.00 199 VAL B C 1
ATOM 4461 O O . VAL B 1 196 ? 41.504 -12.044 -7.405 1.00 23.51 199 VAL B O 1
ATOM 4465 N N . ASP B 1 197 ? 41.150 -10.505 -5.814 1.00 24.22 200 ASP B N 1
ATOM 4466 C CA . ASP B 1 197 ? 41.818 -11.327 -4.807 1.00 26.52 200 ASP B CA 1
ATOM 4467 C C . ASP B 1 197 ? 41.163 -12.701 -4.737 1.00 30.57 200 ASP B C 1
ATOM 4468 O O . ASP B 1 197 ? 41.844 -13.716 -4.592 1.00 29.74 200 ASP B O 1
ATOM 4473 N N . GLN B 1 198 ? 39.835 -12.727 -4.828 1.00 22.62 201 GLN B N 1
ATOM 4474 C CA . GLN B 1 198 ? 39.121 -13.991 -4.782 1.00 20.65 201 GLN B CA 1
ATOM 4475 C C . GLN B 1 198 ? 39.400 -14.824 -6.027 1.00 23.55 201 GLN B C 1
ATOM 4476 O O . GLN B 1 198 ? 39.646 -16.030 -5.932 1.00 22.13 201 GLN B O 1
ATOM 4482 N N . VAL B 1 199 ? 39.374 -14.178 -7.190 1.00 20.33 202 VAL B N 1
ATOM 4483 C CA . VAL B 1 199 ? 39.680 -14.864 -8.447 1.00 20.51 202 VAL B CA 1
ATOM 4484 C C . VAL B 1 199 ? 41.048 -15.531 -8.381 1.00 27.13 202 VAL B C 1
ATOM 4485 O O . VAL B 1 199 ? 41.220 -16.671 -8.826 1.00 21.15 202 VAL B O 1
ATOM 4489 N N . ILE B 1 200 ? 42.018 -14.823 -7.808 1.00 19.95 203 ILE B N 1
ATOM 4490 C CA . ILE B 1 200 ? 43.383 -15.339 -7.737 1.00 22.71 203 ILE B CA 1
ATOM 4491 C C . ILE B 1 200 ? 43.508 -16.582 -6.853 1.00 26.03 203 ILE B C 1
ATOM 4492 O O . ILE B 1 200 ? 44.308 -17.469 -7.148 1.00 25.96 203 ILE B O 1
ATOM 4497 N N . THR B 1 201 ? 42.718 -16.655 -5.784 1.00 18.83 204 THR B N 1
ATOM 4498 C CA . THR B 1 201 ? 42.778 -17.814 -4.895 1.00 25.62 204 THR B CA 1
ATOM 4499 C C . THR B 1 201 ? 42.088 -19.024 -5.515 1.00 26.42 204 THR B C 1
ATOM 4500 O O . THR B 1 201 ? 42.353 -20.166 -5.135 1.00 28.32 204 THR B O 1
ATOM 4504 N N . ILE B 1 202 ? 41.200 -18.759 -6.470 1.00 24.21 205 ILE B N 1
ATOM 4505 C CA . ILE B 1 202 ? 40.374 -19.794 -7.092 1.00 24.94 205 ILE B CA 1
ATOM 4506 C C . ILE B 1 202 ? 40.965 -20.346 -8.384 1.00 30.61 205 ILE B C 1
ATOM 4507 O O . ILE B 1 202 ? 40.871 -21.542 -8.656 1.00 25.80 205 ILE B O 1
ATOM 4512 N N . GLY B 1 203 ? 41.558 -19.468 -9.186 1.00 28.98 206 GLY B N 1
ATOM 4513 C CA . GLY B 1 203 ? 42.057 -19.856 -10.495 1.00 26.73 206 GLY B CA 1
ATOM 4514 C C . GLY B 1 203 ? 43.452 -20.437 -10.435 1.00 31.81 206 GLY B C 1
ATOM 4515 O O . GLY B 1 203 ? 43.952 -20.741 -9.356 1.00 25.53 206 GLY B O 1
ATOM 4516 N N . LYS B 1 204 ? 44.077 -20.582 -11.602 1.00 32.75 207 LYS B N 1
ATOM 4517 C CA . LYS B 1 204 ? 45.415 -21.157 -11.711 1.00 30.55 207 LYS B CA 1
ATOM 4518 C C . LYS B 1 204 ? 46.139 -20.518 -12.894 1.00 27.31 207 LYS B C 1
ATOM 4519 O O . LYS B 1 204 ? 45.494 -20.043 -13.828 1.00 29.59 207 LYS B O 1
ATOM 4525 N N . HIS B 1 205 ? 47.470 -20.508 -12.859 1.00 29.98 208 HIS B N 1
ATOM 4526 C CA . HIS B 1 205 ? 48.247 -19.806 -13.881 1.00 32.91 208 HIS B CA 1
ATOM 4527 C C . HIS B 1 205 ? 47.697 -18.388 -14.010 1.00 26.13 208 HIS B C 1
ATOM 4528 O O . HIS B 1 205 ? 47.501 -17.881 -15.118 1.00 29.91 208 HIS B O 1
ATOM 4535 N N . VAL B 1 206 ? 47.445 -17.753 -12.872 1.00 26.36 209 VAL B N 1
ATOM 4536 C CA . VAL B 1 206 ? 46.745 -16.471 -12.867 1.00 24.20 209 VAL B CA 1
ATOM 4537 C C . VAL B 1 206 ? 47.575 -15.357 -13.514 1.00 25.32 209 VAL B C 1
ATOM 4538 O O . VAL B 1 206 ? 47.033 -14.336 -13.940 1.00 23.27 209 VAL B O 1
ATOM 4542 N N . LYS B 1 207 ? 48.889 -15.553 -13.596 1.00 31.24 210 LYS B N 1
ATOM 4543 C CA . LYS B 1 207 ? 49.741 -14.573 -14.258 1.00 30.06 210 LYS B CA 1
ATOM 4544 C C . LYS B 1 207 ? 49.334 -14.386 -15.713 1.00 29.80 210 LYS B C 1
ATOM 4545 O O . LYS B 1 207 ? 49.592 -13.337 -16.306 1.00 29.70 210 LYS B O 1
ATOM 4551 N N . GLY B 1 208 ? 48.703 -15.408 -16.282 1.00 25.89 211 GLY B N 1
ATOM 4552 C CA . GLY B 1 208 ? 48.326 -15.399 -17.684 1.00 26.14 211 GLY B CA 1
ATOM 4553 C C . GLY B 1 208 ? 46.951 -14.813 -17.982 1.00 27.29 211 GLY B C 1
ATOM 4554 O O . GLY B 1 208 ? 46.551 -14.731 -19.141 1.00 25.29 211 GLY B O 1
ATOM 4555 N N . TYR B 1 209 ? 46.231 -14.400 -16.944 1.00 20.52 212 TYR B N 1
ATOM 4556 C CA . TYR B 1 209 ? 44.910 -13.792 -17.129 1.00 14.88 212 TYR B CA 1
ATOM 4557 C C . TYR B 1 209 ? 44.975 -12.425 -17.803 1.00 22.37 212 TYR B C 1
ATOM 4558 O O . TYR B 1 209 ? 46.005 -11.750 -17.776 1.00 21.51 212 TYR B O 1
ATOM 4567 N N . HIS B 1 210 ? 43.859 -12.029 -18.408 1.00 16.17 213 HIS B N 1
ATOM 4568 C CA . HIS B 1 210 ? 43.709 -10.678 -18.935 1.00 14.55 213 HIS B CA 1
ATOM 4569 C C . HIS B 1 210 ? 42.370 -10.147 -18.465 1.00 13.66 213 HIS B C 1
ATOM 4570 O O . HIS B 1 210 ? 41.324 -10.650 -18.882 1.00 16.52 213 HIS B O 1
ATOM 4577 N N . TYR B 1 211 ? 42.409 -9.153 -17.580 1.00 13.10 214 TYR B N 1
ATOM 4578 C CA . TYR B 1 211 ? 41.193 -8.538 -17.063 1.00 13.36 214 TYR B CA 1
ATOM 4579 C C . TYR B 1 211 ? 40.857 -7.288 -17.856 1.00 15.42 214 TYR B C 1
ATOM 4580 O O . TYR B 1 211 ? 41.747 -6.528 -18.209 1.00 16.38 214 TYR B O 1
ATOM 4589 N N . ILE B 1 212 ? 39.569 -7.048 -18.100 1.00 12.14 215 ILE B N 1
ATOM 4590 C CA . ILE B 1 212 ? 39.132 -5.717 -18.523 1.00 12.94 215 ILE B CA 1
ATOM 4591 C C . ILE B 1 212 ? 38.313 -5.168 -17.376 1.00 17.59 215 ILE B C 1
ATOM 4592 O O . ILE B 1 212 ? 37.359 -5.811 -16.948 1.00 17.03 215 ILE B O 1
ATOM 4597 N N . ILE B 1 213 ? 38.707 -4.017 -16.842 1.00 13.90 216 ILE B N 1
ATOM 4598 C CA . ILE B 1 213 ? 37.934 -3.379 -15.775 1.00 13.39 216 ILE B CA 1
ATOM 4599 C C . ILE B 1 213 ? 36.880 -2.492 -16.414 1.00 14.13 216 ILE B C 1
ATOM 4600 O O . ILE B 1 213 ? 37.197 -1.421 -16.942 1.00 14.49 216 ILE B O 1
ATOM 4605 N N . ALA B 1 214 ? 35.629 -2.949 -16.393 1.00 12.91 217 ALA B N 1
ATOM 4606 C CA . ALA B 1 214 ? 34.559 -2.227 -17.062 1.00 12.52 217 ALA B CA 1
ATOM 4607 C C . ALA B 1 214 ? 34.025 -1.143 -16.136 1.00 16.73 217 ALA B C 1
ATOM 4608 O O . ALA B 1 214 ? 33.026 -1.326 -15.450 1.00 15.02 217 ALA B O 1
ATOM 4610 N N . ASN B 1 215 ? 34.715 -0.009 -16.125 1.00 11.49 218 ASN B N 1
ATOM 4611 C CA . ASN B 1 215 ? 34.419 1.073 -15.200 1.00 14.31 218 ASN B CA 1
ATOM 4612 C C . ASN B 1 215 ? 35.164 2.271 -15.767 1.00 10.85 218 ASN B C 1
ATOM 4613 O O . ASN B 1 215 ? 36.202 2.084 -16.406 1.00 11.68 218 ASN B O 1
ATOM 4618 N N . LEU B 1 216 ? 34.643 3.477 -15.571 1.00 10.33 219 LEU B N 1
ATOM 4619 C CA . LEU B 1 216 ? 35.241 4.660 -16.205 1.00 10.57 219 LEU B CA 1
ATOM 4620 C C . LEU B 1 216 ? 36.398 5.262 -15.408 1.00 9.65 219 LEU B C 1
ATOM 4621 O O . LEU B 1 216 ? 36.929 6.300 -15.786 1.00 12.57 219 LEU B O 1
ATOM 4626 N N . GLY B 1 217 ? 36.775 4.620 -14.306 1.00 10.30 220 GLY B N 1
ATOM 4627 C CA . GLY B 1 217 ? 37.843 5.125 -13.457 1.00 11.66 220 GLY B CA 1
ATOM 4628 C C . GLY B 1 217 ? 38.971 4.116 -13.288 1.00 11.51 220 GLY B C 1
ATOM 4629 O O . GLY B 1 217 ? 39.279 3.688 -12.171 1.00 11.29 220 GLY B O 1
ATOM 4630 N N . PHE B 1 218 ? 39.614 3.765 -14.393 1.00 13.63 221 PHE B N 1
ATOM 4631 C CA . PHE B 1 218 ? 40.710 2.795 -14.354 1.00 12.42 221 PHE B CA 1
ATOM 4632 C C . PHE B 1 218 ? 41.704 3.079 -13.238 1.00 12.82 221 PHE B C 1
ATOM 4633 O O . PHE B 1 218 ? 42.072 2.167 -12.499 1.00 14.94 221 PHE B O 1
ATOM 4641 N N . THR B 1 219 ? 42.157 4.328 -13.126 1.00 13.46 222 THR B N 1
ATOM 4642 C CA . THR B 1 219 ? 43.236 4.641 -12.183 1.00 15.80 222 THR B CA 1
ATOM 4643 C C . THR B 1 219 ? 42.736 5.206 -10.855 1.00 16.51 222 THR B C 1
ATOM 4644 O O . THR B 1 219 ? 43.523 5.738 -10.054 1.00 19.79 222 THR B O 1
ATOM 4648 N N . ASP B 1 220 ? 41.437 5.058 -10.602 1.00 12.99 223 ASP B N 1
ATOM 4649 C CA . ASP B 1 220 ? 40.846 5.595 -9.374 1.00 13.26 223 ASP B CA 1
ATOM 4650 C C . ASP B 1 220 ? 41.322 4.849 -8.133 1.00 25.38 223 ASP B C 1
ATOM 4651 O O . ASP B 1 220 ? 41.305 5.394 -7.028 1.00 27.64 223 ASP B O 1
ATOM 4656 N N . GLY B 1 221 ? 41.741 3.604 -8.321 1.00 30.81 224 GLY B N 1
ATOM 4657 C CA . GLY B 1 221 ? 42.323 2.824 -7.241 1.00 34.19 224 GLY B CA 1
ATOM 4658 C C . GLY B 1 221 ? 43.737 2.393 -7.590 1.00 35.73 224 GLY B C 1
ATOM 4659 O O . GLY B 1 221 ? 44.149 2.482 -8.746 1.00 28.03 224 GLY B O 1
ATOM 4660 N N . ASP B 1 222 ? 44.486 1.933 -6.594 1.00 49.56 225 ASP B N 1
ATOM 4661 C CA . ASP B 1 222 ? 45.852 1.473 -6.824 1.00 59.21 225 ASP B CA 1
ATOM 4662 C C . ASP B 1 222 ? 45.888 0.342 -7.843 1.00 48.32 225 ASP B C 1
ATOM 4663 O O . ASP B 1 222 ? 45.129 -0.618 -7.746 1.00 55.11 225 ASP B O 1
ATOM 4668 N N . LEU B 1 223 ? 46.767 0.469 -8.829 1.00 35.60 226 LEU B N 1
ATOM 4669 C CA . LEU B 1 223 ? 46.958 -0.585 -9.815 1.00 29.32 226 LEU B CA 1
ATOM 4670 C C . LEU B 1 223 ? 48.360 -1.137 -9.696 1.00 38.29 226 LEU B C 1
ATOM 4671 O O . LEU B 1 223 ? 49.313 -0.561 -10.219 1.00 39.78 226 LEU B O 1
ATOM 4676 N N . LEU B 1 224 ? 48.480 -2.255 -9.000 1.00 36.66 227 LEU B N 1
ATOM 4677 C CA . LEU B 1 224 ? 49.775 -2.866 -8.789 1.00 43.82 227 LEU B CA 1
ATOM 4678 C C . LEU B 1 224 ? 49.742 -4.269 -9.373 1.00 45.48 227 LEU B C 1
ATOM 4679 O O . LEU B 1 224 ? 49.023 -5.138 -8.877 1.00 38.36 227 LEU B O 1
ATOM 4684 N N . LYS B 1 225 ? 50.507 -4.474 -10.441 1.00 50.68 228 LYS B N 1
ATOM 4685 C CA . LYS B 1 225 ? 50.575 -5.769 -11.112 1.00 56.99 228 LYS B CA 1
ATOM 4686 C C . LYS B 1 225 ? 50.670 -6.918 -10.113 1.00 51.69 228 LYS B C 1
ATOM 4687 O O . LYS B 1 225 ? 50.065 -7.976 -10.307 1.00 44.44 228 LYS B O 1
ATOM 4693 N N . ILE B 1 226 ? 51.430 -6.708 -9.043 1.00 55.54 229 ILE B N 1
ATOM 4694 C CA . ILE B 1 226 ? 51.576 -7.727 -8.010 1.00 65.18 229 ILE B CA 1
ATOM 4695 C C . ILE B 1 226 ? 50.223 -8.090 -7.392 1.00 60.54 229 ILE B C 1
ATOM 4696 O O . ILE B 1 226 ? 49.960 -9.257 -7.102 1.00 53.70 229 ILE B O 1
ATOM 4701 N N . GLN B 1 227 ? 49.368 -7.086 -7.208 1.00 58.76 230 GLN B N 1
ATOM 4702 C CA . GLN B 1 227 ? 48.014 -7.295 -6.697 1.00 53.97 230 GLN B CA 1
ATOM 4703 C C . GLN B 1 227 ? 47.180 -8.089 -7.695 1.00 42.97 230 GLN B C 1
ATOM 4704 O O . GLN B 1 227 ? 46.240 -8.787 -7.315 1.00 38.69 230 GLN B O 1
ATOM 4710 N N . PHE B 1 228 ? 47.525 -7.971 -8.976 1.00 25.28 231 PHE B N 1
ATOM 4711 C CA . PHE B 1 228 ? 46.822 -8.696 -10.026 1.00 28.54 231 PHE B CA 1
ATOM 4712 C C . PHE B 1 228 ? 47.503 -10.005 -10.370 1.00 34.13 231 PHE B C 1
ATOM 4713 O O . PHE B 1 228 ? 47.154 -10.656 -11.354 1.00 33.09 231 PHE B O 1
ATOM 4721 N N . GLY B 1 229 ? 48.479 -10.385 -9.554 1.00 39.00 232 GLY B N 1
ATOM 4722 C CA . GLY B 1 229 ? 49.182 -11.639 -9.743 1.00 39.94 232 GLY B CA 1
ATOM 4723 C C . GLY B 1 229 ? 49.977 -11.714 -11.035 1.00 35.87 232 GLY B C 1
ATOM 4724 O O . GLY B 1 229 ? 50.262 -12.807 -11.516 1.00 34.21 232 GLY B O 1
ATOM 4725 N N . GLY B 1 230 ? 50.330 -10.559 -11.595 1.00 29.18 233 GLY B N 1
ATOM 4726 C CA . GLY B 1 230 ? 51.122 -10.498 -12.816 1.00 27.74 233 GLY B CA 1
ATOM 4727 C C . GLY B 1 230 ? 50.352 -10.491 -14.132 1.00 36.73 233 GLY B C 1
ATOM 4728 O O . GLY B 1 230 ? 50.948 -10.486 -15.211 1.00 39.24 233 GLY B O 1
ATOM 4729 N N . ALA B 1 231 ? 49.026 -10.485 -14.049 1.00 26.68 234 ALA B N 1
ATOM 4730 C CA . ALA B 1 231 ? 48.163 -10.530 -15.236 1.00 25.63 234 ALA B CA 1
ATOM 4731 C C . ALA B 1 231 ? 48.197 -9.237 -16.056 1.00 24.56 234 ALA B C 1
ATOM 4732 O O . ALA B 1 231 ? 48.667 -8.207 -15.575 1.00 23.47 234 ALA B O 1
ATOM 4734 N N . ASN B 1 232 ? 47.691 -9.299 -17.290 1.00 20.71 235 ASN B N 1
ATOM 4735 C CA . ASN B 1 232 ? 47.401 -8.095 -18.076 1.00 14.70 235 ASN B CA 1
ATOM 4736 C C . ASN B 1 232 ? 46.100 -7.456 -17.582 1.00 17.60 235 ASN B C 1
ATOM 4737 O O . ASN B 1 232 ? 45.154 -8.168 -17.247 1.00 18.71 235 ASN B O 1
ATOM 4742 N N . VAL B 1 233 ? 46.049 -6.124 -17.536 1.00 12.97 236 VAL B N 1
ATOM 4743 C CA . VAL B 1 233 ? 44.849 -5.428 -17.057 1.00 14.59 236 VAL B CA 1
ATOM 4744 C C . VAL B 1 233 ? 44.543 -4.255 -17.984 1.00 15.13 236 VAL B C 1
ATOM 4745 O O . VAL B 1 233 ? 45.425 -3.432 -18.241 1.00 15.69 236 VAL B O 1
ATOM 4749 N N . SER B 1 234 ? 43.311 -4.185 -18.495 1.00 13.26 237 SER B N 1
ATOM 4750 C CA . SER B 1 234 ? 42.922 -3.096 -19.382 1.00 12.06 237 SER B CA 1
ATOM 4751 C C . SER B 1 234 ? 41.702 -2.395 -18.805 1.00 13.11 237 SER B C 1
ATOM 4752 O O . SER B 1 234 ? 40.969 -2.965 -17.995 1.00 15.73 237 SER B O 1
ATOM 4755 N N . GLY B 1 235 ? 41.481 -1.159 -19.227 1.00 9.51 238 GLY B N 1
ATOM 4756 C CA . GLY B 1 235 ? 40.327 -0.436 -18.732 1.00 11.53 238 GLY B CA 1
ATOM 4757 C C . GLY B 1 235 ? 40.115 0.891 -19.426 1.00 14.21 238 GLY B C 1
ATOM 4758 O O . GLY B 1 235 ? 40.644 1.148 -20.522 1.00 11.30 238 GLY B O 1
ATOM 4759 N N . PHE B 1 236 ? 39.332 1.741 -18.771 1.00 10.91 239 PHE B N 1
ATOM 4760 C CA . PHE B 1 236 ? 38.809 2.950 -19.388 1.00 9.84 239 PHE B CA 1
ATOM 4761 C C . PHE B 1 236 ? 38.999 4.125 -18.444 1.00 10.56 239 PHE B C 1
ATOM 4762 O O . PHE B 1 236 ? 38.923 3.968 -17.224 1.00 11.60 239 PHE B O 1
ATOM 4770 N N . GLN B 1 237 ? 39.207 5.308 -19.003 1.00 11.35 240 GLN B N 1
ATOM 4771 C CA . GLN B 1 237 ? 39.462 6.495 -18.192 1.00 11.65 240 GLN B CA 1
ATOM 4772 C C . GLN B 1 237 ? 38.887 7.727 -18.899 1.00 12.53 240 GLN B C 1
ATOM 4773 O O . GLN B 1 237 ? 39.132 7.930 -20.085 1.00 16.85 240 GLN B O 1
ATOM 4779 N N . ILE B 1 238 ? 38.083 8.522 -18.195 1.00 13.05 241 ILE B N 1
ATOM 4780 C CA . ILE B 1 238 ? 37.541 9.741 -18.803 1.00 11.07 241 ILE B CA 1
ATOM 4781 C C . ILE B 1 238 ? 38.218 10.993 -18.268 1.00 13.08 241 ILE B C 1
ATOM 4782 O O . ILE B 1 238 ? 38.071 12.065 -18.841 1.00 15.87 241 ILE B O 1
ATOM 4787 N N . VAL B 1 239 ? 38.959 10.846 -17.174 1.00 11.85 242 VAL B N 1
ATOM 4788 C CA . VAL B 1 239 ? 39.761 11.945 -16.646 1.00 10.42 242 VAL B CA 1
ATOM 4789 C C . VAL B 1 239 ? 41.209 11.755 -17.094 1.00 15.21 242 VAL B C 1
ATOM 4790 O O . VAL B 1 239 ? 41.855 10.793 -16.695 1.00 16.52 242 VAL B O 1
ATOM 4794 N N . ASP B 1 240 ? 41.702 12.655 -17.943 1.00 13.62 243 ASP B N 1
ATOM 4795 C CA . ASP B 1 240 ? 43.036 12.500 -18.540 1.00 11.33 243 ASP B CA 1
ATOM 4796 C C . ASP B 1 240 ? 44.030 13.394 -17.800 1.00 12.98 243 ASP B C 1
ATOM 4797 O O . ASP B 1 240 ? 43.986 14.610 -17.944 1.00 17.88 243 ASP B O 1
ATOM 4802 N N . TYR B 1 241 ? 44.927 12.797 -17.012 1.00 13.96 244 TYR B N 1
ATOM 4803 C CA . TYR B 1 241 ? 45.831 13.587 -16.174 1.00 17.99 244 TYR B CA 1
ATOM 4804 C C . TYR B 1 241 ? 46.896 14.338 -16.975 1.00 22.80 244 TYR B C 1
ATOM 4805 O O . TYR B 1 241 ? 47.615 15.184 -16.438 1.00 20.34 244 TYR B O 1
ATOM 4814 N N . ASP B 1 242 ? 46.969 14.051 -18.269 1.00 22.62 245 ASP B N 1
ATOM 4815 C CA . ASP B 1 242 ? 47.843 14.808 -19.163 1.00 23.40 245 ASP B CA 1
ATOM 4816 C C . ASP B 1 242 ? 47.212 16.130 -19.617 1.00 21.63 245 ASP B C 1
ATOM 4817 O O . ASP B 1 242 ? 47.919 17.041 -20.059 1.00 28.87 245 ASP B O 1
ATOM 4822 N N . ASP B 1 243 ? 45.889 16.229 -19.518 1.00 18.32 246 ASP B N 1
ATOM 4823 C CA . ASP B 1 243 ? 45.160 17.465 -19.834 1.00 20.86 246 ASP B CA 1
ATOM 4824 C C . ASP B 1 243 ? 45.633 18.579 -18.901 1.00 24.74 246 ASP B C 1
ATOM 4825 O O . ASP B 1 243 ? 45.642 18.399 -17.689 1.00 19.99 246 ASP B O 1
ATOM 4830 N N . SER B 1 244 ? 45.977 19.746 -19.434 1.00 23.18 247 SER B N 1
ATOM 4831 C CA . SER B 1 244 ? 46.379 20.853 -18.560 1.00 21.72 247 SER B CA 1
ATOM 4832 C C . SER B 1 244 ? 45.280 21.221 -17.557 1.00 19.74 247 SER B C 1
ATOM 4833 O O . SER B 1 244 ? 45.557 21.557 -16.409 1.00 21.21 247 SER B O 1
ATOM 4836 N N . LEU B 1 245 ? 44.028 21.154 -17.988 1.00 20.76 248 LEU B N 1
ATOM 4837 C CA . LEU B 1 245 ? 42.923 21.485 -17.104 1.00 19.25 248 LEU B CA 1
ATOM 4838 C C . LEU B 1 245 ? 42.930 20.542 -15.890 1.00 18.99 248 LEU B C 1
ATOM 4839 O O . LEU B 1 245 ? 42.723 20.957 -14.741 1.00 16.88 248 LEU B O 1
ATOM 4844 N N . VAL B 1 246 ? 43.182 19.268 -16.145 1.00 15.09 249 VAL B N 1
ATOM 4845 C CA . VAL B 1 246 ? 43.150 18.284 -15.070 1.00 12.85 249 VAL B CA 1
ATOM 4846 C C . VAL B 1 246 ? 44.382 18.393 -14.183 1.00 13.93 249 VAL B C 1
ATOM 4847 O O . VAL B 1 246 ? 44.291 18.333 -12.956 1.00 16.84 249 VAL B O 1
ATOM 4851 N N . SER B 1 247 ? 45.551 18.547 -14.793 1.00 14.51 250 SER B N 1
ATOM 4852 C CA . SER B 1 247 ? 46.756 18.639 -13.969 1.00 13.88 250 SER B CA 1
ATOM 4853 C C . SER B 1 247 ? 46.737 19.898 -13.101 1.00 14.11 250 SER B C 1
ATOM 4854 O O . SER B 1 247 ? 47.182 19.859 -11.947 1.00 16.74 250 SER B O 1
ATOM 4857 N N . LYS B 1 248 ? 46.213 21.002 -13.633 1.00 15.20 251 LY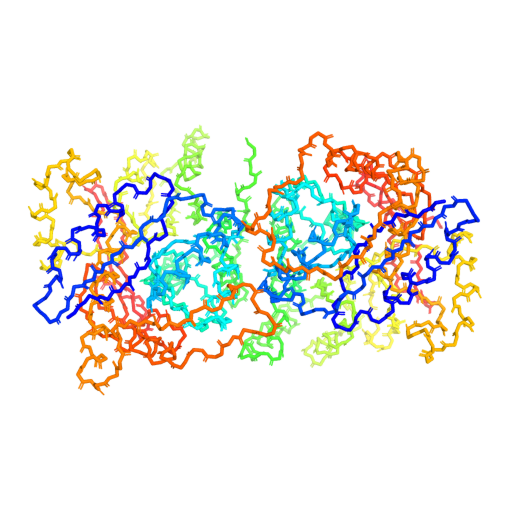S B N 1
ATOM 4858 C CA . LYS B 1 248 ? 46.056 22.220 -12.829 1.00 21.17 251 LYS B CA 1
ATOM 4859 C C . LYS B 1 248 ? 45.090 21.982 -11.669 1.00 22.35 251 LYS B C 1
ATOM 4860 O O . LYS B 1 248 ? 45.363 22.380 -10.547 1.00 16.52 251 LYS B O 1
ATOM 4866 N N . PHE B 1 249 ? 43.968 21.319 -11.939 1.00 14.24 252 PHE B N 1
ATOM 4867 C CA . PHE B 1 249 ? 43.024 20.983 -10.876 1.00 12.74 252 PHE B CA 1
ATOM 4868 C C . PHE B 1 249 ? 43.723 20.164 -9.786 1.00 16.14 252 PHE B C 1
ATOM 4869 O O . PHE B 1 249 ? 43.599 20.456 -8.593 1.00 13.56 252 PHE B O 1
ATOM 4877 N N . ILE B 1 250 ? 44.457 19.133 -10.192 1.00 10.64 253 ILE B N 1
ATOM 4878 C CA . ILE B 1 250 ? 45.087 18.243 -9.223 1.00 13.13 253 ILE B CA 1
ATOM 4879 C C . ILE B 1 250 ? 46.158 18.979 -8.425 1.00 12.57 253 ILE B C 1
ATOM 4880 O O . ILE B 1 250 ? 46.349 18.700 -7.245 1.00 13.63 253 ILE B O 1
ATOM 4885 N N . GLU B 1 251 ? 46.848 19.926 -9.061 1.00 12.53 254 GLU B N 1
ATOM 4886 C CA . GLU B 1 251 ? 47.852 20.699 -8.329 1.00 12.84 254 GLU B CA 1
ATOM 4887 C C . GLU B 1 251 ? 47.203 21.422 -7.143 1.00 16.13 254 GLU B C 1
ATOM 4888 O O . GLU B 1 251 ? 47.798 21.525 -6.072 1.00 18.35 254 GLU B O 1
ATOM 4894 N N . ARG B 1 252 ? 45.990 21.925 -7.348 1.00 13.41 255 ARG B N 1
ATOM 4895 C CA . ARG B 1 252 ? 45.235 22.593 -6.280 1.00 14.31 255 ARG B CA 1
ATOM 4896 C C . ARG B 1 252 ? 44.610 21.598 -5.295 1.00 13.26 255 ARG B C 1
ATOM 4897 O O . ARG B 1 252 ? 44.698 21.767 -4.081 1.00 14.72 255 ARG B O 1
ATOM 4905 N N . TRP B 1 253 ? 43.969 20.562 -5.827 1.00 12.53 256 TRP B N 1
ATOM 4906 C CA . TRP B 1 253 ? 43.245 19.567 -5.027 1.00 15.12 256 TRP B CA 1
ATOM 4907 C C . TRP B 1 253 ? 44.168 18.798 -4.087 1.00 14.46 256 TRP B C 1
ATOM 4908 O O . TRP B 1 253 ? 43.795 18.445 -2.960 1.00 12.60 256 TRP B O 1
ATOM 4919 N N . SER B 1 254 ? 45.389 18.569 -4.544 1.00 13.22 257 SER B N 1
ATOM 4920 C CA . SER B 1 254 ? 46.336 17.731 -3.824 1.00 12.94 257 SER B CA 1
ATOM 4921 C C . SER B 1 254 ? 46.859 18.340 -2.514 1.00 17.36 257 SER B C 1
ATOM 4922 O O . SER B 1 254 ? 47.484 17.626 -1.716 1.00 14.61 257 SER B O 1
ATOM 4925 N N . THR B 1 255 ? 46.605 19.630 -2.284 1.00 12.01 258 THR B N 1
ATOM 4926 C CA . THR B 1 255 ? 47.033 20.253 -1.032 1.00 12.90 258 THR B CA 1
ATOM 4927 C C . THR B 1 255 ? 45.889 20.623 -0.092 1.00 17.73 258 THR B C 1
ATOM 4928 O O . THR B 1 255 ? 46.129 21.120 1.008 1.00 15.33 258 THR B O 1
ATOM 4932 N N . LEU B 1 256 ? 44.653 20.406 -0.523 1.00 12.30 259 LEU B N 1
ATOM 4933 C CA . LEU B 1 256 ? 43.520 20.639 0.354 1.00 9.46 259 LEU B CA 1
ATOM 4934 C C . LEU B 1 256 ? 43.607 19.701 1.561 1.00 15.11 259 LEU B C 1
ATOM 4935 O O . LEU B 1 256 ? 43.968 18.537 1.435 1.00 18.85 259 LEU B O 1
ATOM 4940 N N . GLU B 1 257 ? 43.274 20.222 2.728 1.00 14.55 260 GLU B N 1
ATOM 4941 C CA . GLU B 1 257 ? 43.424 19.479 3.958 1.00 17.11 260 GLU B CA 1
ATOM 4942 C C . GLU B 1 257 ? 42.362 18.378 4.013 1.00 18.38 260 GLU B C 1
ATOM 4943 O O . GLU B 1 257 ? 41.188 18.643 3.788 1.00 17.12 260 GLU B O 1
ATOM 4949 N N . GLU B 1 258 ? 42.782 17.146 4.301 1.00 17.45 261 GLU B N 1
ATOM 4950 C CA . GLU B 1 258 ? 41.895 15.987 4.152 1.00 23.99 261 GLU B CA 1
ATOM 4951 C C . GLU B 1 258 ? 40.760 15.920 5.178 1.00 20.21 261 GLU B C 1
ATOM 4952 O O . GLU B 1 258 ? 39.696 15.380 4.891 1.00 24.63 261 GLU B O 1
ATOM 4958 N N . LYS B 1 259 ? 40.968 16.476 6.363 1.00 19.24 262 LYS B N 1
ATOM 4959 C CA . LYS B 1 259 ? 39.889 16.502 7.345 1.00 20.64 262 LYS B CA 1
ATOM 4960 C C . LYS B 1 259 ? 38.778 17.440 6.878 1.00 23.17 262 LYS B C 1
ATOM 4961 O O . LYS B 1 259 ? 37.599 17.091 6.915 1.00 23.38 262 LYS B O 1
ATOM 4967 N N . GLU B 1 260 ? 39.173 18.621 6.415 1.00 18.95 263 GLU B N 1
ATOM 4968 C CA . GLU B 1 260 ? 38.239 19.651 5.973 1.00 15.16 263 GLU B CA 1
ATOM 4969 C C . GLU B 1 260 ? 37.567 19.271 4.649 1.00 18.04 263 GLU B C 1
ATOM 4970 O O . GLU B 1 260 ? 36.390 19.568 4.442 1.00 16.64 263 GLU B O 1
ATOM 4976 N N . TYR B 1 261 ? 38.324 18.610 3.772 1.00 15.74 264 TYR B N 1
ATOM 4977 C CA . TY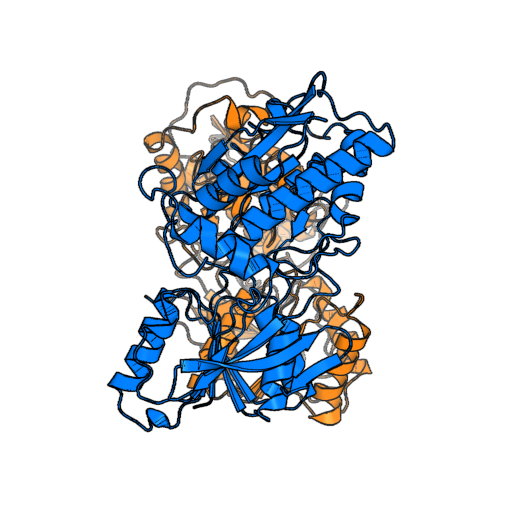R B 1 261 ? 37.841 18.203 2.452 1.00 15.81 264 TYR B CA 1
ATOM 4978 C C . TYR B 1 261 ? 38.039 16.703 2.277 1.00 15.19 264 TYR B C 1
ATOM 4979 O O . TYR B 1 261 ? 38.979 16.267 1.627 1.00 15.66 264 TYR B O 1
ATOM 4988 N N . PRO B 1 262 ? 37.139 15.904 2.859 1.00 15.95 265 PRO B N 1
ATOM 4989 C CA . PRO B 1 262 ? 37.277 14.451 2.798 1.00 16.89 265 PRO B CA 1
ATOM 4990 C C . PRO B 1 262 ? 37.500 13.963 1.383 1.00 16.23 265 PRO B C 1
ATOM 4991 O O . PRO B 1 262 ? 36.798 14.393 0.462 1.00 16.33 265 PRO B O 1
ATOM 4995 N N . GLY B 1 263 ? 38.476 13.077 1.211 1.00 15.60 266 GLY B N 1
ATOM 4996 C CA . GLY B 1 263 ? 38.772 12.542 -0.104 1.00 15.05 266 GLY B CA 1
ATOM 4997 C C . GLY B 1 263 ? 39.754 13.349 -0.929 1.00 14.14 266 GLY B C 1
ATOM 4998 O O . GLY B 1 263 ? 40.200 12.881 -1.975 1.00 17.42 266 GLY B O 1
ATOM 4999 N N . ALA B 1 264 ? 40.104 14.551 -0.477 1.00 14.25 267 ALA B N 1
ATOM 5000 C CA . ALA B 1 264 ? 41.068 15.372 -1.221 1.00 16.01 267 ALA B CA 1
ATOM 5001 C C . ALA B 1 264 ? 42.507 15.089 -0.780 1.00 13.49 267 ALA B C 1
ATOM 5002 O O . ALA B 1 264 ? 42.776 14.081 -0.122 1.00 15.56 267 ALA B O 1
ATOM 5004 N N . HIS B 1 265 ? 43.433 15.965 -1.147 1.00 13.30 268 HIS B N 1
ATOM 5005 C CA . HIS B 1 265 ? 44.840 15.752 -0.819 1.00 14.57 268 HIS B CA 1
ATOM 5006 C C . HIS B 1 265 ? 45.361 14.489 -1.497 1.00 19.48 268 HIS B C 1
ATOM 5007 O O . HIS B 1 265 ? 46.209 13.778 -0.950 1.00 18.48 268 HIS B O 1
ATOM 5014 N N . THR B 1 266 ? 44.850 14.232 -2.698 1.00 19.88 269 THR B N 1
ATOM 5015 C CA . THR B 1 266 ? 45.204 13.052 -3.472 1.00 18.22 269 THR B CA 1
ATOM 5016 C C . THR B 1 266 ? 45.759 13.471 -4.836 1.00 18.17 269 THR B C 1
ATOM 5017 O O . THR B 1 266 ? 45.521 14.585 -5.290 1.00 15.85 269 THR B O 1
ATOM 5021 N N . ALA B 1 267 ? 46.488 12.573 -5.493 1.00 14.44 270 ALA B N 1
ATOM 5022 C CA . ALA B 1 267 ? 47.001 12.865 -6.832 1.00 15.38 270 ALA B CA 1
ATOM 5023 C C . ALA B 1 267 ? 46.010 12.460 -7.910 1.00 17.16 270 ALA B C 1
ATOM 5024 O O . ALA B 1 267 ? 46.225 12.729 -9.094 1.00 17.68 270 ALA B O 1
ATOM 5026 N N . THR B 1 268 ? 44.939 11.784 -7.510 1.00 16.82 271 THR B N 1
ATOM 5027 C CA . THR B 1 268 ? 43.892 11.408 -8.458 1.00 15.06 271 THR B CA 1
ATOM 5028 C C . THR B 1 268 ? 42.545 11.827 -7.902 1.00 19.60 271 THR B C 1
ATOM 5029 O O . THR B 1 268 ? 42.409 12.111 -6.712 1.00 18.72 271 THR B O 1
ATOM 5033 N N . ILE B 1 269 ? 41.548 11.871 -8.771 1.00 14.63 272 ILE B N 1
ATOM 5034 C CA A ILE B 1 269 ? 40.183 12.161 -8.344 0.79 12.22 272 ILE B CA 1
ATOM 5035 C CA B ILE B 1 269 ? 40.184 12.148 -8.339 0.21 13.79 272 ILE B CA 1
ATOM 5036 C C . ILE B 1 269 ? 39.239 11.129 -8.959 1.00 15.11 272 ILE B C 1
ATOM 5037 O O . ILE B 1 269 ? 39.347 10.818 -10.140 1.00 17.57 272 ILE B O 1
ATOM 5046 N N . LYS B 1 270 ? 38.323 10.590 -8.158 1.00 12.77 273 LYS B N 1
ATOM 5047 C CA . LYS B 1 270 ? 37.423 9.559 -8.691 1.00 11.56 273 LYS B CA 1
ATOM 5048 C C . LYS B 1 270 ? 36.585 10.142 -9.824 1.00 15.56 273 LYS B C 1
ATOM 5049 O O . LYS B 1 270 ? 36.201 11.312 -9.774 1.00 14.18 273 LYS B O 1
ATOM 5055 N N . TYR B 1 271 ? 36.315 9.345 -10.856 1.00 7.92 274 TYR B N 1
ATOM 5056 C CA . TYR B 1 271 ? 35.601 9.890 -12.002 1.00 9.04 274 TYR B CA 1
ATOM 5057 C C . TYR B 1 271 ? 34.247 10.487 -11.619 1.00 10.66 274 TYR B C 1
ATOM 5058 O O . TYR B 1 271 ? 33.788 11.449 -12.232 1.00 11.05 274 TYR B O 1
ATOM 5067 N N . THR B 1 272 ? 33.589 9.905 -10.625 1.00 10.67 275 THR B N 1
ATOM 5068 C CA . THR B 1 272 ? 32.315 10.458 -10.156 1.00 8.72 275 THR B CA 1
ATOM 5069 C C . THR B 1 272 ? 32.486 11.823 -9.472 1.00 9.33 275 THR B C 1
ATOM 5070 O O . THR B 1 272 ? 31.620 12.687 -9.561 1.00 9.90 275 THR B O 1
ATOM 5074 N N . SER B 1 273 ? 33.602 12.019 -8.786 1.00 8.35 276 SER B N 1
ATOM 5075 C CA . SER B 1 273 ? 33.880 13.319 -8.175 1.00 11.84 276 SER B CA 1
ATOM 5076 C C . SER B 1 273 ? 34.216 14.333 -9.249 1.00 11.06 276 SER B C 1
ATOM 5077 O O . SER B 1 273 ? 33.814 15.486 -9.158 1.00 10.53 276 SER B O 1
ATOM 5080 N N . ALA B 1 274 ? 34.965 13.899 -10.266 1.00 10.20 277 ALA B N 1
ATOM 5081 C CA . ALA B 1 274 ? 35.286 14.766 -11.414 1.00 11.87 277 ALA B CA 1
ATOM 5082 C C . ALA B 1 274 ? 33.994 15.204 -12.112 1.00 11.80 277 ALA B C 1
ATOM 5083 O O . ALA B 1 274 ? 33.809 16.382 -12.449 1.00 11.34 277 ALA B O 1
ATOM 5085 N N . LEU B 1 275 ? 33.098 14.249 -12.343 1.00 9.73 278 LEU B N 1
ATOM 5086 C CA . LEU B 1 275 ? 31.804 14.592 -12.947 1.00 10.59 278 LEU B CA 1
ATOM 5087 C C . LEU B 1 275 ? 30.978 15.530 -12.079 1.00 10.83 278 LEU B C 1
ATOM 5088 O O . LEU B 1 275 ? 30.169 16.310 -12.595 1.00 10.03 278 LEU B O 1
ATOM 5093 N N . THR B 1 276 ? 31.129 15.428 -10.759 1.00 9.79 279 THR B N 1
ATOM 5094 C CA . THR B 1 276 ? 30.404 16.312 -9.831 1.00 10.61 279 THR B CA 1
ATOM 5095 C C . THR B 1 276 ? 30.906 17.762 -9.941 1.00 12.91 279 THR B C 1
ATOM 5096 O O . THR B 1 276 ? 30.120 18.708 -10.041 1.00 11.23 279 THR B O 1
ATOM 5100 N N . TYR B 1 277 ? 32.222 17.926 -9.928 1.00 9.35 280 TYR B N 1
ATOM 5101 C CA . TYR B 1 277 ? 32.849 19.218 -10.195 1.00 9.30 280 TYR B CA 1
ATOM 5102 C C . TYR B 1 277 ? 32.428 19.773 -11.553 1.00 9.84 280 TYR B C 1
ATOM 5103 O O . TYR B 1 277 ? 32.109 20.958 -11.675 1.00 11.23 280 TYR B O 1
ATOM 5112 N N . ASP B 1 278 ? 32.438 18.928 -12.582 1.00 10.12 281 ASP B N 1
ATOM 5113 C CA . ASP B 1 278 ? 32.031 19.372 -13.912 1.00 10.91 281 ASP B CA 1
ATOM 5114 C C . ASP B 1 278 ? 30.558 19.803 -13.917 1.00 13.47 281 ASP B C 1
ATOM 5115 O O . ASP B 1 278 ? 30.177 20.738 -14.644 1.00 14.19 281 ASP B O 1
ATOM 5120 N N . ALA B 1 279 ? 29.728 19.111 -13.137 1.00 9.05 282 ALA B N 1
ATOM 5121 C CA . ALA B 1 279 ? 28.307 19.465 -13.066 1.00 10.20 282 ALA B CA 1
ATOM 5122 C C . ALA B 1 279 ? 28.131 20.889 -12.535 1.00 10.45 282 ALA B C 1
ATOM 5123 O O . ALA B 1 279 ? 27.226 21.612 -12.955 1.00 12.65 282 ALA B O 1
ATOM 5125 N N . VAL B 1 280 ? 28.978 21.301 -11.594 1.00 10.98 283 VAL B N 1
ATOM 5126 C CA . VAL B 1 280 ? 28.892 22.682 -11.109 1.00 13.49 283 VAL B CA 1
ATOM 5127 C C . VAL B 1 280 ? 29.225 23.674 -12.227 1.00 13.05 283 VAL B C 1
ATOM 5128 O O . VAL B 1 280 ? 28.557 24.710 -12.373 1.00 14.52 283 VAL B O 1
ATOM 5132 N N . GLN B 1 281 ? 30.240 23.361 -13.032 1.00 12.76 284 GLN B N 1
ATOM 5133 C CA . GLN B 1 281 ? 30.529 24.199 -14.205 1.00 12.02 284 GLN B CA 1
ATOM 5134 C C . GLN B 1 281 ? 29.334 24.267 -15.155 1.00 14.89 284 GLN B C 1
ATOM 5135 O O . GLN B 1 281 ? 28.970 25.343 -15.630 1.00 13.61 284 GLN B O 1
ATOM 5141 N N . VAL B 1 282 ? 28.739 23.114 -15.456 1.00 13.44 285 VAL B N 1
ATOM 5142 C CA . VAL B 1 282 ? 27.591 23.091 -16.365 1.00 14.19 285 VAL B CA 1
ATOM 5143 C C . VAL B 1 282 ? 26.433 23.942 -15.833 1.00 17.33 285 VAL B C 1
ATOM 5144 O O . VAL B 1 282 ? 25.851 24.745 -16.576 1.00 13.02 285 VAL B O 1
ATOM 5148 N N . MET B 1 283 ? 26.082 23.765 -14.560 1.00 11.91 286 MET B N 1
ATOM 5149 C CA . MET B 1 283 ? 24.970 24.544 -13.999 1.00 12.93 286 MET B CA 1
ATOM 5150 C C . MET B 1 283 ? 25.295 26.034 -14.027 1.00 12.71 286 MET B C 1
ATOM 5151 O O . MET B 1 283 ? 24.428 26.858 -14.303 1.00 15.65 286 MET B O 1
ATOM 5156 N N . THR B 1 284 ? 26.541 26.369 -13.711 1.00 11.30 287 THR B N 1
ATOM 5157 C CA . THR B 1 284 ? 26.972 27.765 -13.699 1.00 14.68 287 THR B CA 1
ATOM 5158 C C . THR B 1 284 ? 26.832 28.390 -15.093 1.00 19.67 287 THR B C 1
ATOM 5159 O O . THR B 1 284 ? 26.273 29.481 -15.248 1.00 21.75 287 THR B O 1
ATOM 5163 N N . GLU B 1 285 ? 27.328 27.693 -16.108 1.00 15.07 288 GLU B N 1
ATOM 5164 C CA . GLU B 1 285 ? 27.229 28.196 -17.474 1.00 15.41 288 GLU B CA 1
ATOM 5165 C C . GLU B 1 285 ? 25.774 28.280 -17.952 1.00 16.65 288 GLU B C 1
ATOM 5166 O O . GLU B 1 285 ? 25.394 29.209 -18.671 1.00 16.94 288 GLU B O 1
ATOM 5172 N N . ALA B 1 286 ? 24.958 27.311 -17.543 1.00 13.86 289 ALA B N 1
ATOM 5173 C CA . ALA B 1 286 ? 23.556 27.295 -17.947 1.00 13.43 289 ALA B CA 1
ATOM 5174 C C . ALA B 1 286 ? 22.777 28.446 -17.316 1.00 20.44 289 ALA B C 1
ATOM 5175 O O . ALA B 1 286 ? 21.935 29.060 -17.966 1.00 20.68 289 ALA B O 1
ATOM 5177 N N . PHE B 1 287 ? 23.045 28.710 -16.043 1.00 14.92 290 PHE B N 1
ATOM 5178 C CA . PHE B 1 287 ? 22.175 29.576 -15.257 1.00 15.26 290 PHE B CA 1
ATOM 5179 C C . PHE B 1 287 ? 22.588 31.041 -15.245 1.00 25.61 290 PHE B C 1
ATOM 5180 O O . PHE B 1 287 ? 21.761 31.924 -14.985 1.00 27.49 290 PHE B O 1
ATOM 5188 N N . ARG B 1 288 ? 23.856 31.316 -15.518 1.00 22.25 291 ARG B N 1
ATOM 5189 C CA . ARG B 1 288 ? 24.337 32.678 -15.314 1.00 37.82 291 ARG B CA 1
ATOM 5190 C C . ARG B 1 288 ? 23.590 33.683 -16.192 1.00 49.12 291 ARG B C 1
ATOM 5191 O O . ARG B 1 288 ? 23.562 34.877 -15.893 1.00 48.45 291 ARG B O 1
ATOM 5199 N N . ASN B 1 289 ? 22.961 33.185 -17.254 1.00 56.60 292 ASN B N 1
ATOM 5200 C CA . ASN B 1 289 ? 22.240 34.044 -18.190 1.00 69.69 292 ASN B CA 1
ATOM 5201 C C . ASN B 1 289 ? 20.717 34.040 -18.027 1.00 70.70 292 ASN B C 1
ATOM 5202 O O . ASN B 1 289 ? 20.027 34.871 -18.618 1.00 71.76 292 ASN B O 1
ATOM 5207 N N . LEU B 1 290 ? 20.195 33.112 -17.231 1.00 64.73 293 LEU B N 1
ATOM 5208 C CA . LEU B 1 290 ? 18.753 33.030 -17.005 1.00 60.32 293 LEU B CA 1
ATOM 5209 C C . LEU B 1 290 ? 18.234 34.252 -16.250 1.00 66.54 293 LEU B C 1
ATOM 5210 O O . LEU B 1 290 ? 18.991 34.939 -15.563 1.00 63.72 293 LEU B O 1
ATOM 5215 N N . ARG B 1 291 ? 16.935 34.510 -16.378 1.00 74.01 294 ARG B N 1
ATOM 5216 C CA . ARG B 1 291 ? 16.309 35.683 -15.774 1.00 78.11 294 ARG B CA 1
ATOM 5217 C C . ARG B 1 291 ? 16.535 35.758 -14.266 1.00 78.59 294 ARG B C 1
ATOM 5218 O O . ARG B 1 291 ? 16.389 34.764 -13.555 1.00 76.41 294 ARG B O 1
ATOM 5226 N N . LYS B 1 292 ? 16.891 36.945 -13.786 1.00 82.45 295 LYS B N 1
ATOM 5227 C CA . LYS B 1 292 ? 17.040 37.176 -12.355 1.00 90.29 295 LYS B CA 1
ATOM 5228 C C . LYS B 1 292 ? 15.675 37.381 -11.709 1.00 99.10 295 LYS B C 1
ATOM 5229 O O . LYS B 1 292 ? 15.247 38.518 -11.504 1.00 102.06 295 LYS B O 1
ATOM 5235 N N . GLN B 1 293 ? 14.991 36.286 -11.393 1.00 101.60 296 GLN B N 1
ATOM 5236 C CA . GLN B 1 293 ? 13.692 36.373 -10.735 1.00 103.48 296 GLN B CA 1
ATOM 5237 C C . GLN B 1 293 ? 13.801 37.209 -9.461 1.00 107.59 296 GLN B C 1
ATOM 5238 O O . GLN B 1 293 ? 14.862 37.264 -8.838 1.00 108.79 296 GLN B O 1
ATOM 5240 N N . ARG B 1 294 ? 12.705 37.861 -9.082 1.00 108.70 297 ARG B N 1
ATOM 5241 C CA . ARG B 1 294 ? 12.689 38.725 -7.903 1.00 109.31 297 ARG B CA 1
ATOM 5242 C C . ARG B 1 294 ? 13.221 38.011 -6.660 1.00 110.79 297 ARG B C 1
ATOM 5243 O O . ARG B 1 294 ? 12.756 36.926 -6.309 1.00 113.38 297 ARG B O 1
ATOM 5245 N N . ILE B 1 295 ? 14.197 38.631 -6.002 1.00 108.78 298 ILE B N 1
ATOM 5246 C CA . ILE B 1 295 ? 14.832 38.048 -4.822 1.00 105.51 298 ILE B CA 1
ATOM 5247 C C . ILE B 1 295 ? 13.809 37.616 -3.774 1.00 103.02 298 ILE B C 1
ATOM 5248 O O . ILE B 1 295 ? 13.191 38.450 -3.111 1.00 102.14 298 ILE B O 1
ATOM 5250 N N . GLU B 1 296 ? 13.640 36.306 -3.628 1.00 100.13 299 GLU B N 1
ATOM 5251 C CA . GLU B 1 296 ? 12.680 35.758 -2.679 1.00 98.66 299 GLU B CA 1
ATOM 5252 C C . GLU B 1 296 ? 13.383 35.095 -1.497 1.00 100.37 299 GLU B C 1
ATOM 5253 O O . GLU B 1 296 ? 14.604 34.941 -1.496 1.00 100.63 299 GLU B O 1
ATOM 5255 N N . ILE B 1 297 ? 12.603 34.708 -0.492 1.00 101.03 300 ILE B N 1
ATOM 5256 C CA . ILE B 1 297 ? 13.140 34.030 0.682 1.00 100.77 300 ILE B CA 1
ATOM 5257 C C . ILE B 1 297 ? 13.167 32.519 0.471 1.00 97.26 300 ILE B C 1
ATOM 5258 O O . ILE B 1 297 ? 12.205 31.937 -0.033 1.00 97.05 300 ILE B O 1
ATOM 5263 N N . SER B 1 298 ? 14.272 31.887 0.855 1.00 92.90 301 SER B N 1
ATOM 5264 C CA . SER B 1 298 ? 14.400 30.437 0.746 1.00 89.38 301 SER B CA 1
ATOM 5265 C C . SER B 1 298 ? 14.020 29.767 2.064 1.00 82.40 301 SER B C 1
ATOM 5266 O O . SER B 1 298 ? 14.593 30.067 3.111 1.00 83.62 301 SER B O 1
ATOM 5269 N N . ARG B 1 299 ? 13.051 28.858 2.006 1.00 68.91 302 ARG B N 1
ATOM 5270 C CA . ARG B 1 299 ? 12.530 28.226 3.212 1.00 67.87 302 ARG B CA 1
ATOM 5271 C C . ARG B 1 299 ? 12.626 26.705 3.146 1.00 63.09 302 ARG B C 1
ATOM 5272 O O . ARG B 1 299 ? 12.426 26.108 2.087 1.00 67.94 302 ARG B O 1
ATOM 5280 N N . ARG B 1 300 ? 12.935 26.089 4.283 1.00 42.38 303 ARG B N 1
ATOM 5281 C CA . ARG B 1 300 ? 12.950 24.634 4.400 1.00 44.71 303 ARG B CA 1
ATOM 5282 C C . ARG B 1 300 ? 11.777 24.035 3.633 1.00 36.04 303 ARG B C 1
ATOM 5283 O O . ARG B 1 300 ? 10.677 24.580 3.647 1.00 34.58 303 ARG B O 1
ATOM 5291 N N . GLY B 1 301 ? 12.010 22.915 2.967 1.00 26.88 304 GLY B N 1
ATOM 5292 C CA . GLY B 1 301 ? 10.986 22.319 2.127 1.00 17.75 304 GLY B CA 1
ATOM 5293 C C . GLY B 1 301 ? 10.098 21.326 2.849 1.00 16.43 304 GLY B C 1
ATOM 5294 O O . GLY B 1 301 ? 10.473 20.735 3.863 1.00 23.42 304 GLY B O 1
ATOM 5295 N N . ASN B 1 302 ? 8.899 21.139 2.308 1.00 17.36 305 ASN B N 1
ATOM 5296 C CA . ASN B 1 302 ? 7.962 20.162 2.833 1.00 14.93 305 ASN B CA 1
ATOM 5297 C C . ASN B 1 302 ? 7.681 19.110 1.774 1.00 13.26 305 ASN B C 1
ATOM 5298 O O . ASN B 1 302 ? 7.113 19.419 0.735 1.00 13.79 305 ASN B O 1
ATOM 5303 N N . ALA B 1 303 ? 8.080 17.868 2.030 1.00 13.85 306 ALA B N 1
ATOM 5304 C CA . ALA B 1 303 ? 7.937 16.823 1.009 1.00 13.73 306 ALA B CA 1
ATOM 5305 C C . ALA B 1 303 ? 6.500 16.662 0.528 1.00 15.69 306 ALA B C 1
ATOM 5306 O O . ALA B 1 303 ? 6.251 16.305 -0.630 1.00 16.20 306 ALA B O 1
ATOM 5308 N N . GLY B 1 304 ? 5.550 16.924 1.420 1.00 16.37 307 GLY B N 1
ATOM 5309 C CA . GLY B 1 304 ? 4.141 16.796 1.076 1.00 19.90 307 GLY B CA 1
ATOM 5310 C C . GLY B 1 304 ? 3.718 17.689 -0.076 1.00 21.07 307 GLY B C 1
ATOM 5311 O O . GLY B 1 304 ? 2.657 17.485 -0.671 1.00 19.08 307 GLY B O 1
ATOM 5312 N N . ASP B 1 305 ? 4.538 18.688 -0.397 1.00 15.79 308 ASP B N 1
ATOM 5313 C CA . ASP B 1 305 ? 4.207 19.591 -1.501 1.00 11.31 308 ASP B CA 1
ATOM 5314 C C . ASP B 1 305 ? 4.219 18.856 -2.839 1.00 13.37 308 ASP B C 1
ATOM 5315 O O . ASP B 1 305 ? 3.701 19.363 -3.822 1.00 17.78 308 ASP B O 1
ATOM 5320 N N . CYS B 1 306 ? 4.823 17.672 -2.883 1.00 15.88 309 CYS B N 1
ATOM 5321 C CA . CYS B 1 306 ? 4.748 16.879 -4.105 1.00 20.09 309 CYS B CA 1
ATOM 5322 C C . CYS B 1 306 ? 3.304 16.569 -4.470 1.00 27.94 309 CYS B C 1
ATOM 5323 O O . CYS B 1 306 ? 2.960 16.427 -5.646 1.00 28.25 309 CYS B O 1
ATOM 5326 N N . LEU B 1 307 ? 2.456 16.480 -3.458 1.00 20.52 310 LEU B N 1
ATOM 5327 C CA . LEU B 1 307 ? 1.053 16.171 -3.693 1.00 33.51 310 LEU B CA 1
ATOM 5328 C C . LEU B 1 307 ? 0.152 17.390 -3.506 1.00 28.37 310 LEU B C 1
ATOM 5329 O O . LEU B 1 307 ? -0.950 17.448 -4.047 1.00 32.79 310 LEU B O 1
ATOM 5334 N N . ALA B 1 308 ? 0.633 18.371 -2.751 1.00 17.70 311 ALA B N 1
ATOM 5335 C CA . ALA B 1 308 ? -0.170 19.544 -2.420 1.00 24.84 311 ALA B CA 1
ATOM 5336 C C . ALA B 1 308 ? -0.064 20.642 -3.474 1.00 21.34 311 ALA B C 1
ATOM 5337 O O . ALA B 1 308 ? -1.027 21.379 -3.711 1.00 19.69 311 ALA B O 1
ATOM 5339 N N . ASN B 1 309 ? 1.115 20.762 -4.085 1.00 14.89 312 ASN B N 1
ATOM 5340 C CA . ASN B 1 309 ? 1.387 21.837 -5.030 1.00 12.80 312 ASN B CA 1
ATOM 5341 C C . ASN B 1 309 ? 1.391 21.297 -6.454 1.00 13.31 312 ASN B C 1
ATOM 5342 O O . ASN B 1 309 ? 1.750 20.152 -6.675 1.00 16.93 312 ASN B O 1
ATOM 5347 N N . PRO B 1 310 ? 1.026 22.138 -7.423 1.00 12.43 313 PRO B N 1
ATOM 5348 C CA . PRO B 1 310 ? 1.072 21.697 -8.823 1.00 11.58 313 PRO B CA 1
ATOM 5349 C C . PRO B 1 310 ? 2.500 21.655 -9.341 1.00 13.49 313 PRO B C 1
ATOM 5350 O O . PRO B 1 310 ? 3.402 22.284 -8.774 1.00 14.98 313 PRO B O 1
ATOM 5354 N N . ALA B 1 311 ? 2.695 20.917 -10.423 1.00 12.96 314 ALA B N 1
ATOM 5355 C CA . ALA B 1 311 ? 3.999 20.865 -11.082 1.00 13.98 314 ALA B CA 1
ATOM 5356 C C . ALA B 1 311 ? 4.422 22.249 -11.572 1.00 19.28 314 ALA B C 1
ATOM 5357 O O . ALA B 1 311 ? 3.582 23.116 -11.812 1.00 15.50 314 ALA B O 1
ATOM 5359 N N . VAL B 1 312 ? 5.727 22.471 -11.704 1.00 12.81 315 VAL B N 1
ATOM 5360 C CA . VAL B 1 312 ? 6.205 23.690 -12.355 1.00 14.01 315 VAL B CA 1
ATOM 5361 C C . VAL B 1 312 ? 5.649 23.722 -13.773 1.00 14.08 315 VAL B C 1
ATOM 5362 O O . VAL B 1 312 ? 5.730 22.726 -14.492 1.00 13.56 315 VAL B O 1
ATOM 5366 N N . PRO B 1 313 ? 5.048 24.851 -14.181 1.00 11.76 316 PRO B N 1
ATOM 5367 C CA . PRO B 1 313 ? 4.541 24.873 -15.560 1.00 11.22 316 PRO B CA 1
ATOM 5368 C C . PRO B 1 313 ? 5.622 24.462 -16.553 1.00 11.47 316 PRO B C 1
ATOM 5369 O O . PRO B 1 313 ? 6.762 24.908 -16.485 1.00 13.28 316 PRO B O 1
ATOM 5373 N N . TRP B 1 314 ? 5.256 23.589 -17.476 1.00 11.49 317 TRP B N 1
ATOM 5374 C CA . TRP B 1 314 ? 6.227 22.985 -18.368 1.00 15.22 317 TRP B CA 1
ATOM 5375 C C . TRP B 1 314 ? 7.039 24.042 -19.122 1.00 19.59 317 TRP B C 1
ATOM 5376 O O . TRP B 1 314 ? 8.251 23.908 -19.274 1.00 15.26 317 TRP B O 1
ATOM 5387 N N . GLY B 1 315 ? 6.360 25.085 -19.598 1.00 15.01 318 GLY B N 1
ATOM 5388 C CA . GLY B 1 315 ? 7.016 26.158 -20.326 1.00 16.96 318 GLY B CA 1
ATOM 5389 C C . GLY B 1 315 ? 8.077 26.882 -19.512 1.00 20.09 318 GLY B C 1
ATOM 5390 O O . GLY B 1 315 ? 9.021 27.436 -20.076 1.00 18.10 318 GLY B O 1
ATOM 5391 N N . GLN B 1 316 ? 7.910 26.895 -18.190 1.00 14.60 319 GLN B N 1
ATOM 5392 C CA . GLN B 1 316 ? 8.904 27.468 -17.283 1.00 13.51 319 GLN B CA 1
ATOM 5393 C C . GLN B 1 316 ? 10.079 26.516 -17.092 1.00 16.70 319 GLN B C 1
ATOM 5394 O O . GLN B 1 316 ? 11.232 26.887 -17.273 1.00 17.87 319 GLN B O 1
ATOM 5400 N N . GLY B 1 317 ? 9.782 25.278 -16.730 1.00 13.31 320 GLY B N 1
ATOM 5401 C CA . GLY B 1 317 ? 10.837 24.321 -16.444 1.00 12.10 320 GLY B CA 1
ATOM 5402 C C . GLY B 1 317 ? 11.680 23.992 -17.667 1.00 15.10 320 GLY B C 1
ATOM 5403 O O . GLY B 1 317 ? 12.892 23.785 -17.550 1.00 14.62 320 GLY B O 1
ATOM 5404 N N . VAL B 1 318 ? 11.063 23.968 -18.846 1.00 11.94 321 VAL B N 1
ATOM 5405 C CA . VAL B 1 318 ? 11.791 23.566 -20.053 1.00 15.31 321 VAL B CA 1
ATOM 5406 C C . VAL B 1 318 ? 12.877 24.585 -20.416 1.00 18.96 321 VAL B C 1
ATOM 5407 O O . VAL B 1 318 ? 13.883 24.237 -21.038 1.00 15.09 321 VAL B O 1
ATOM 5411 N N . GLU B 1 319 ? 12.694 25.841 -20.020 1.00 17.40 322 GLU B N 1
ATOM 5412 C CA . GLU B 1 319 ? 13.744 26.829 -20.285 1.00 13.73 322 GLU B CA 1
ATOM 5413 C C . GLU B 1 319 ? 15.032 26.493 -19.535 1.00 13.02 322 GLU B C 1
ATOM 5414 O O . GLU B 1 319 ? 16.128 26.706 -20.048 1.00 15.99 322 GLU B O 1
ATOM 5420 N N . ILE B 1 320 ? 14.898 25.993 -18.308 1.00 13.63 323 ILE B N 1
ATOM 5421 C CA . ILE B 1 320 ? 16.073 25.611 -17.522 1.00 15.01 323 ILE B CA 1
ATOM 5422 C C . ILE B 1 320 ? 16.699 24.333 -18.076 1.00 12.31 323 ILE B C 1
ATOM 5423 O O . ILE B 1 320 ? 17.926 24.222 -18.209 1.00 14.95 323 ILE B O 1
ATOM 5428 N N . GLU B 1 321 ? 15.851 23.365 -18.399 1.00 11.58 324 GLU B N 1
ATOM 5429 C CA . GLU B 1 321 ? 16.303 22.112 -18.994 1.00 12.60 324 GLU B CA 1
ATOM 5430 C C . GLU B 1 321 ? 17.114 22.389 -20.255 1.00 15.01 324 GLU B C 1
ATOM 5431 O O . GLU B 1 321 ? 18.192 21.824 -20.456 1.00 14.33 324 GLU B O 1
ATOM 5437 N N . ARG B 1 322 ? 16.588 23.257 -21.112 1.00 13.37 325 ARG B N 1
ATOM 5438 C CA . ARG B 1 322 ? 17.245 23.534 -22.375 1.00 12.97 325 ARG B CA 1
ATOM 5439 C C . ARG B 1 322 ? 18.560 24.263 -22.169 1.00 12.96 325 ARG B C 1
ATOM 5440 O O . ARG B 1 322 ? 19.527 24.011 -22.900 1.00 14.83 325 ARG B O 1
ATOM 5448 N N . ALA B 1 323 ? 18.595 25.153 -21.183 1.00 13.70 326 ALA B N 1
ATOM 5449 C CA . ALA B 1 323 ? 19.813 25.907 -20.886 1.00 13.24 326 ALA B CA 1
ATOM 5450 C C . ALA B 1 323 ? 20.913 24.934 -20.480 1.00 14.01 326 ALA B C 1
ATOM 5451 O O . ALA B 1 323 ? 22.059 25.063 -20.912 1.00 13.77 326 ALA B O 1
ATOM 5453 N N . LEU B 1 324 ? 20.560 23.953 -19.653 1.00 11.15 327 LEU B N 1
ATOM 5454 C CA . LEU B 1 324 ? 21.543 22.947 -19.249 1.00 9.66 327 LEU B CA 1
ATOM 5455 C C . LEU B 1 324 ? 22.023 22.140 -20.452 1.00 15.97 327 LEU B C 1
ATOM 5456 O O . LEU B 1 324 ? 23.220 21.903 -20.608 1.00 13.66 327 LEU B O 1
ATOM 5461 N N . LYS B 1 325 ? 21.093 21.685 -21.293 1.00 13.15 328 LYS B N 1
ATOM 5462 C CA . LYS B 1 325 ? 21.475 20.815 -22.409 1.00 12.93 328 LYS B CA 1
ATOM 5463 C C . LYS B 1 325 ? 22.270 21.529 -23.493 1.00 20.00 328 LYS B C 1
ATOM 5464 O O . LYS B 1 325 ? 22.930 20.875 -24.300 1.00 16.49 328 LYS B O 1
ATOM 5470 N N . GLN B 1 326 ? 22.195 22.858 -23.520 1.00 14.56 329 GLN B N 1
ATOM 5471 C CA . GLN B 1 326 ? 22.907 23.641 -24.532 1.00 18.03 329 GLN B CA 1
ATOM 5472 C C . GLN B 1 326 ? 24.347 23.948 -24.144 1.00 17.98 329 GLN B C 1
ATOM 5473 O O . GLN B 1 326 ? 25.124 24.469 -24.961 1.00 15.54 329 GLN B O 1
ATOM 5479 N N . VAL B 1 327 ? 24.717 23.638 -22.903 1.00 15.00 330 VAL B N 1
ATOM 5480 C CA . VAL B 1 327 ? 26.066 23.959 -22.442 1.00 14.62 330 VAL B CA 1
ATOM 5481 C C . VAL B 1 327 ? 27.100 23.177 -23.225 1.00 16.90 330 VAL B C 1
ATOM 5482 O O . VAL B 1 327 ? 26.930 21.983 -23.493 1.00 17.76 330 VAL B O 1
ATOM 5486 N N . GLN B 1 328 ? 28.167 23.874 -23.617 1.00 13.81 331 GLN B N 1
ATOM 5487 C CA . GLN B 1 328 ? 29.324 23.251 -24.245 1.00 16.71 331 GLN B CA 1
ATOM 5488 C C . GLN B 1 328 ? 30.566 23.784 -23.547 1.00 18.37 331 GLN B C 1
ATOM 5489 O O . GLN B 1 328 ? 30.921 24.950 -23.705 1.00 18.18 331 GLN B O 1
ATOM 5495 N N . VAL B 1 329 ? 31.213 22.941 -22.749 1.00 14.40 332 VAL B N 1
ATOM 5496 C CA . VAL B 1 329 ? 32.398 23.367 -22.003 1.00 17.79 332 VAL B CA 1
ATOM 5497 C C . VAL B 1 329 ? 33.418 22.240 -21.987 1.00 18.33 332 VAL B C 1
ATOM 5498 O O . VAL B 1 329 ? 33.104 21.104 -22.317 1.00 18.31 332 VAL B O 1
ATOM 5502 N N . GLU B 1 330 ? 34.649 22.568 -21.612 1.00 15.82 333 GLU B N 1
ATOM 5503 C CA . GLU B 1 330 ? 35.656 21.554 -21.343 1.00 13.97 333 GLU B CA 1
ATOM 5504 C C . GLU B 1 330 ? 35.792 21.420 -19.832 1.00 13.91 333 GLU B C 1
ATOM 5505 O O . GLU B 1 330 ? 35.895 22.423 -19.130 1.00 16.65 333 GLU B O 1
ATOM 5511 N N . GLY B 1 331 ? 35.801 20.190 -19.337 1.00 14.94 334 GLY B N 1
ATOM 5512 C CA . GLY B 1 331 ? 35.924 19.964 -17.906 1.00 15.60 334 GLY B CA 1
ATOM 5513 C C . GLY B 1 331 ? 36.915 18.859 -17.602 1.00 14.49 334 GLY B C 1
ATOM 5514 O O . GLY B 1 331 ? 37.698 18.451 -18.474 1.00 13.78 334 GLY B O 1
ATOM 5515 N N . LEU B 1 332 ? 36.900 18.385 -16.360 1.00 11.00 335 LEU B N 1
ATOM 5516 C CA . LEU B 1 332 ? 37.805 17.317 -15.967 1.00 9.04 335 LEU B CA 1
ATOM 5517 C C . LEU B 1 332 ? 37.534 16.047 -16.778 1.00 12.66 335 LEU B C 1
ATOM 5518 O O . LEU B 1 332 ? 38.455 15.263 -17.032 1.00 11.94 335 LEU B O 1
ATOM 5523 N N . SER B 1 333 ? 36.274 15.854 -17.179 1.00 11.67 336 SER B N 1
ATOM 5524 C CA . SER B 1 333 ? 35.885 14.682 -17.976 1.00 9.56 336 SER B CA 1
ATOM 5525 C C . SER B 1 333 ? 35.927 14.946 -19.475 1.00 12.64 336 SER B C 1
ATOM 5526 O O . SER B 1 333 ? 35.257 14.262 -20.254 1.00 13.71 336 SER B O 1
ATOM 5529 N N . GLY B 1 334 ? 36.719 15.940 -19.860 1.00 10.29 337 GLY B N 1
ATOM 5530 C CA . GLY B 1 334 ? 36.952 16.259 -21.263 1.00 11.66 337 GLY B CA 1
ATOM 5531 C C . GLY B 1 334 ? 35.894 17.149 -21.873 1.00 15.44 337 GLY B C 1
ATOM 5532 O O . GLY B 1 334 ? 35.340 18.016 -21.212 1.00 13.95 337 GLY B O 1
ATOM 5533 N N . ASN B 1 335 ? 35.598 16.919 -23.148 1.00 12.33 338 ASN B N 1
ATOM 5534 C CA . ASN B 1 335 ? 34.605 17.721 -23.843 1.00 15.81 338 ASN B CA 1
ATOM 5535 C C . ASN B 1 335 ? 33.208 17.359 -23.359 1.00 12.21 338 ASN B C 1
ATOM 5536 O O . ASN B 1 335 ? 32.824 16.187 -23.392 1.00 14.22 338 ASN B O 1
ATOM 5541 N N . ILE B 1 336 ? 32.468 18.364 -22.887 1.00 12.86 339 ILE B N 1
ATOM 5542 C CA . ILE B 1 336 ? 31.114 18.156 -22.363 1.00 11.24 339 ILE B CA 1
ATOM 5543 C C . ILE B 1 336 ? 30.099 18.791 -23.311 1.00 16.40 339 ILE B C 1
ATOM 5544 O O . ILE B 1 336 ? 30.111 19.999 -23.525 1.00 14.35 339 ILE B O 1
ATOM 5549 N N . LYS B 1 337 ? 29.228 17.960 -23.875 1.00 10.37 340 LYS B N 1
ATOM 5550 C CA . LYS B 1 337 ? 28.194 18.417 -24.791 1.00 10.20 340 LYS B CA 1
ATOM 5551 C C . LYS B 1 337 ? 27.074 17.414 -24.600 1.00 11.60 340 LYS B C 1
ATOM 5552 O O . LYS B 1 337 ? 27.349 16.241 -24.329 1.00 12.91 340 LYS B O 1
ATOM 5558 N N . PHE B 1 338 ? 25.829 17.871 -24.715 1.00 11.39 341 PHE B N 1
ATOM 5559 C CA . PHE B 1 338 ? 24.666 17.008 -24.526 1.00 12.68 341 PHE B CA 1
ATOM 5560 C C . PHE B 1 338 ? 23.789 16.930 -25.759 1.00 16.01 341 PHE B C 1
ATOM 5561 O O . PHE B 1 338 ? 23.674 17.902 -26.502 1.00 13.25 341 PHE B O 1
ATOM 5569 N N . ASP B 1 339 ? 23.152 15.777 -25.963 1.00 15.96 342 ASP B N 1
ATOM 5570 C CA . ASP B 1 339 ? 22.095 15.701 -26.970 1.00 19.30 342 ASP B CA 1
ATOM 5571 C C . ASP B 1 339 ? 20.757 16.154 -26.379 1.00 18.84 342 ASP B C 1
ATOM 5572 O O . ASP B 1 339 ? 20.703 16.596 -25.228 1.00 14.08 342 ASP B O 1
ATOM 5577 N N . GLN B 1 340 ? 19.685 16.085 -27.164 1.00 16.20 343 GLN B N 1
ATOM 5578 C CA . GLN B 1 340 ? 18.389 16.608 -26.721 1.00 16.73 343 GLN B CA 1
ATOM 5579 C C . GLN B 1 340 ? 17.771 15.818 -25.558 1.00 15.13 343 GLN B C 1
ATOM 5580 O O . GLN B 1 340 ? 16.798 16.256 -24.943 1.00 17.89 343 GLN B O 1
ATOM 5586 N N . ASN B 1 341 ? 18.344 14.659 -25.249 1.00 13.35 344 ASN B N 1
ATOM 5587 C CA . ASN B 1 341 ? 17.865 13.836 -24.147 1.00 13.88 344 ASN B CA 1
ATOM 5588 C C . ASN B 1 341 ? 18.817 13.876 -22.949 1.00 14.13 344 ASN B C 1
ATOM 5589 O O . ASN B 1 341 ? 18.728 13.054 -22.037 1.00 14.90 344 ASN B O 1
ATOM 5594 N N . GLY B 1 342 ? 19.730 14.835 -22.950 1.00 13.10 345 GLY B N 1
ATOM 5595 C CA . GLY B 1 342 ? 20.608 14.993 -21.804 1.00 12.09 345 GLY B CA 1
ATOM 5596 C C . GLY B 1 342 ? 21.738 13.981 -21.715 1.00 13.79 345 GLY B C 1
ATOM 5597 O O . GLY B 1 342 ? 22.358 13.834 -20.663 1.00 13.64 345 GLY B O 1
ATOM 5598 N N . LYS B 1 343 ? 22.011 13.273 -22.808 1.00 12.92 346 LYS B N 1
ATOM 5599 C CA . LYS B 1 343 ? 23.111 12.298 -22.817 1.00 12.46 346 LYS B CA 1
ATOM 5600 C C . LYS B 1 343 ? 24.391 12.965 -23.335 1.00 14.95 346 LYS B C 1
ATOM 5601 O O . LYS B 1 343 ? 24.338 13.770 -24.255 1.00 14.54 346 LYS B O 1
ATOM 5607 N N . ARG B 1 344 ? 25.536 12.634 -22.743 1.00 11.58 347 ARG B N 1
ATOM 5608 C CA . ARG B 1 344 ? 26.819 13.150 -23.238 1.00 8.66 347 ARG B CA 1
ATOM 5609 C C . ARG B 1 344 ? 27.023 12.669 -24.664 1.00 11.84 347 ARG B C 1
ATOM 5610 O O . ARG B 1 344 ? 26.835 11.488 -24.955 1.00 12.10 347 ARG B O 1
ATOM 5618 N N . ILE B 1 345 ? 27.427 13.584 -25.532 1.00 11.24 348 ILE B N 1
ATOM 5619 C CA . ILE B 1 345 ? 27.865 13.232 -26.885 1.00 12.53 348 ILE B CA 1
ATOM 5620 C C . ILE B 1 345 ? 29.198 13.894 -27.190 1.00 10.99 348 ILE B C 1
ATOM 5621 O O . ILE B 1 345 ? 29.623 14.815 -26.486 1.00 13.17 348 ILE B O 1
ATOM 5626 N N . ASN B 1 346 ? 29.859 13.426 -28.251 1.00 11.61 349 ASN B N 1
ATOM 5627 C CA . ASN B 1 346 ? 31.164 13.960 -28.643 1.00 14.50 349 ASN B CA 1
ATOM 5628 C C . ASN B 1 346 ? 32.210 13.870 -27.544 1.00 19.72 349 ASN B C 1
ATOM 5629 O O . ASN B 1 346 ? 33.102 14.721 -27.469 1.00 18.16 349 ASN B O 1
ATOM 5634 N N . TYR B 1 347 ? 32.093 12.853 -26.693 1.00 15.47 350 TYR B N 1
ATOM 5635 C CA . TYR B 1 347 ? 33.071 12.642 -25.627 1.00 15.40 350 TYR B CA 1
ATOM 5636 C C . TYR B 1 347 ? 34.126 11.650 -26.093 1.00 14.74 350 TYR B C 1
ATOM 5637 O O . TYR B 1 347 ? 33.988 11.034 -27.148 1.00 14.91 350 TYR B O 1
ATOM 5646 N N . THR B 1 348 ? 35.188 11.506 -25.309 1.00 12.20 351 THR B N 1
ATOM 5647 C CA . THR B 1 348 ? 36.228 10.543 -25.645 1.00 9.95 351 THR B CA 1
ATOM 5648 C C . THR B 1 348 ? 36.532 9.749 -24.387 1.00 15.20 351 THR B C 1
ATOM 5649 O O . THR B 1 348 ? 36.603 10.312 -23.297 1.00 14.60 351 THR B O 1
ATOM 5653 N N . ILE B 1 349 ? 36.643 8.436 -24.529 1.00 12.17 352 ILE B N 1
ATOM 5654 C CA . ILE B 1 349 ? 37.056 7.583 -23.418 1.00 11.11 352 ILE B CA 1
ATOM 5655 C C . ILE B 1 349 ? 38.457 7.070 -23.721 1.00 13.43 352 ILE B C 1
ATOM 5656 O O . ILE B 1 349 ? 38.679 6.460 -24.759 1.00 14.90 352 ILE B O 1
ATOM 5661 N N . ASN B 1 350 ? 39.401 7.322 -22.818 1.00 13.05 353 ASN B N 1
ATOM 5662 C CA . ASN B 1 350 ? 40.755 6.805 -23.018 1.00 13.08 353 ASN B CA 1
ATOM 5663 C C . ASN B 1 350 ? 40.821 5.326 -22.702 1.00 15.96 353 ASN B C 1
ATOM 5664 O O . ASN B 1 350 ? 40.214 4.857 -21.734 1.00 12.61 353 ASN B O 1
ATOM 5669 N N . ILE B 1 351 ? 41.558 4.588 -23.521 1.00 12.34 354 ILE B N 1
ATOM 5670 C CA . ILE B 1 351 ? 41.722 3.159 -23.292 1.00 12.46 354 ILE B CA 1
ATOM 5671 C C . ILE B 1 351 ? 43.081 2.940 -22.656 1.00 12.32 354 ILE B C 1
ATOM 5672 O O . ILE B 1 351 ? 44.090 3.406 -23.181 1.00 13.86 354 ILE B O 1
ATOM 5677 N N . MET B 1 352 ? 43.098 2.257 -21.513 1.00 12.54 355 MET B N 1
ATOM 5678 C CA . MET B 1 352 ? 44.315 2.113 -20.710 1.00 12.73 355 MET B CA 1
ATOM 5679 C C . MET B 1 352 ? 44.764 0.673 -20.536 1.00 13.97 355 MET B C 1
ATOM 5680 O O . MET B 1 352 ? 43.944 -0.240 -20.519 1.00 12.90 355 MET B O 1
ATOM 5685 N N . GLU B 1 353 ? 46.070 0.487 -20.363 1.00 14.38 356 GLU B N 1
ATOM 5686 C CA . GLU B 1 353 ? 46.621 -0.808 -19.969 1.00 18.47 356 GLU B CA 1
ATOM 5687 C C . GLU B 1 353 ? 47.598 -0.625 -18.827 1.00 18.01 356 GLU B C 1
ATOM 5688 O O . GLU B 1 353 ? 48.252 0.408 -18.717 1.00 16.61 356 GLU B O 1
ATOM 5694 N N . LEU B 1 354 ? 47.708 -1.629 -17.967 1.00 13.28 357 LEU B N 1
ATOM 5695 C CA . LEU B 1 354 ? 48.663 -1.538 -16.879 1.00 18.17 357 LEU B CA 1
ATOM 5696 C C . LEU B 1 354 ? 50.012 -2.031 -17.392 1.00 19.67 357 LEU B C 1
ATOM 5697 O O . LEU B 1 354 ? 50.168 -3.211 -17.709 1.00 26.91 357 LEU B O 1
ATOM 5702 N N . LYS B 1 355 ? 50.972 -1.118 -17.511 1.00 18.79 358 LYS B N 1
ATOM 5703 C CA . LYS B 1 355 ? 52.292 -1.473 -18.047 1.00 24.87 358 LYS B CA 1
ATOM 5704 C C . LYS B 1 355 ? 53.338 -1.551 -16.952 1.00 33.71 358 LYS B C 1
ATOM 5705 O O . LYS B 1 355 ? 53.038 -1.338 -15.780 1.00 29.04 358 LYS B O 1
ATOM 5711 N N . THR B 1 356 ? 54.574 -1.848 -17.353 1.00 40.26 359 THR B N 1
ATOM 5712 C CA . THR B 1 356 ? 55.699 -1.943 -16.430 1.00 39.03 359 THR B CA 1
ATOM 5713 C C . THR B 1 356 ? 55.767 -0.742 -15.509 1.00 32.69 359 THR B C 1
ATOM 5714 O O . THR B 1 356 ? 55.807 -0.881 -14.287 1.00 38.78 359 THR B O 1
ATOM 5718 N N . ASN B 1 357 ? 55.780 0.442 -16.111 1.00 36.88 360 ASN B N 1
ATOM 5719 C CA . ASN B 1 357 ? 55.927 1.684 -15.365 1.00 36.94 360 ASN B CA 1
ATOM 5720 C C . ASN B 1 357 ? 54.620 2.202 -14.760 1.00 31.23 360 ASN B C 1
ATOM 5721 O O . ASN B 1 357 ? 54.604 3.254 -14.119 1.00 29.64 360 ASN B O 1
ATOM 5726 N N . GLY B 1 358 ? 53.533 1.462 -14.957 1.00 23.37 361 GLY B N 1
ATOM 5727 C CA . GLY B 1 358 ? 52.240 1.865 -14.438 1.00 20.33 361 GLY B CA 1
ATOM 5728 C C . GLY B 1 358 ? 51.191 1.970 -15.537 1.00 19.57 361 GLY B C 1
ATOM 5729 O O . GLY B 1 358 ? 51.445 1.594 -16.675 1.00 19.08 361 GLY B O 1
ATOM 5730 N N . PRO B 1 359 ? 50.003 2.492 -15.201 1.00 21.37 362 PRO B N 1
ATOM 5731 C CA . PRO B 1 359 ? 48.925 2.571 -16.199 1.00 16.94 362 PRO B CA 1
ATOM 5732 C C . PRO B 1 359 ? 49.323 3.500 -17.329 1.00 20.92 362 PRO B C 1
ATOM 5733 O O . PRO B 1 359 ? 49.931 4.550 -17.083 1.00 22.18 362 PRO B O 1
ATOM 5737 N N . ARG B 1 360 ? 48.998 3.118 -18.557 1.00 18.50 363 ARG B N 1
ATOM 5738 C CA . ARG B 1 360 ? 49.356 3.929 -19.709 1.00 16.72 363 ARG B CA 1
ATOM 5739 C C . ARG B 1 360 ? 48.197 3.988 -20.697 1.00 18.78 363 ARG B C 1
ATOM 5740 O O . ARG B 1 360 ? 47.458 3.015 -20.860 1.00 14.54 363 ARG B O 1
ATOM 5748 N N . LYS B 1 361 ? 48.024 5.139 -21.337 1.00 15.13 364 LYS B N 1
ATOM 5749 C CA . LYS B 1 361 ? 46.984 5.272 -22.348 1.00 16.44 364 LYS B CA 1
ATOM 5750 C C . LYS B 1 361 ? 47.501 4.637 -23.625 1.00 20.11 364 LYS B C 1
ATOM 5751 O O . LYS B 1 361 ? 48.546 5.028 -24.145 1.00 22.83 364 LYS B O 1
ATOM 5757 N N . ILE B 1 362 ? 46.799 3.623 -24.112 1.00 14.64 365 ILE B N 1
ATOM 5758 C CA . ILE B 1 362 ? 47.227 2.947 -25.328 1.00 16.35 365 ILE B CA 1
ATOM 5759 C C . ILE B 1 362 ? 46.371 3.366 -26.524 1.00 19.06 365 ILE B C 1
ATOM 5760 O O . ILE B 1 362 ? 46.691 3.054 -27.674 1.00 17.30 365 ILE B O 1
ATOM 5765 N N . GLY B 1 363 ? 45.279 4.071 -26.257 1.00 16.66 366 GLY B N 1
ATOM 5766 C CA . GLY B 1 363 ? 44.376 4.451 -27.327 1.00 15.74 366 GLY B CA 1
ATOM 5767 C C . GLY B 1 363 ? 43.174 5.188 -26.794 1.00 14.67 366 GLY B C 1
ATOM 5768 O O . GLY B 1 363 ? 43.152 5.577 -25.628 1.00 13.28 366 GLY B O 1
ATOM 5769 N N . TYR B 1 364 ? 42.166 5.369 -27.639 1.00 12.77 367 TYR B N 1
ATOM 5770 C CA . TYR B 1 364 ? 40.951 6.062 -27.219 1.00 12.21 367 TYR B CA 1
ATOM 5771 C C . TYR B 1 364 ? 39.733 5.606 -28.019 1.00 15.80 367 TYR B C 1
ATOM 5772 O O . TYR B 1 364 ? 39.875 5.003 -29.086 1.00 12.60 367 TYR B O 1
ATOM 5781 N N . TRP B 1 365 ? 38.547 5.904 -27.490 1.00 14.49 368 TRP B N 1
ATOM 5782 C CA . TRP B 1 365 ? 37.279 5.604 -28.137 1.00 14.00 368 TRP B CA 1
ATOM 5783 C C . TRP B 1 365 ? 36.477 6.902 -28.162 1.00 13.00 368 TRP B C 1
ATOM 5784 O O . TRP B 1 365 ? 36.182 7.478 -27.112 1.00 14.89 368 TRP B O 1
ATOM 5795 N N . SER B 1 366 ? 36.142 7.392 -29.353 1.00 15.33 369 SER B N 1
ATOM 5796 C CA . SER B 1 366 ? 35.357 8.615 -29.431 1.00 11.47 369 SER B CA 1
ATOM 5797 C C . SER B 1 366 ? 33.910 8.270 -29.728 1.00 16.22 369 SER B C 1
ATOM 5798 O O . SER B 1 366 ? 33.618 7.352 -30.503 1.00 18.79 369 SER B O 1
ATOM 5801 N N . GLU B 1 367 ? 33.000 9.007 -29.105 1.00 16.46 370 GLU B N 1
ATOM 5802 C CA . GLU B 1 367 ? 31.583 8.742 -29.278 1.00 18.53 370 GLU B CA 1
ATOM 5803 C C . GLU B 1 367 ? 31.119 8.934 -30.719 1.00 20.67 370 GLU B C 1
ATOM 5804 O O . GLU B 1 367 ? 30.188 8.260 -31.166 1.00 22.02 370 GLU B O 1
ATOM 5810 N N . VAL B 1 368 ? 31.758 9.847 -31.447 1.00 20.76 371 VAL B N 1
ATOM 5811 C CA . VAL B 1 368 ? 31.359 10.083 -32.839 1.00 28.60 371 VAL B CA 1
ATOM 5812 C C . VAL B 1 368 ? 31.723 8.930 -33.781 1.00 29.19 371 VAL B C 1
ATOM 5813 O O . VAL B 1 368 ? 30.987 8.646 -34.721 1.00 27.22 371 VAL B O 1
ATOM 5817 N N . ASP B 1 369 ? 32.844 8.264 -33.521 1.00 23.68 372 ASP B N 1
ATOM 5818 C CA . ASP B 1 369 ? 33.350 7.220 -34.425 1.00 16.54 372 ASP B CA 1
ATOM 5819 C C . ASP B 1 369 ? 33.085 5.801 -33.915 1.00 22.27 372 ASP B C 1
ATOM 5820 O O . ASP B 1 369 ? 32.918 4.872 -34.703 1.00 21.12 372 ASP B O 1
ATOM 5825 N N . LYS B 1 370 ? 33.090 5.641 -32.595 1.00 19.20 373 LYS B N 1
ATOM 5826 C CA . LYS B 1 370 ? 32.741 4.370 -31.948 1.00 19.99 373 LYS B CA 1
ATOM 5827 C C . LYS B 1 370 ? 33.652 3.181 -32.270 1.00 23.02 373 LYS B C 1
ATOM 5828 O O . LYS B 1 370 ? 33.186 2.044 -32.399 1.00 21.61 373 LYS B O 1
ATOM 5834 N N . MET B 1 371 ? 34.953 3.438 -32.373 1.00 19.83 374 MET B N 1
ATOM 5835 C CA . MET B 1 371 ? 35.928 2.365 -32.480 1.00 18.78 374 MET B CA 1
ATOM 5836 C C . MET B 1 371 ? 37.164 2.680 -31.645 1.00 14.56 374 MET B C 1
ATOM 5837 O O . MET B 1 371 ? 37.449 3.843 -31.358 1.00 18.89 374 MET B O 1
ATOM 5842 N N . VAL B 1 372 ? 37.890 1.645 -31.237 1.00 18.02 375 VAL B N 1
ATOM 5843 C CA . VAL B 1 372 ? 39.141 1.868 -30.522 1.00 13.21 375 VAL B CA 1
ATOM 5844 C C . VAL B 1 372 ? 40.216 2.277 -31.522 1.00 20.92 375 VAL B C 1
ATOM 5845 O O . VAL B 1 372 ? 40.481 1.545 -32.481 1.00 19.95 375 VAL B O 1
ATOM 5849 N N . VAL B 1 373 ? 40.819 3.441 -31.287 1.00 13.62 376 VAL B N 1
ATOM 5850 C CA . VAL B 1 373 ? 41.921 3.953 -32.097 1.00 15.59 376 VAL B CA 1
ATOM 5851 C C . VAL B 1 373 ? 43.195 3.818 -31.286 1.00 18.13 376 VAL B C 1
ATOM 5852 O O . VAL B 1 373 ? 43.231 4.223 -30.123 1.00 17.45 376 VAL B O 1
ATOM 5856 N N . THR B 1 374 ? 44.239 3.249 -31.898 1.00 14.31 377 THR B N 1
ATOM 5857 C CA . THR B 1 374 ? 45.512 2.999 -31.214 1.00 17.35 377 THR B CA 1
ATOM 5858 C C . THR B 1 374 ? 46.444 4.213 -31.272 1.00 24.44 377 THR B C 1
ATOM 5859 O O . THR B 1 374 ? 46.581 4.848 -32.322 1.00 19.18 377 THR B O 1
ATOM 5863 N N . LEU B 1 375 ? 47.087 4.529 -30.143 1.00 16.99 378 LEU B N 1
ATOM 5864 C CA . LEU B 1 375 ? 48.021 5.660 -30.064 1.00 16.79 378 LEU B CA 1
ATOM 5865 C C . LEU B 1 375 ? 49.466 5.173 -30.068 1.00 26.52 378 LEU B C 1
ATOM 5866 O O . LEU B 1 375 ? 49.764 4.089 -29.569 1.00 33.39 378 LEU B O 1
ATOM 5871 N N . THR B 1 376 ? 50.367 5.961 -30.647 1.00 26.68 379 THR B N 1
ATOM 5872 C CA . THR B 1 376 ? 51.787 5.640 -30.558 1.00 33.39 379 THR B CA 1
ATOM 5873 C C . THR B 1 376 ? 52.319 6.015 -29.182 1.00 43.37 379 THR B C 1
ATOM 5874 O O . THR B 1 376 ? 51.863 6.991 -28.575 1.00 38.87 379 THR B O 1
#

InterPro domains:
  IPR001320 Ionotropic glutamate receptor, C-terminal [PF00060] (544-824)
  IPR001320 Ionotropic glutamate receptor, C-terminal [SM00079] (415-790)
  IPR001508 Ionotropic glutamate receptor, metazoa [PR00177] (459-487)
  IPR001508 Ionotropic glutamate receptor, metazoa [PR00177] (621-648)
  IPR001508 Ionotropic glutamate receptor, metazoa [PR00177] (813-837)
  IPR001828 Receptor, ligand binding region [PF01094] (56-380)
  IPR015683 Ionotropic glutamate receptor [PTHR18966] (45-846)
  IPR019594 Ionotropic glutamate receptor, L-glutamate and glycine-binding domain [PF10613] (414-529)
  IPR019594 Ionotropic glutamate receptor, L-glutamate and glycine-binding domain [SM00918] (425-490)
  IPR028082 Periplasmic binding protein-like I [SSF53822] (23-390)

Radius of gyration: 27.56 Å; Cα contacts (8 Å, |Δi|>4): 1530; chains: 2; bounding box: 79×76×63 Å

CATH classification: 3.40.50.2300 (+1 more: 3.40.50.2300)

B-factor: mean 28.2, std 18.44, range [6.88, 154.51]

GO terms:
  GO:0042802 identical protein binding (F, IPI)
  GO:0005515 protein binding (F, IPI)
  GO:0032279 asymmetric synapse (C, IDA)
  GO:0043025 neuronal cell body (C, IDA)
  GO:0014069 postsynaptic density (C, IDA)
  GO:0030425 dendrite (C, IDA)
  GO:0001540 amyloid-beta binding (F, IPI)
  GO:0099094 ligand-gated monoatomic cation channel activity (F, IDA)
  GO:0004970 glutamate-gated receptor activity (F, IDA)
  GO:0004971 AMPA glutamate receptor activity (F, IDA)
  GO:0005230 extracellular ligand-gated monoatomic ion channel activity (F, IDA)
  GO:0005886 plasma membrane (C, IDA)
  GO:0032281 AMPA glutamate receptor complex (C, IDA)
  GO:0015277 kainate selective glutamate receptor activity (F, IDA)
  GO:0051262 protein tetramerization (P, IDA)
  GO:0022849 glutamate-gated calcium ion channel activity (F, IDA)
  GO:0098793 presynapse (C, IDA)
  GO:0106033 spine synapse (C, IDA)
  GO:0032590 dendrite membrane (C, IDA)
  GO:0032839 dendrite cytoplasm (C, IDA)

Sequence (730 aa):
NSIQIGGLFPRGADQEYSAFRVGMVQFSTSEFRLTPHHIDNLEVANSFAVTNNAFCSSQFSRGVYAIFGFYDKKSVNTITTSFCGTLHVSFITPSFPTDGTHPFVIQMRPDLKGALLSLIEYYQWDKFAYLYDSDRRGLSTLQAVLDSAAEKKWQVTAINVGNINRRVILDCERDKVNDIVDQVITIGKHVKGYHYIIANLGFTDGDLLKIQFGGANVSGFQQIVDYDDSLVSKFIERWSTLEEKEYPGAHTATIKYTSALTYDAVQVMTEAFRNLRKQRIEISRRGNAGDCLANPAVPWGQGVEIERALKQVQVEGLSGNIKFDQNNGKRINYTINIMELKTNGPRKIGYWSEVDKMVVTNSIQIGGLFPRGADQEYSAFRVGMVQFSTSEFRLTPHIDNLEVANSFAVTNNAFCSSQFSRGVYAIFGFYDKKSVNTITSFCCGTLHVSFITPSFFPTDGTHHPFVIQMRPDLKGALLSLIEYYQWDKFAYLYDSDRGLSTLQAVLDSAAEKKWQVTAINVGNINNDKKDETYRSLFQDLELKKEERRVILDCERDKVNDIVDQVITIGKHVKGYHYIIANLGFTDGDLLKIQFGGANVSGFQIVDYDDSLVSKFIERWSTLEEKEYPGAHTATIIKYTSALTYDAVQVMTEAFRNLRKQRIEISRRGNAGDCLANPAVPWGQGVEIERALKQVQVEGLSGNIKFDQNGKRINYTINIMELKTNGPRKIGYWSEVDKMVVTLT

Secondary structure (DSSP, 8-state):
-EEEEEEEEETT-HHHHHHHHHHHHHT--SS-EEEEEEEEE-TT-HHHHHHHHHHHHHTT-SEEEE---TTTHHHHHHHHHHHT-EEEE-SPP--S--TTEEE-SPP-HHHHHHHHHHTT--EEEEEE-SBTBSHHHHHHHHHHHHHT-EEEEEE-TT---EEEEES-HHHHHHHHHHHHHHTSSGGG-EEEE-SSBTTSTTGGGS--TT-EEEEEES--TTSHHHHHHHHHHTTS-TTTSTT-S-SS--HHHHHHHHHHHHHHHHHHHHHHTT---S-------TT-SSPP--HHHHHHHHHHHH--EEETTEEE-B-TTSBB-S-EEEEEEEETTEEEEEEEEETTTEEEE-/-EEEEEEEEETT-HHHHHHHHHHHHHH--SS-EEEEEEEEE-TT-HHHHHHHHHHHHHHT-SEEEE---TTTHHHHHHHHHHHT-EEEE-SPPPSS--TTEEE-SPP-HHHHHHHHHHTT--EEEEEE-TTT-SHHHHHHHHHHHHHT-EEEEEEGGGTTSTTHHHHHHHHHIIIIIS---EEEE-S-GGGHHHHHHHHHHHSSSGGG-EEEE-SSBGGGS---TTTTTT-EEEEEESS-TTSHHHHHHHHHHTTS-TTTSTT-SSS---HHHHHHHHHHHHHHHHHTTS------------TTHHHHSPPPPHHHHHHHHHHHHT--EEETTEEE-B-TTS-B-S-EEEEEEEETTEEEEEEEEETTT-SEEE--

Foldseek 3Di:
DEAEEEEEEEVPPQQLVLLLVVLLVVLDDPPYHYDYDYDYDHQLDQVVVLVRVQVSVQQQHQEYEYEHWPNNPVSVQVLCVQQLHAYEYCAADDDDQRQRYAHLHADQLLLVVLVCVVVPAQEEEEEEACGRHCVSVVSCVVVCVVVVGHYHYHHPPPPCQEYEYHYDLVVVLVVLVVLVVVVPCLQAHAYEYEDAFCPPPDNVVRCSVNHKYKYKHLFDCVDPQNVVVLVVQLPDDCVVRPPTVDNDGGVSSQSSSVLSVLLSQLVVVCVVVVNDRDGDDGADRSPDVNHDDDPSSVSSSVSSQQDWDQGSSGTAHHDSSNHGAPGKMFMWIQDPVGIDTQFIAHPPPGTDGD/DEFEEEEEAEPPCQLLVLLLVVLQVVLADPQYGYHYDYDYFHQLDQVGVLLRVLQRVQLPGQAYEYEHAPNHPVSVQVLCQFQLHAYEYQYADDPDFGARYAHLHAHLLLVVLQVCVVVPAQEEEEEAAVRRHCVSVVSCVVCCVVSNHHYHYAHCNCCPPPCNVVRLVSLLCCQPVVVGQEYEYHDDPVCVLVVLQSSVVRHPPQLAHEYEDRDQFPVPDDDDCVSSVNHKYKYKHLQDCVDPQNVVVLVVQLPPDCVVRPPTVDSDGGVRSQSSSVVSVLLSQLPSPDDPPDDDDGDRGGSCCSVVPHRDPNVVSVSSSVSSQCDWDQTSSGTAHHDPRNHGAQGKMFMWIQDPVGIDGQFIATRVVSHTDGDD

Organism: Rattus norvegicus (NCBI:txid10116)

Nearest PDB structures (foldseek):
  3hsy-assembly1_A  TM=1.003E+00  e=2.339E-76  Rattus norvegicus
  3o2j-assembly1_A  TM=9.881E-01  e=1.304E-68  Rattus norvegicus
  4u2q-assembly1_A  TM=9.608E-01  e=5.351E-65  Rattus norvegicus
  4u1w-assembly1_A  TM=9.725E-01  e=1.881E-64  Rattus norvegicus
  4u1y-assembly1_A  TM=9.692E-01  e=2.323E-63  Rattus norvegicus

Solvent-accessible surface area: 31496 Å² total; per-residue (Å²): 95,23,0,10,0,0,0,1,2,30,173,66,17,79,21,12,76,0,0,2,70,25,0,36,101,80,41,81,45,124,52,9,153,25,35,50,49,54,34,86,13,95,14,32,52,1,32,27,1,1,71,6,0,4,37,0,5,72,106,9,0,4,0,0,0,0,18,9,33,75,90,0,15,36,4,0,29,22,0,0,28,36,6,47,0,1,0,0,0,0,6,13,20,30,83,49,120,6,59,11,0,0,0,0,29,1,36,24,22,24,0,1,31,15,0,0,72,94,38,151,5,88,133,9,19,4,25,0,9,30,42,60,25,35,28,23,0,32,16,0,12,50,17,10,25,79,89,132,24,102,32,48,2,52,23,7,32,118,119,189,143,105,15,0,1,11,2,76,124,115,44,2,61,97,31,0,69,99,18,54,108,89,50,138,120,24,150,45,47,21,0,0,2,3,16,3,6,1,29,21,43,85,13,46,168,18,128,7,22,54,8,86,2,1,0,0,7,8,1,30,61,128,43,69,78,0,43,118,14,22,118,142,2,34,100,41,107,100,187,87,27,55,24,0,99,50,77,48,1,70,21,14,0,0,0,0,19,0,0,0,30,0,0,7,45,0,0,74,38,1,104,140,106,230,35,117,8,38,156,37,82,111,36,47,83,8,7,37,80,121,25,93,112,28,54,59,0,60,63,1,20,132,2,0,25,100,1,125,22,90,3,3,1,20,79,2,78,12,46,151,63,0,31,8,41,90,11,64,0,14,0,19,30,58,73,158,151,17,56,138,96,20,0,70,12,12,71,129,74,98,36,48,95,125,64,38,10,48,0,0,0,2,2,20,167,67,11,86,17,13,73,1,0,2,66,22,0,28,118,112,40,48,84,125,137,13,137,8,36,45,34,54,32,101,14,69,25,41,43,2,4,17,1,1,28,6,0,0,17,1,19,28,50,50,17,45,0,0,0,0,20,9,36,78,101,0,18,34,2,0,28,19,1,0,20,40,1,36,8,2,0,0,0,0,5,62,22,21,82,46,97,9,74,2,0,0,0,0,37,1,42,27,48,25,0,0,37,14,0,0,73,75,46,149,10,74,75,0,1,0,2,1,15,19,103,81,22,5,45,24,0,18,16,0,10,52,21,14,44,126,75,150,19,100,33,30,4,5,12,5,23,21,19,123,73,146,104,87,97,90,6,57,130,20,2,96,19,5,8,40,123,104,157,3,105,66,1,0,1,13,1,78,21,108,88,0,41,95,10,0,68,57,0,46,104,23,12,123,153,23,150,38,7,20,0,0,0,1,4,3,0,0,24,25,26,102,17,76,76,140,61,0,19,20,2,95,2,1,0,0,4,8,0,26,61,123,52,82,87,0,39,130,16,19,108,144,1,36,88,18,92,88,179,99,55,47,21,0,104,51,76,48,1,79,15,22,0,0,0,0,20,0,0,1,31,0,0,11,56,6,1,120,115,40,180,150,68,96,112,91,128,48,164,174,10,97,7,17,29,3,64,81,67,116,34,42,78,133,44,110,2,8,90,30,11,119,16,0,27,127,11,124,23,96,3,2,3,17,56,0,58,12,44,154,39,0,41,10,40,62,9,63,0,15,0,19,31,17,91,130,128,14,43,115,79,24,0,71,6,13,31,90,96,110,137,22,57,87,70,202